Protein AF-A0AB35YNI3-F1 (afdb_monomer_lite)

pLDDT: mean 77.7, std 16.38, range [33.59, 98.31]

Radius of gyration: 20.26 Å; chains: 1; bounding box: 53×52×52 Å

Structure (mmCIF, N/CA/C/O backbone):
data_AF-A0AB35YNI3-F1
#
_entry.id   AF-A0AB35YNI3-F1
#
loop_
_atom_site.group_PDB
_atom_site.id
_atom_site.type_symbol
_atom_site.label_atom_id
_atom_site.label_alt_id
_atom_site.label_comp_id
_atom_site.label_asym_id
_atom_site.label_entity_id
_atom_site.label_seq_id
_atom_site.pdbx_PDB_ins_code
_atom_site.Cartn_x
_atom_site.Cartn_y
_atom_site.Cartn_z
_atom_site.occupancy
_atom_site.B_iso_or_equiv
_atom_site.auth_seq_id
_atom_site.auth_comp_id
_atom_site.auth_asym_id
_atom_site.auth_atom_id
_atom_site.pdbx_PDB_model_num
ATOM 1 N N . MET A 1 1 ? 3.957 -27.221 2.620 1.00 66.62 1 MET A N 1
ATOM 2 C CA . MET A 1 1 ? 3.596 -25.824 2.898 1.00 66.62 1 MET A CA 1
ATOM 3 C C . MET A 1 1 ? 2.422 -25.764 3.833 1.00 66.62 1 MET A C 1
ATOM 5 O O . MET A 1 1 ? 1.287 -25.981 3.422 1.00 66.62 1 MET A O 1
ATOM 9 N N . THR A 1 2 ? 2.735 -25.531 5.101 1.00 77.19 2 THR A N 1
ATOM 10 C CA . 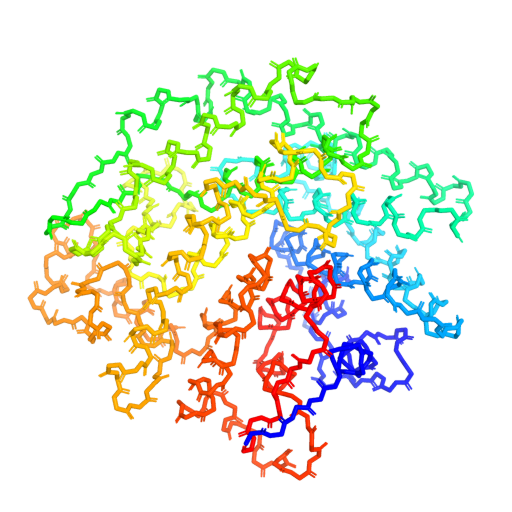THR A 1 2 ? 1.744 -25.308 6.146 1.00 77.19 2 THR A CA 1
ATOM 11 C C . THR A 1 2 ? 1.324 -23.842 6.105 1.00 77.19 2 THR A C 1
ATOM 13 O O . THR A 1 2 ? 2.094 -22.950 5.739 1.00 77.19 2 THR A O 1
ATOM 16 N N . THR A 1 3 ? 0.066 -23.586 6.435 1.00 85.75 3 THR A N 1
ATOM 17 C CA . THR A 1 3 ? -0.507 -22.242 6.451 1.00 85.75 3 THR A CA 1
ATOM 18 C C . THR A 1 3 ? -0.805 -21.800 7.874 1.00 85.75 3 THR A C 1
ATOM 20 O O . THR A 1 3 ? -1.243 -22.605 8.693 1.00 85.75 3 THR A O 1
ATOM 23 N N . ILE A 1 4 ? -0.623 -20.512 8.150 1.00 88.94 4 ILE A N 1
ATOM 24 C CA . ILE A 1 4 ? -0.943 -19.867 9.425 1.00 88.94 4 ILE A CA 1
ATOM 25 C C . ILE A 1 4 ? -2.032 -18.826 9.170 1.00 88.94 4 ILE A C 1
ATOM 27 O O . ILE A 1 4 ? -2.061 -18.209 8.107 1.00 88.94 4 ILE A O 1
ATOM 31 N N . SER A 1 5 ? -2.920 -18.610 10.140 1.00 93.12 5 SER A N 1
ATOM 32 C CA . SER A 1 5 ? -3.901 -17.521 10.089 1.00 93.12 5 SER A CA 1
ATOM 33 C C . SER A 1 5 ? -3.217 -16.163 9.892 1.00 93.12 5 SER A C 1
ATOM 35 O O . SER A 1 5 ? -2.354 -15.769 10.682 1.00 93.12 5 SER A O 1
ATOM 37 N N . THR A 1 6 ? -3.645 -15.414 8.871 1.00 95.31 6 THR A N 1
ATOM 38 C CA . THR A 1 6 ? -3.155 -14.055 8.589 1.00 95.31 6 THR A CA 1
ATOM 39 C C . THR A 1 6 ? -3.363 -13.132 9.784 1.00 95.31 6 THR A C 1
ATOM 41 O O . THR A 1 6 ? -2.481 -12.341 10.103 1.00 95.31 6 THR A O 1
ATOM 44 N N . LEU A 1 7 ? -4.508 -13.230 10.470 1.00 96.44 7 LEU A N 1
ATOM 45 C CA . LEU A 1 7 ? -4.811 -12.386 11.629 1.00 96.44 7 LEU A CA 1
ATOM 46 C C . LEU A 1 7 ? -3.890 -12.702 12.814 1.00 96.44 7 LEU A C 1
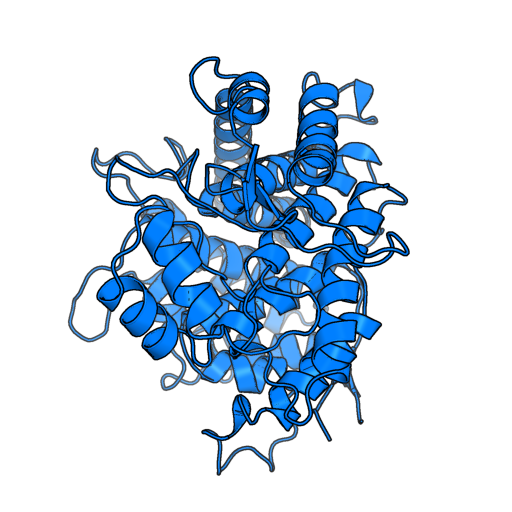ATOM 48 O O . LEU A 1 7 ? -3.440 -11.785 13.503 1.00 96.44 7 LEU A O 1
ATOM 52 N N . THR A 1 8 ? -3.571 -13.980 13.025 1.00 93.88 8 THR A N 1
ATOM 53 C CA . THR A 1 8 ? -2.628 -14.409 14.065 1.00 93.88 8 THR A CA 1
ATOM 54 C C . THR A 1 8 ? -1.234 -13.853 13.787 1.00 93.88 8 THR A C 1
ATOM 56 O O . THR A 1 8 ? -0.626 -13.251 14.670 1.00 93.88 8 THR A O 1
ATOM 59 N N . GLU A 1 9 ? -0.755 -13.965 12.548 1.00 92.81 9 GLU A N 1
ATOM 60 C CA . GLU A 1 9 ? 0.559 -13.441 12.162 1.00 92.81 9 GLU A CA 1
ATOM 61 C C . GLU A 1 9 ? 0.608 -11.911 12.161 1.00 92.81 9 GLU A C 1
ATOM 63 O O . GLU A 1 9 ? 1.590 -11.332 12.618 1.00 92.81 9 GLU A O 1
ATOM 68 N N . ALA A 1 10 ? -0.467 -11.237 11.748 1.00 95.94 10 ALA A N 1
ATOM 69 C CA . ALA A 1 10 ? -0.590 -9.787 11.862 1.00 95.94 10 ALA A CA 1
ATOM 70 C C . ALA A 1 10 ? -0.559 -9.334 13.332 1.00 95.94 10 ALA A C 1
ATOM 72 O O . ALA A 1 10 ? 0.130 -8.376 13.670 1.00 95.94 10 ALA A O 1
ATOM 73 N N . THR A 1 11 ? -1.249 -10.044 14.227 1.00 96.25 11 THR A N 1
ATOM 74 C CA . THR A 1 11 ? -1.222 -9.767 15.673 1.00 96.25 11 THR A CA 1
ATOM 75 C C . THR A 1 11 ? 0.177 -9.944 16.250 1.00 96.25 11 THR A C 1
ATOM 77 O O . THR A 1 11 ? 0.658 -9.093 16.997 1.00 96.25 11 THR A O 1
ATOM 80 N N . ARG A 1 12 ? 0.866 -11.024 15.874 1.00 92.00 12 ARG A N 1
ATOM 81 C CA . ARG A 1 12 ? 2.256 -11.257 16.268 1.00 92.00 12 ARG A CA 1
ATOM 82 C C . ARG A 1 12 ? 3.169 -10.143 15.763 1.00 92.00 12 ARG A C 1
ATOM 84 O O . ARG A 1 12 ? 3.938 -9.585 16.539 1.00 92.00 12 ARG A O 1
ATOM 91 N N . PHE A 1 13 ? 3.051 -9.791 14.486 1.00 92.56 13 PHE A N 1
ATOM 92 C CA . PHE A 1 13 ? 3.815 -8.709 13.880 1.00 92.56 13 PHE A CA 1
ATOM 93 C C . PHE A 1 13 ? 3.569 -7.377 14.601 1.00 92.56 13 PHE A C 1
ATOM 95 O O . PHE A 1 13 ? 4.522 -6.666 14.912 1.00 92.56 13 PHE A O 1
ATOM 102 N N . PHE A 1 14 ? 2.314 -7.071 14.953 1.00 95.56 14 PHE A N 1
ATOM 103 C CA . PHE A 1 14 ? 1.986 -5.911 15.780 1.00 95.56 14 PHE A CA 1
ATOM 104 C C . PHE A 1 14 ? 2.708 -5.959 17.131 1.00 95.56 14 PHE A C 1
ATOM 106 O O . PHE A 1 14 ? 3.395 -5.009 17.503 1.00 95.56 14 PHE A O 1
ATOM 113 N N . ASN A 1 15 ? 2.596 -7.091 17.826 1.00 92.88 15 ASN A N 1
ATOM 114 C CA . ASN A 1 15 ? 3.194 -7.276 19.137 1.00 92.88 15 ASN A CA 1
ATOM 115 C C . ASN A 1 15 ? 4.718 -7.139 19.125 1.00 92.88 15 ASN A C 1
ATOM 117 O O . ASN A 1 15 ? 5.253 -6.685 20.119 1.00 92.88 15 ASN A O 1
ATOM 121 N N . GLU A 1 16 ? 5.410 -7.496 18.042 1.00 88.75 16 GLU A N 1
ATOM 122 C CA . GLU A 1 16 ? 6.874 -7.403 17.959 1.00 88.75 16 GLU A CA 1
ATOM 123 C C . GLU A 1 16 ? 7.380 -5.997 17.602 1.00 88.75 16 GLU A C 1
ATOM 125 O O . GLU A 1 16 ? 8.465 -5.612 18.039 1.00 88.75 16 GLU A O 1
ATOM 130 N N . GLN A 1 17 ? 6.621 -5.249 16.795 1.00 88.62 17 GLN A N 1
ATOM 131 C CA . GLN A 1 17 ? 7.100 -4.035 16.118 1.00 88.62 17 GLN A CA 1
ATOM 132 C C . GLN A 1 17 ? 6.645 -2.729 16.769 1.00 88.62 17 GLN A C 1
ATOM 134 O O . GLN A 1 17 ? 7.271 -1.689 16.558 1.00 88.62 17 GLN A O 1
ATOM 139 N N . PHE A 1 18 ? 5.550 -2.761 17.526 1.00 92.69 18 PHE A N 1
ATOM 140 C CA . PHE A 1 18 ? 4.941 -1.570 18.105 1.00 92.69 18 PHE A CA 1
ATOM 141 C C . PHE A 1 18 ? 5.091 -1.566 19.630 1.00 92.69 18 PHE A C 1
ATOM 143 O O . PHE A 1 18 ? 4.809 -2.595 20.243 1.00 92.69 18 PHE A O 1
ATOM 150 N N . PRO A 1 19 ? 5.483 -0.440 20.259 1.00 92.19 19 PRO A N 1
ATOM 151 C CA . PRO A 1 19 ? 5.596 -0.337 21.718 1.00 92.19 19 PRO A CA 1
ATOM 152 C C . PRO A 1 19 ? 4.293 -0.622 22.468 1.00 92.19 19 PRO A C 1
ATOM 154 O O . PRO A 1 19 ? 4.321 -1.086 23.601 1.00 92.19 19 PRO A O 1
ATOM 157 N N . GLU A 1 20 ? 3.146 -0.365 21.835 1.00 94.19 20 GLU A N 1
ATOM 158 C CA . GLU A 1 20 ? 1.824 -0.695 22.378 1.00 94.19 20 GLU A CA 1
ATOM 159 C C . GLU A 1 20 ? 1.512 -2.203 22.305 1.00 94.19 20 GLU A C 1
ATOM 161 O O . GLU A 1 20 ? 0.505 -2.672 22.836 1.00 94.19 20 GLU A O 1
ATOM 166 N N . GLY A 1 21 ? 2.359 -2.970 21.622 1.00 92.69 21 GLY A N 1
ATOM 167 C CA . GLY A 1 21 ? 2.300 -4.415 21.522 1.00 92.69 21 GLY A CA 1
ATOM 168 C C . GLY A 1 21 ? 2.701 -5.110 22.822 1.00 92.69 21 GLY A C 1
ATOM 169 O O . GLY A 1 21 ? 3.613 -4.694 23.529 1.00 92.69 21 GLY A O 1
ATOM 170 N N . SER A 1 22 ? 2.053 -6.236 23.115 1.00 93.19 22 SER A N 1
ATOM 171 C CA . SER A 1 22 ? 2.278 -6.990 24.362 1.00 93.19 22 SER A CA 1
ATOM 172 C C . SER A 1 22 ? 3.642 -7.684 24.451 1.00 93.19 22 SER A C 1
ATOM 174 O O . SER A 1 22 ? 4.068 -8.075 25.534 1.00 93.19 22 SER A O 1
ATOM 176 N N . GLN A 1 23 ? 4.326 -7.862 23.321 1.00 90.44 23 GLN A N 1
ATOM 177 C CA . GLN A 1 23 ? 5.611 -8.560 23.235 1.00 90.44 23 GLN A CA 1
ATOM 178 C C . GLN A 1 23 ? 6.639 -7.718 22.484 1.00 90.44 23 GLN A C 1
ATOM 180 O O . GLN A 1 23 ? 7.441 -8.258 21.718 1.00 90.44 23 GLN A O 1
ATOM 185 N N . TYR A 1 24 ? 6.574 -6.396 22.667 1.00 88.94 24 TYR A N 1
ATOM 186 C CA . TYR A 1 24 ? 7.406 -5.463 21.925 1.00 88.94 24 TYR A CA 1
ATOM 187 C C . TYR A 1 24 ? 8.882 -5.817 22.070 1.00 88.94 24 TYR A C 1
ATOM 189 O O . TYR A 1 24 ? 9.385 -6.026 23.176 1.00 88.94 24 TYR A O 1
ATOM 197 N N . LYS A 1 25 ? 9.583 -5.890 20.935 1.00 85.25 25 LYS A N 1
ATOM 198 C CA . LYS A 1 25 ? 11.009 -6.207 20.893 1.00 85.25 25 LYS A CA 1
ATOM 199 C C . LYS A 1 25 ? 11.779 -4.965 20.454 1.00 85.25 25 LYS A C 1
ATOM 201 O O . LYS A 1 25 ? 11.825 -4.683 19.256 1.00 85.25 25 LYS A O 1
ATOM 206 N N . PRO A 1 26 ? 12.477 -4.272 21.375 1.00 81.06 26 PRO A N 1
ATOM 207 C CA . PRO A 1 26 ? 13.276 -3.093 21.041 1.00 81.06 26 PRO A CA 1
ATOM 208 C C . PRO A 1 26 ? 14.329 -3.343 19.952 1.00 81.06 26 PRO A C 1
ATOM 210 O O . PRO A 1 26 ? 14.683 -2.431 19.212 1.00 81.06 26 PRO A O 1
ATOM 213 N N . LEU A 1 27 ? 14.793 -4.588 19.796 1.00 75.44 27 LEU A N 1
ATOM 214 C CA . LEU A 1 27 ? 15.713 -4.982 18.725 1.00 75.44 27 LEU A CA 1
ATOM 215 C C . LEU A 1 27 ? 15.135 -4.748 17.315 1.00 75.44 27 LEU A C 1
ATOM 217 O O . LEU A 1 27 ? 15.886 -4.497 16.375 1.00 75.44 27 LEU A O 1
ATOM 221 N N . TYR A 1 28 ? 13.810 -4.793 17.163 1.00 72.62 28 TYR A N 1
ATOM 222 C CA . TYR A 1 28 ? 13.108 -4.596 15.892 1.00 72.62 28 TYR A CA 1
ATOM 223 C C . TYR A 1 28 ? 12.445 -3.209 15.781 1.00 72.62 28 TYR A C 1
ATOM 225 O O . TYR A 1 28 ? 11.693 -2.954 14.847 1.00 72.62 28 TYR A O 1
ATOM 233 N N . SER A 1 29 ? 12.772 -2.275 16.682 1.00 67.00 29 SER A N 1
ATOM 234 C CA . SER A 1 29 ? 12.128 -0.959 16.890 1.00 67.00 29 SER A CA 1
ATOM 235 C C . SER A 1 29 ? 12.205 0.068 15.748 1.00 67.00 29 SER A C 1
ATOM 237 O O . SER A 1 29 ? 11.877 1.241 15.933 1.00 67.00 29 SER A O 1
ATOM 239 N N . ARG A 1 30 ? 12.580 -0.323 14.525 1.00 74.38 30 ARG A N 1
ATOM 240 C CA . ARG A 1 30 ? 12.665 0.597 13.375 1.00 74.38 30 ARG A CA 1
ATOM 241 C C . ARG A 1 30 ? 11.324 1.261 13.040 1.00 74.38 30 ARG A C 1
ATOM 243 O O . ARG A 1 30 ? 11.301 2.366 12.508 1.00 74.38 30 ARG A O 1
ATOM 250 N N . VAL A 1 31 ? 10.216 0.612 13.387 1.00 82.25 31 VAL A N 1
ATOM 251 C CA . VAL A 1 31 ? 8.854 1.144 13.254 1.00 82.25 31 VAL A CA 1
ATOM 252 C C . VAL A 1 31 ? 8.591 2.292 14.232 1.00 82.25 31 VAL A C 1
ATOM 254 O O . VAL A 1 31 ? 8.026 3.314 13.833 1.00 82.25 31 VAL A O 1
ATOM 257 N N . GLN A 1 32 ? 9.045 2.159 15.482 1.00 82.81 32 GLN A N 1
ATOM 258 C CA . GLN A 1 32 ? 8.972 3.227 16.478 1.00 82.81 32 GLN A CA 1
ATOM 259 C C . GLN A 1 32 ? 9.818 4.434 16.045 1.00 82.81 32 GLN A C 1
ATOM 261 O O . GLN A 1 32 ? 9.335 5.559 16.069 1.00 82.81 32 GLN A O 1
ATOM 266 N N . VAL A 1 33 ? 11.037 4.204 15.547 1.00 84.25 33 VAL A N 1
ATOM 267 C CA . VAL A 1 33 ? 11.928 5.278 15.066 1.00 84.25 33 VAL A CA 1
ATOM 268 C C . VAL A 1 33 ? 11.268 6.137 13.975 1.00 84.25 33 VAL A C 1
ATOM 270 O O . VAL A 1 33 ? 11.404 7.359 13.986 1.00 84.25 33 VAL A O 1
ATOM 273 N N . ILE A 1 34 ? 10.494 5.539 13.059 1.00 86.81 34 ILE A N 1
ATOM 274 C CA . ILE A 1 34 ? 9.717 6.292 12.057 1.00 86.81 34 ILE A CA 1
ATOM 275 C C . ILE A 1 34 ? 8.677 7.220 12.711 1.00 86.81 34 ILE A C 1
ATOM 277 O O . ILE A 1 34 ? 8.504 8.360 12.255 1.00 86.81 34 ILE A O 1
ATOM 281 N N . ARG A 1 35 ? 7.992 6.750 13.765 1.00 83.50 35 ARG A N 1
ATOM 282 C CA . ARG A 1 35 ? 7.003 7.540 14.520 1.00 83.50 35 ARG A CA 1
ATOM 283 C C . ARG A 1 35 ? 7.653 8.705 15.230 1.00 83.50 35 ARG A C 1
ATOM 285 O O . ARG A 1 35 ? 7.252 9.841 14.989 1.00 83.50 35 ARG A O 1
ATOM 292 N N . ASP A 1 36 ? 8.696 8.427 15.996 1.00 82.88 36 ASP A N 1
ATOM 293 C CA . ASP A 1 36 ? 9.371 9.423 16.827 1.00 82.88 36 ASP A CA 1
ATOM 294 C C . ASP A 1 36 ? 10.173 10.409 15.959 1.00 82.88 36 ASP A C 1
ATOM 296 O O . ASP A 1 36 ? 10.324 11.584 16.288 1.00 82.88 36 ASP A O 1
ATOM 300 N N . GLY A 1 37 ? 10.618 9.960 14.782 1.00 81.56 37 GLY A N 1
ATOM 301 C CA . GLY A 1 37 ? 11.276 10.787 13.774 1.00 81.56 37 GLY A CA 1
ATOM 302 C C . GLY A 1 37 ? 12.746 11.053 14.001 1.00 81.56 37 GLY A C 1
ATOM 303 O O . GLY A 1 37 ? 13.325 11.872 13.283 1.00 81.56 37 GLY A O 1
ATOM 304 N N . ILE A 1 38 ? 13.320 10.384 14.991 1.00 79.50 38 ILE A N 1
ATOM 305 C CA . ILE A 1 38 ? 14.684 10.577 15.449 1.00 79.50 38 ILE A CA 1
ATOM 306 C C . ILE A 1 38 ? 15.317 9.194 15.562 1.00 79.50 38 ILE A C 1
ATOM 308 O O . ILE A 1 38 ? 14.807 8.318 16.259 1.00 79.50 38 ILE A O 1
ATOM 312 N N . GLU A 1 39 ? 16.413 8.984 14.839 1.00 78.19 39 GLU A N 1
ATOM 313 C CA . GLU A 1 39 ? 17.232 7.784 14.984 1.00 78.19 39 GLU A CA 1
ATOM 314 C C . GLU A 1 39 ? 17.958 7.765 16.338 1.00 78.19 39 GLU A C 1
ATOM 316 O O . GLU A 1 39 ? 18.144 8.799 16.974 1.00 78.19 39 GLU A O 1
ATOM 321 N N . ALA A 1 40 ? 18.455 6.599 16.763 1.00 69.69 40 ALA A N 1
ATOM 322 C CA . ALA A 1 40 ? 19.186 6.460 18.030 1.00 69.69 40 ALA A CA 1
ATOM 323 C C . ALA A 1 40 ? 20.427 7.376 18.143 1.00 69.69 40 ALA A C 1
ATOM 325 O O . ALA A 1 40 ? 20.862 7.689 19.246 1.00 69.69 40 ALA A O 1
ATOM 326 N N . ASN A 1 41 ? 20.985 7.821 17.013 1.00 72.69 41 ASN A N 1
ATOM 327 C CA . ASN A 1 41 ? 22.110 8.760 16.940 1.00 72.69 41 ASN A CA 1
ATOM 328 C C . ASN A 1 41 ? 21.679 10.247 16.927 1.00 72.69 41 ASN A C 1
ATOM 330 O O . ASN A 1 41 ? 22.520 11.118 16.725 1.00 72.69 41 ASN A O 1
ATOM 334 N N . GLY A 1 42 ? 20.385 10.548 17.091 1.00 71.44 42 GLY A N 1
ATOM 335 C CA . GLY A 1 42 ? 19.834 11.906 17.064 1.00 71.44 42 GLY A CA 1
ATOM 336 C C . GLY A 1 42 ? 19.492 12.448 15.669 1.00 71.44 42 GLY A C 1
ATOM 337 O O . GLY A 1 42 ? 18.984 13.566 15.560 1.00 71.44 42 GLY A O 1
ATOM 338 N N . THR A 1 43 ? 19.727 11.684 14.598 1.00 77.56 43 THR A N 1
ATOM 339 C CA . THR A 1 43 ? 19.455 12.128 13.223 1.00 77.56 43 THR A CA 1
ATOM 340 C C . THR A 1 43 ? 17.954 12.200 12.962 1.00 77.56 43 THR A C 1
ATOM 342 O O . THR A 1 43 ? 17.223 11.232 13.181 1.00 77.56 43 THR A O 1
ATOM 345 N N . LYS A 1 44 ? 17.482 13.348 12.456 1.00 78.69 44 LYS A N 1
ATOM 346 C CA . LYS A 1 44 ? 16.093 13.504 12.009 1.00 78.69 44 LYS A CA 1
ATOM 347 C C . LYS A 1 44 ? 15.887 12.797 10.677 1.00 78.69 44 LYS A C 1
ATOM 349 O O . LYS A 1 44 ? 16.626 13.023 9.722 1.00 78.69 44 LYS A O 1
ATOM 354 N N . LEU A 1 45 ? 14.843 11.986 10.609 1.00 80.94 45 LEU A N 1
ATOM 355 C CA . LEU A 1 45 ? 14.472 11.274 9.392 1.00 80.94 45 LEU A CA 1
ATOM 356 C C . LEU A 1 45 ? 13.774 12.195 8.378 1.00 80.94 45 LEU A C 1
ATOM 358 O O . LEU A 1 45 ? 13.031 13.106 8.752 1.00 80.94 45 LEU A O 1
ATOM 362 N N . GLU A 1 46 ? 13.979 11.910 7.091 1.00 82.69 46 GLU A N 1
ATOM 363 C CA . GLU A 1 46 ? 13.414 12.668 5.968 1.00 82.69 46 GLU A CA 1
ATOM 364 C C . GLU A 1 46 ? 11.863 12.688 6.030 1.00 82.69 46 GLU A C 1
ATOM 366 O O . GLU A 1 46 ? 11.245 11.616 6.100 1.00 82.69 46 GLU A O 1
ATOM 371 N N . PRO A 1 47 ? 11.212 13.872 6.046 1.00 82.44 47 PRO A N 1
ATOM 372 C CA . PRO A 1 47 ? 9.771 13.991 6.272 1.00 82.44 47 PRO A CA 1
ATOM 373 C C . PRO A 1 47 ? 8.878 13.214 5.298 1.00 82.44 47 PRO A C 1
ATOM 375 O O . PRO A 1 47 ? 7.902 12.612 5.745 1.00 82.44 47 PRO A O 1
ATOM 378 N N . TYR A 1 48 ? 9.180 13.186 3.997 1.00 79.25 48 TYR A N 1
ATOM 379 C CA . TYR A 1 48 ? 8.342 12.517 2.994 1.00 79.25 48 TYR A CA 1
ATOM 380 C C . TYR A 1 48 ? 8.426 10.988 3.092 1.00 79.25 48 TYR A C 1
ATOM 382 O O . TYR A 1 48 ? 7.406 10.298 2.978 1.00 79.25 48 TYR A O 1
ATOM 390 N N . LEU A 1 49 ? 9.613 10.446 3.369 1.00 81.00 49 LEU A N 1
ATOM 391 C CA . LEU A 1 49 ? 9.816 9.037 3.677 1.00 81.00 49 LEU A CA 1
ATOM 392 C C . LEU A 1 49 ? 9.032 8.671 4.934 1.00 81.00 49 LEU A C 1
ATOM 394 O O . LEU A 1 49 ? 8.234 7.735 4.894 1.00 81.00 49 LEU A O 1
ATOM 398 N N . ARG A 1 50 ? 9.184 9.432 6.027 1.00 88.12 50 ARG A N 1
ATOM 399 C CA . ARG A 1 50 ? 8.400 9.207 7.252 1.00 88.12 50 ARG A CA 1
ATOM 400 C C . ARG A 1 50 ? 6.904 9.235 6.974 1.00 88.12 50 ARG A C 1
ATOM 402 O O . ARG A 1 50 ? 6.202 8.329 7.411 1.00 88.12 50 ARG A O 1
ATOM 409 N N . PHE A 1 51 ? 6.425 10.214 6.208 1.00 89.94 51 PHE A N 1
ATOM 410 C CA . PHE A 1 51 ? 5.015 10.341 5.842 1.00 89.94 51 PHE A CA 1
ATOM 411 C C . PHE A 1 51 ? 4.507 9.073 5.144 1.00 89.94 51 PHE A C 1
ATOM 413 O O . PHE A 1 51 ? 3.511 8.481 5.557 1.00 89.94 51 PHE A O 1
ATOM 420 N N . GLN A 1 52 ? 5.258 8.568 4.161 1.00 88.00 52 GLN A N 1
ATOM 421 C CA . GLN A 1 52 ? 4.942 7.307 3.490 1.00 88.00 52 GLN A CA 1
ATOM 422 C C . GLN A 1 52 ? 4.903 6.117 4.462 1.00 88.00 52 GLN A C 1
ATOM 424 O O . GLN A 1 52 ? 4.034 5.246 4.366 1.00 88.00 52 GLN A O 1
ATOM 429 N N . ARG A 1 53 ? 5.882 6.021 5.361 1.00 90.06 53 ARG A N 1
ATOM 430 C CA . ARG A 1 53 ? 6.015 4.894 6.290 1.00 90.06 53 ARG A CA 1
ATOM 431 C C . ARG A 1 53 ? 4.904 4.891 7.329 1.00 90.06 53 ARG A C 1
ATOM 433 O O . ARG A 1 53 ? 4.255 3.862 7.500 1.00 90.06 53 ARG A O 1
ATOM 440 N N . LEU A 1 54 ? 4.587 6.048 7.900 1.00 94.00 54 LEU A N 1
ATOM 441 C CA . LEU A 1 54 ? 3.443 6.232 8.790 1.00 94.00 54 LEU A CA 1
ATOM 442 C C . LEU A 1 54 ? 2.112 5.920 8.100 1.00 94.00 54 LEU A C 1
ATOM 444 O O . LEU A 1 54 ? 1.238 5.321 8.716 1.00 94.00 54 LEU A O 1
ATOM 448 N N . GLY A 1 55 ? 1.973 6.223 6.807 1.00 94.50 55 GLY A N 1
ATOM 449 C CA . GLY A 1 55 ? 0.811 5.797 6.027 1.00 94.50 55 GLY A CA 1
ATOM 450 C C . GLY A 1 55 ? 0.656 4.272 5.950 1.00 94.50 55 GLY A C 1
ATOM 451 O O . GLY A 1 55 ? -0.449 3.763 6.123 1.00 94.50 55 GLY A O 1
ATOM 452 N N . ASN A 1 56 ? 1.752 3.525 5.762 1.00 94.69 56 ASN A N 1
ATOM 453 C CA . ASN A 1 56 ? 1.715 2.055 5.803 1.00 94.69 56 ASN A CA 1
ATOM 454 C C . ASN A 1 56 ? 1.404 1.525 7.210 1.00 94.69 56 ASN A C 1
ATOM 456 O O . ASN A 1 56 ? 0.623 0.582 7.338 1.00 94.69 56 ASN A O 1
ATOM 460 N N . GLN A 1 57 ? 1.961 2.146 8.260 1.00 96.31 57 GLN A N 1
ATOM 461 C CA . GLN A 1 57 ? 1.604 1.812 9.643 1.00 96.31 57 GLN A CA 1
ATOM 462 C C . GLN A 1 57 ? 0.104 2.005 9.870 1.00 96.31 57 GLN A C 1
ATOM 464 O O .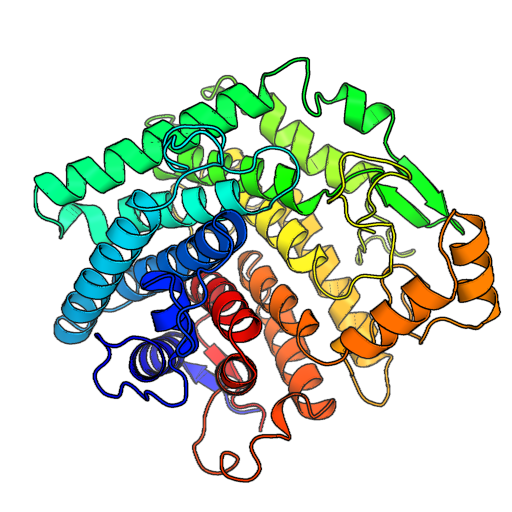 GLN A 1 57 ? -0.559 1.104 10.372 1.00 96.31 57 GLN A O 1
ATOM 469 N N . LEU A 1 58 ? -0.450 3.145 9.448 1.00 97.62 58 LEU A N 1
ATOM 470 C CA . LEU A 1 58 ? -1.863 3.459 9.628 1.00 97.62 58 LEU A CA 1
ATOM 471 C C . LEU A 1 58 ? -2.771 2.468 8.889 1.00 97.62 58 LEU A C 1
ATOM 473 O O . LEU A 1 58 ? -3.744 2.000 9.472 1.00 97.62 58 LEU A O 1
ATOM 477 N N . GLN A 1 59 ? -2.436 2.096 7.649 1.00 97.38 59 GLN A N 1
ATOM 478 C CA . GLN A 1 59 ? -3.171 1.064 6.903 1.00 97.38 59 GLN A CA 1
ATOM 479 C C . GLN A 1 59 ? -3.178 -0.281 7.635 1.00 97.38 59 GLN A C 1
ATOM 481 O O . GLN A 1 59 ? -4.232 -0.906 7.776 1.00 97.38 59 GLN A O 1
ATOM 486 N N . PHE A 1 60 ? -2.011 -0.725 8.111 1.00 97.94 60 PHE A N 1
ATOM 487 C CA . PHE A 1 60 ? -1.876 -1.979 8.844 1.00 97.94 60 PHE A CA 1
ATOM 488 C C . PHE A 1 60 ? -2.669 -1.960 10.150 1.00 97.94 60 PHE A C 1
ATOM 490 O O . PHE A 1 60 ? -3.481 -2.851 10.382 1.00 97.94 60 PHE A O 1
ATOM 497 N N . LEU A 1 61 ? -2.485 -0.925 10.969 1.00 98.31 61 LEU A N 1
ATOM 498 C CA . LEU A 1 61 ? -3.132 -0.808 12.273 1.00 98.31 61 LEU A CA 1
ATOM 499 C C . LEU A 1 61 ? -4.650 -0.677 12.139 1.00 98.31 61 LEU A C 1
ATOM 501 O O . LEU A 1 61 ? -5.382 -1.369 12.840 1.00 98.31 61 LEU A O 1
ATOM 505 N N . ALA A 1 62 ? -5.140 0.151 11.211 1.00 97.81 62 ALA A N 1
ATOM 506 C CA . ALA A 1 62 ? -6.574 0.274 10.959 1.00 97.81 62 ALA A CA 1
ATOM 507 C C . ALA A 1 62 ? -7.181 -1.058 10.494 1.00 97.81 62 ALA A C 1
ATOM 509 O O . ALA A 1 62 ? -8.263 -1.431 10.941 1.00 97.81 62 ALA A O 1
ATOM 510 N N . SER A 1 63 ? -6.464 -1.807 9.650 1.00 97.75 63 SER A N 1
ATOM 511 C CA . SER A 1 63 ? -6.914 -3.124 9.191 1.00 97.75 63 SER A CA 1
ATOM 512 C C . SER A 1 63 ? -6.889 -4.173 10.298 1.00 97.75 63 SER A C 1
ATOM 514 O O . SER A 1 63 ? -7.827 -4.955 10.415 1.00 97.75 63 SER A O 1
ATOM 516 N N . LEU A 1 64 ? -5.856 -4.177 11.142 1.00 98.19 64 LEU A N 1
ATOM 517 C CA . LEU A 1 64 ? -5.772 -5.078 12.288 1.00 98.19 64 LEU A CA 1
ATOM 518 C C . LEU A 1 64 ? -6.877 -4.786 13.311 1.00 98.19 64 LEU A C 1
ATOM 520 O O . LEU A 1 64 ? -7.503 -5.716 13.811 1.00 98.19 64 LEU A O 1
ATOM 524 N N . TYR A 1 65 ? -7.155 -3.508 13.586 1.00 98.00 65 TYR A N 1
ATOM 525 C CA . TYR A 1 65 ? -8.252 -3.102 14.465 1.00 98.00 65 TYR A CA 1
ATOM 526 C C . TYR A 1 65 ? -9.607 -3.592 13.942 1.00 98.00 65 TYR A C 1
ATOM 528 O O . TYR A 1 65 ? -10.402 -4.146 14.702 1.00 98.00 65 TYR A O 1
ATOM 536 N N . ASP A 1 66 ? -9.860 -3.376 12.648 1.00 95.62 66 ASP A N 1
ATOM 537 C CA . ASP A 1 66 ? -11.108 -3.739 11.975 1.00 95.62 66 ASP A CA 1
ATOM 538 C C . ASP A 1 66 ? -11.344 -5.256 11.981 1.00 95.62 66 ASP A C 1
ATOM 540 O O . ASP A 1 66 ? -12.455 -5.712 12.239 1.00 95.62 66 ASP A O 1
ATOM 544 N N . LYS A 1 67 ? -10.290 -6.051 11.743 1.00 95.25 67 LYS A N 1
ATOM 545 C CA . LYS A 1 67 ? -10.395 -7.518 11.665 1.00 95.25 67 LYS A CA 1
ATOM 546 C C . LYS A 1 67 ? -10.242 -8.243 13.000 1.00 95.25 67 LYS A C 1
ATOM 548 O O . LYS A 1 67 ? -10.517 -9.438 13.062 1.00 95.25 67 LYS A O 1
ATOM 553 N N . SER A 1 68 ? -9.813 -7.561 14.058 1.00 95.50 68 SER A N 1
ATOM 554 C CA . SER A 1 68 ? -9.701 -8.160 15.387 1.00 95.50 68 SER A CA 1
ATOM 555 C C . SER A 1 68 ? -11.040 -8.161 16.128 1.00 95.50 68 SER A C 1
ATOM 557 O O . SER A 1 68 ? -11.762 -7.160 16.152 1.00 95.50 68 SER A O 1
ATOM 559 N N . SER A 1 69 ? -11.332 -9.271 16.808 1.00 95.00 69 SER A N 1
ATOM 560 C CA . SER A 1 69 ? -12.394 -9.382 17.815 1.00 95.00 69 SER A CA 1
ATOM 561 C C . SER A 1 69 ? -11.878 -9.260 19.255 1.00 95.00 69 SER A C 1
ATOM 563 O O . SER A 1 69 ? -12.679 -9.175 20.180 1.00 95.00 69 SER A O 1
ATOM 565 N N . ASP A 1 70 ? -10.559 -9.261 19.466 1.00 96.50 70 ASP A N 1
ATOM 566 C CA . ASP A 1 70 ? -9.938 -9.172 20.791 1.00 96.50 70 ASP A CA 1
ATOM 567 C C . ASP A 1 70 ? -9.928 -7.716 21.278 1.00 96.50 70 ASP A C 1
ATOM 569 O O . ASP A 1 70 ? -9.246 -6.856 20.714 1.00 96.50 70 ASP A O 1
ATOM 573 N N . THR A 1 71 ? -10.683 -7.436 22.341 1.00 95.56 71 THR A N 1
ATOM 574 C CA . THR A 1 71 ? -10.823 -6.097 22.932 1.00 95.56 71 THR A CA 1
ATOM 575 C C . THR A 1 71 ? -9.500 -5.521 23.442 1.00 95.56 71 THR A C 1
ATOM 577 O O . THR A 1 71 ? -9.244 -4.328 23.258 1.00 95.56 71 THR A O 1
ATOM 580 N N . THR A 1 72 ? -8.647 -6.341 24.058 1.00 96.06 72 THR A N 1
ATOM 581 C CA . THR A 1 72 ? -7.339 -5.908 24.571 1.00 96.06 72 THR A CA 1
ATOM 582 C C . THR A 1 72 ? -6.437 -5.511 23.410 1.00 96.06 72 THR A C 1
ATOM 584 O O . THR A 1 72 ? -5.884 -4.409 23.400 1.00 96.06 72 THR A O 1
ATOM 587 N N . LEU A 1 73 ? -6.370 -6.353 22.375 1.00 97.12 73 LEU A N 1
ATOM 588 C CA . LEU A 1 73 ? -5.636 -6.042 21.153 1.00 97.12 73 LEU A CA 1
ATOM 589 C C . LEU A 1 73 ? -6.178 -4.771 20.489 1.00 97.12 73 LEU A C 1
ATOM 591 O O . LEU A 1 73 ? -5.400 -3.894 20.126 1.00 97.12 73 LEU A O 1
ATOM 595 N N . LYS A 1 74 ? -7.503 -4.621 20.368 1.00 97.38 74 LYS A N 1
ATOM 596 C CA . LYS A 1 74 ? -8.124 -3.426 19.775 1.00 97.38 74 LYS A CA 1
ATOM 597 C C . LYS A 1 74 ? -7.765 -2.150 20.528 1.00 97.38 74 LYS A C 1
ATOM 599 O O . LYS A 1 74 ? -7.512 -1.132 19.887 1.00 97.38 74 LYS A O 1
ATOM 604 N N . ASN A 1 75 ? -7.710 -2.183 21.858 1.00 96.69 75 ASN A N 1
ATOM 605 C CA . ASN A 1 75 ? -7.297 -1.026 22.650 1.00 96.69 75 ASN A CA 1
ATOM 606 C C . ASN A 1 75 ? -5.830 -0.656 22.403 1.00 96.69 75 ASN A C 1
ATOM 608 O O . ASN A 1 75 ? -5.537 0.514 22.160 1.00 96.69 75 ASN A O 1
ATOM 612 N N . ASN A 1 76 ? -4.934 -1.642 22.364 1.00 97.44 76 ASN A N 1
ATOM 613 C CA . ASN A 1 76 ? -3.517 -1.419 22.072 1.00 97.44 76 ASN A CA 1
ATOM 614 C C . ASN A 1 76 ? -3.302 -0.879 20.650 1.00 97.44 76 ASN A C 1
ATOM 616 O O . ASN A 1 76 ? -2.584 0.101 20.444 1.00 97.44 76 ASN A O 1
ATOM 620 N N . VAL A 1 77 ? -3.982 -1.467 19.662 1.00 97.94 77 VAL A N 1
ATOM 621 C CA . VAL A 1 77 ? -3.931 -1.015 18.267 1.00 97.94 77 VAL A CA 1
ATOM 622 C C . VAL A 1 77 ? -4.516 0.392 18.128 1.00 97.94 77 VAL A C 1
ATOM 624 O O . VAL A 1 77 ? -3.959 1.209 17.401 1.00 97.94 77 VAL A O 1
ATOM 627 N N . LYS A 1 78 ? -5.589 0.728 18.854 1.00 97.31 78 LYS A N 1
ATOM 628 C CA . LYS A 1 78 ? -6.146 2.089 18.886 1.00 97.31 78 LYS A CA 1
ATOM 629 C C . LYS A 1 78 ? -5.122 3.102 19.404 1.00 97.31 78 LYS A C 1
ATOM 631 O O . LYS A 1 78 ? -4.934 4.133 18.762 1.00 97.31 78 LYS A O 1
ATOM 636 N N . SER A 1 79 ? -4.426 2.805 20.502 1.00 96.31 79 SER A N 1
ATOM 637 C CA . SER A 1 79 ? -3.343 3.662 21.011 1.00 96.31 79 SER A CA 1
ATOM 638 C C . SER A 1 79 ? -2.247 3.866 19.960 1.00 96.31 79 SER A C 1
ATOM 640 O O . SER A 1 79 ? -1.847 4.997 19.689 1.00 96.31 79 SER A O 1
ATOM 642 N N . ALA A 1 80 ? -1.852 2.791 19.275 1.00 96.69 80 ALA A N 1
ATOM 643 C CA . ALA A 1 80 ? -0.876 2.832 18.193 1.00 96.69 80 ALA A CA 1
ATOM 644 C C . ALA A 1 80 ? -1.351 3.663 16.979 1.00 96.69 80 ALA A C 1
ATOM 646 O O . ALA A 1 80 ? -0.549 4.364 16.356 1.00 96.69 80 ALA A O 1
ATOM 647 N N . ILE A 1 81 ? -2.645 3.626 16.638 1.00 97.44 81 ILE A N 1
ATOM 648 C CA . ILE A 1 81 ? -3.244 4.480 15.598 1.00 97.44 81 ILE A CA 1
ATOM 649 C C . ILE A 1 81 ? -3.128 5.952 15.994 1.00 97.44 81 ILE A C 1
ATOM 651 O O . ILE A 1 81 ? -2.662 6.756 15.189 1.00 97.44 81 ILE A O 1
ATOM 655 N N . LEU A 1 82 ? -3.497 6.307 17.228 1.00 96.25 82 LEU A N 1
ATOM 656 C CA . LEU A 1 82 ? -3.422 7.689 17.712 1.00 96.25 82 LEU A CA 1
ATOM 657 C C . LEU A 1 82 ? -1.978 8.206 17.740 1.00 96.25 82 LEU A C 1
ATOM 659 O O . LEU A 1 82 ? -1.727 9.322 17.288 1.00 96.25 82 LEU A O 1
ATOM 663 N N . ALA A 1 83 ? -1.020 7.384 18.176 1.00 95.12 83 ALA A N 1
ATOM 664 C CA . ALA A 1 83 ? 0.402 7.719 18.114 1.00 95.12 83 ALA A CA 1
ATOM 665 C C . ALA A 1 83 ? 0.880 7.937 16.666 1.00 95.12 83 ALA A C 1
ATOM 667 O O . ALA A 1 83 ? 1.597 8.895 16.377 1.00 95.12 83 ALA A O 1
ATOM 668 N N . THR A 1 84 ? 0.432 7.092 15.731 1.00 96.12 84 THR A N 1
ATOM 669 C CA . THR A 1 84 ? 0.749 7.226 14.298 1.00 96.12 84 THR A CA 1
ATOM 670 C C . THR A 1 84 ? 0.168 8.517 13.710 1.00 96.12 84 THR A C 1
ATOM 672 O O . THR A 1 84 ? 0.852 9.200 12.948 1.00 96.12 84 THR A O 1
ATOM 675 N N . LEU A 1 85 ? -1.063 8.885 14.083 1.00 94.94 85 LEU A N 1
ATOM 676 C CA . LEU A 1 85 ? -1.704 10.138 13.665 1.00 94.94 85 LEU A CA 1
ATOM 677 C C . LEU A 1 85 ? -0.955 11.362 14.196 1.00 94.94 85 LEU A C 1
ATOM 679 O O . LEU A 1 85 ? -0.648 12.257 13.416 1.00 94.94 85 LEU A O 1
ATOM 683 N N . THR A 1 86 ? -0.576 11.367 15.475 1.00 94.81 86 THR A N 1
ATOM 684 C CA . THR A 1 86 ? 0.264 12.429 16.052 1.00 94.81 86 THR A CA 1
ATOM 685 C C . THR A 1 86 ? 1.600 12.545 15.309 1.00 94.81 86 THR A C 1
ATOM 687 O O . THR A 1 86 ? 2.049 13.647 14.989 1.00 94.81 86 THR A O 1
ATOM 690 N N . GLY A 1 87 ? 2.212 11.408 14.957 1.00 92.75 87 GLY A N 1
ATOM 691 C CA . GLY A 1 87 ? 3.408 11.372 14.117 1.00 92.75 87 GLY A CA 1
ATOM 692 C C . GLY A 1 87 ? 3.190 12.054 12.761 1.00 92.75 87 GLY A C 1
ATOM 693 O O . GLY A 1 87 ? 3.996 12.898 12.376 1.00 92.75 87 GLY A O 1
ATOM 694 N N . LEU A 1 88 ? 2.087 11.751 12.066 1.00 92.94 88 LEU A N 1
ATOM 695 C CA . LEU A 1 88 ? 1.731 12.365 10.777 1.00 92.94 88 LEU A CA 1
ATOM 696 C C . LEU A 1 88 ? 1.482 13.876 10.893 1.00 92.94 88 LEU A C 1
ATOM 698 O O . LEU A 1 88 ? 1.962 14.639 10.059 1.00 92.94 88 LEU A O 1
ATOM 702 N N . GLU A 1 89 ? 0.764 14.309 11.929 1.00 91.88 89 GLU A N 1
ATOM 703 C CA . GLU A 1 89 ? 0.440 15.719 12.192 1.00 91.88 89 GLU A CA 1
ATOM 704 C C . GLU A 1 89 ? 1.690 16.568 12.457 1.00 91.88 89 GLU A C 1
ATOM 706 O O . GLU A 1 89 ? 1.722 17.750 12.108 1.00 91.88 89 GLU A O 1
ATOM 711 N N . SER A 1 90 ? 2.741 15.961 13.018 1.00 90.44 90 SER A N 1
ATOM 712 C CA . SER A 1 90 ? 4.012 16.638 13.289 1.00 90.44 90 SER A CA 1
ATOM 713 C C . SER A 1 90 ? 4.838 16.954 12.033 1.00 90.44 90 SER A C 1
ATOM 715 O O . SER A 1 90 ? 5.770 17.762 12.092 1.00 90.44 90 SER A O 1
ATOM 717 N N . LEU A 1 91 ? 4.529 16.319 10.896 1.00 90.06 91 LEU A N 1
ATOM 718 C CA . LEU A 1 91 ? 5.346 16.409 9.691 1.00 90.06 91 LEU A CA 1
ATOM 719 C C . LEU A 1 91 ? 5.051 17.674 8.891 1.00 90.06 91 LEU A C 1
ATOM 721 O O . LEU A 1 91 ? 3.902 17.991 8.575 1.00 90.06 91 LEU A O 1
ATOM 725 N N . LYS A 1 92 ? 6.129 18.368 8.518 1.00 87.25 92 LYS A N 1
ATOM 726 C CA . LYS A 1 92 ? 6.098 19.630 7.780 1.00 87.25 92 LYS A CA 1
ATOM 727 C C . LYS A 1 92 ? 6.970 19.560 6.528 1.00 87.25 92 LYS A C 1
ATOM 729 O O . LYS A 1 92 ? 7.970 18.842 6.519 1.00 87.25 92 LYS A O 1
ATOM 734 N N . ASN A 1 93 ? 6.592 20.305 5.492 1.00 82.50 93 ASN A N 1
ATOM 735 C CA . ASN A 1 93 ? 7.438 20.548 4.325 1.00 82.50 93 ASN A CA 1
ATOM 736 C C . ASN A 1 93 ? 8.577 21.532 4.667 1.00 82.50 93 ASN A C 1
ATOM 738 O O . ASN A 1 93 ? 8.707 21.996 5.803 1.00 82.50 93 ASN A O 1
ATOM 742 N N . THR A 1 94 ? 9.406 21.855 3.674 1.00 80.44 94 THR A N 1
ATOM 743 C CA . THR A 1 94 ? 10.530 22.799 3.814 1.00 80.44 94 THR A CA 1
ATOM 744 C C . THR A 1 94 ? 10.097 24.202 4.232 1.00 80.44 94 THR A C 1
ATOM 746 O O . THR A 1 94 ? 10.875 24.902 4.872 1.00 80.44 94 THR A O 1
ATOM 749 N N . ASP A 1 95 ? 8.849 24.574 3.949 1.00 82.31 95 ASP A N 1
ATOM 750 C CA . ASP A 1 95 ? 8.271 25.882 4.271 1.00 82.31 95 ASP A CA 1
ATOM 751 C C . ASP A 1 95 ? 7.558 25.879 5.639 1.00 82.31 95 ASP A C 1
ATOM 753 O O . ASP A 1 95 ? 6.881 26.836 6.012 1.00 82.31 95 ASP A O 1
ATOM 757 N N . GLY A 1 96 ? 7.680 24.791 6.411 1.00 84.38 96 GLY A N 1
ATOM 758 C CA . GLY A 1 96 ? 7.084 24.658 7.741 1.00 84.38 96 GLY A CA 1
ATOM 759 C C . GLY A 1 96 ? 5.576 24.380 7.745 1.00 84.38 96 GLY A C 1
ATOM 760 O O . GLY A 1 96 ? 4.958 24.387 8.815 1.00 84.38 96 GLY A O 1
ATOM 761 N N . GLN A 1 97 ? 4.982 24.109 6.585 1.00 85.81 97 GLN A N 1
ATOM 762 C CA . GLN A 1 97 ? 3.559 23.813 6.431 1.00 85.81 97 GLN A CA 1
ATOM 763 C C . GLN A 1 97 ? 3.298 22.313 6.620 1.00 85.81 97 GLN A C 1
ATOM 765 O O . GLN A 1 97 ? 4.131 21.487 6.251 1.00 85.81 97 GLN A O 1
ATOM 770 N N . SER A 1 98 ? 2.160 21.939 7.209 1.00 88.38 98 SER A N 1
ATOM 771 C CA . SER A 1 98 ? 1.867 20.530 7.515 1.00 88.38 98 SER A CA 1
ATOM 772 C C . SER A 1 98 ? 1.658 19.702 6.246 1.00 88.38 98 SER A C 1
ATOM 774 O O . SER A 1 98 ? 0.884 20.074 5.369 1.00 88.38 98 SER A O 1
ATOM 776 N N . LEU A 1 99 ? 2.281 18.522 6.177 1.00 87.56 99 LEU A N 1
ATOM 777 C CA . LEU A 1 99 ? 2.106 17.606 5.042 1.00 87.56 99 LEU A CA 1
ATOM 778 C C . LEU A 1 99 ? 0.674 17.059 4.925 1.00 87.56 99 LEU A C 1
ATOM 780 O O . LEU A 1 99 ? 0.271 16.633 3.846 1.00 87.56 99 LEU A O 1
ATOM 784 N N . LEU A 1 100 ? -0.105 17.073 6.014 1.00 88.81 100 LEU A N 1
ATOM 785 C CA . LEU A 1 100 ? -1.513 16.669 5.990 1.00 88.81 100 LEU A CA 1
ATOM 786 C C . LEU A 1 100 ? -2.422 17.726 5.361 1.00 88.81 100 LEU A C 1
ATOM 788 O O . LEU A 1 100 ? -3.509 17.368 4.914 1.00 88.81 100 LEU A O 1
ATOM 792 N N . SER A 1 101 ? -2.001 18.993 5.310 1.00 80.50 101 SER A N 1
ATOM 793 C CA . SER A 1 101 ? -2.809 20.109 4.797 1.00 80.50 101 SER A CA 1
ATOM 794 C C . SER A 1 101 ? -2.214 20.832 3.588 1.00 80.50 101 SER A C 1
ATOM 796 O O . SER A 1 101 ? -2.951 21.526 2.889 1.00 80.50 101 SER A O 1
ATOM 798 N N . THR A 1 102 ? -0.926 20.646 3.291 1.00 70.88 102 THR A N 1
ATOM 799 C CA . THR A 1 102 ? -0.250 21.274 2.150 1.00 70.88 102 THR A CA 1
ATOM 800 C C . THR A 1 102 ? 0.735 20.327 1.466 1.00 70.88 102 THR A C 1
ATOM 802 O O . THR A 1 102 ? 1.664 19.830 2.101 1.00 70.88 102 THR A O 1
ATOM 805 N N . ASN A 1 103 ? 0.559 20.155 0.151 1.00 64.50 103 ASN A N 1
ATOM 806 C CA . ASN A 1 103 ? 1.479 19.514 -0.794 1.00 64.50 103 ASN A CA 1
ATOM 807 C C . ASN A 1 103 ? 2.194 18.264 -0.242 1.00 64.50 103 ASN A C 1
ATOM 809 O O . ASN A 1 103 ? 3.411 18.256 -0.053 1.00 64.50 103 ASN A O 1
ATOM 813 N N . ALA A 1 104 ? 1.418 17.200 -0.018 1.00 58.88 104 ALA A N 1
ATOM 814 C CA . ALA A 1 104 ? 1.813 15.888 0.508 1.00 58.88 104 ALA A CA 1
ATOM 815 C C . ALA A 1 104 ? 2.817 15.077 -0.365 1.00 58.88 104 ALA A C 1
ATOM 817 O O . ALA A 1 104 ? 2.692 13.856 -0.500 1.00 58.88 104 ALA A O 1
ATOM 818 N N . GLY A 1 105 ? 3.798 15.733 -0.995 1.00 57.00 105 GLY A N 1
ATOM 819 C CA . GLY A 1 105 ? 4.739 15.121 -1.939 1.00 57.00 105 GLY A CA 1
ATOM 820 C C . GLY A 1 105 ? 4.101 14.781 -3.291 1.00 57.00 105 GLY A C 1
ATOM 821 O O . GLY A 1 105 ? 4.459 13.778 -3.918 1.00 57.00 105 GLY A O 1
ATOM 822 N N . LEU A 1 106 ? 3.125 15.586 -3.721 1.00 58.00 106 LEU A N 1
ATOM 823 C CA . LEU A 1 106 ? 2.326 15.352 -4.922 1.00 58.00 106 LEU A CA 1
ATOM 824 C C . LEU A 1 106 ? 3.224 15.400 -6.176 1.00 58.00 106 LEU A C 1
ATOM 826 O O . LEU A 1 106 ? 4.029 16.311 -6.342 1.00 58.00 106 LEU A O 1
ATOM 830 N N . GLY A 1 107 ? 3.111 14.398 -7.057 1.00 52.38 107 GLY A N 1
ATOM 831 C CA . GLY A 1 107 ? 3.813 14.357 -8.353 1.00 52.38 107 GLY A CA 1
ATOM 832 C C . GLY A 1 107 ? 5.065 13.483 -8.467 1.00 52.38 107 GLY A C 1
ATOM 833 O O . GLY A 1 107 ? 5.418 13.123 -9.586 1.00 52.38 107 GLY A O 1
ATOM 834 N N . ALA A 1 108 ? 5.690 13.048 -7.365 1.00 52.06 108 ALA A N 1
ATOM 835 C CA . ALA A 1 108 ? 6.852 12.141 -7.434 1.00 52.06 108 ALA A CA 1
ATOM 836 C C . ALA A 1 108 ? 6.924 11.100 -6.304 1.00 52.06 108 ALA A C 1
ATOM 838 O O . ALA A 1 108 ? 7.389 9.978 -6.526 1.00 52.06 108 ALA A O 1
ATOM 839 N N . ALA A 1 109 ? 6.439 11.423 -5.100 1.00 64.06 109 ALA A N 1
ATOM 840 C CA . ALA A 1 109 ? 6.462 10.503 -3.968 1.00 64.06 109 ALA A CA 1
ATOM 841 C C . ALA A 1 109 ? 5.132 9.734 -3.856 1.00 64.06 109 ALA A C 1
ATOM 843 O O . ALA A 1 109 ? 4.070 10.328 -3.979 1.00 64.06 109 ALA A O 1
ATOM 844 N N . PRO A 1 110 ? 5.126 8.425 -3.556 1.00 70.06 110 PRO A N 1
ATOM 845 C CA . PRO A 1 110 ? 3.894 7.653 -3.322 1.00 70.06 110 PRO A CA 1
ATOM 846 C C . PRO A 1 110 ? 3.171 7.979 -2.001 1.00 70.06 110 PRO A C 1
ATOM 848 O O . PRO A 1 110 ? 2.188 7.324 -1.658 1.00 70.06 110 PRO A O 1
ATOM 851 N N . ALA A 1 111 ? 3.677 8.941 -1.228 1.00 82.62 111 ALA A N 1
ATOM 852 C CA . ALA A 1 111 ? 3.340 9.122 0.176 1.00 82.62 111 ALA A CA 1
ATOM 853 C C . ALA A 1 111 ? 1.887 9.581 0.405 1.00 82.62 111 ALA A C 1
ATOM 855 O O . ALA A 1 111 ? 1.189 8.963 1.208 1.00 82.62 111 ALA A O 1
ATOM 856 N N . GLY A 1 112 ? 1.400 10.586 -0.334 1.00 86.38 112 GLY A N 1
ATOM 857 C CA . GLY A 1 112 ? 0.038 11.108 -0.172 1.00 86.38 112 GLY A CA 1
ATOM 858 C C . GLY A 1 112 ? -1.053 10.063 -0.424 1.00 86.38 112 GLY A C 1
ATOM 859 O O . GLY A 1 112 ? -1.965 9.909 0.382 1.00 86.38 112 GLY A O 1
ATOM 860 N N . GLY A 1 113 ? -0.938 9.266 -1.488 1.00 89.69 113 GLY A N 1
ATOM 861 C CA . GLY A 1 113 ? -1.897 8.189 -1.761 1.00 89.69 113 GLY A CA 1
ATOM 862 C C . GLY A 1 113 ? -1.943 7.119 -0.664 1.00 89.69 113 GLY A C 1
ATOM 863 O O . GLY A 1 113 ? -3.017 6.700 -0.236 1.00 89.69 113 GLY A O 1
ATOM 864 N N . ILE A 1 114 ? -0.769 6.721 -0.164 1.00 93.25 114 ILE A N 1
ATOM 865 C CA . ILE A 1 114 ? -0.618 5.728 0.911 1.00 93.25 114 ILE A CA 1
ATOM 866 C C . ILE A 1 114 ? -1.215 6.242 2.229 1.00 93.25 114 ILE A C 1
ATOM 868 O O . ILE A 1 114 ? -1.903 5.490 2.921 1.00 93.25 114 ILE A O 1
ATOM 872 N N . VAL A 1 115 ? -0.978 7.506 2.589 1.00 95.31 115 VAL A N 1
ATOM 873 C CA . VAL A 1 115 ? -1.542 8.081 3.820 1.00 95.31 115 VAL A CA 1
ATOM 874 C C . VAL A 1 115 ? -3.056 8.269 3.692 1.00 95.31 115 VAL A C 1
ATOM 876 O O . VAL A 1 115 ? -3.771 7.896 4.621 1.00 95.31 115 VAL A O 1
ATOM 879 N N . LEU A 1 116 ? -3.573 8.735 2.544 1.00 95.12 116 LEU A N 1
ATOM 880 C CA . LEU A 1 116 ? -5.023 8.844 2.335 1.00 95.12 116 LEU A CA 1
ATOM 881 C C . LEU A 1 116 ? -5.711 7.482 2.479 1.00 95.12 116 LEU A C 1
ATOM 883 O O . LEU A 1 116 ? -6.722 7.383 3.168 1.00 95.12 116 LEU A O 1
ATOM 887 N N . ALA A 1 117 ? -5.150 6.425 1.887 1.00 95.88 117 ALA A N 1
ATOM 888 C CA . ALA A 1 117 ? -5.686 5.073 2.029 1.00 95.88 117 ALA A CA 1
ATOM 889 C C . ALA A 1 117 ? -5.748 4.629 3.504 1.00 95.88 117 ALA A C 1
ATOM 891 O O . ALA A 1 117 ? -6.773 4.112 3.946 1.00 95.88 117 ALA A O 1
ATOM 892 N N . GLY A 1 118 ? -4.696 4.893 4.288 1.00 97.06 118 GLY A N 1
ATOM 893 C CA . GLY A 1 118 ? -4.683 4.615 5.727 1.00 97.06 118 GLY A CA 1
ATOM 894 C C . GLY A 1 118 ? -5.733 5.411 6.503 1.00 97.06 118 GLY A C 1
ATOM 895 O O . GLY A 1 118 ? -6.441 4.845 7.333 1.00 97.06 118 GLY A O 1
ATOM 896 N N . LEU A 1 119 ? -5.891 6.703 6.202 1.00 97.44 119 LEU A N 1
ATOM 897 C CA . LEU A 1 119 ? -6.904 7.567 6.816 1.00 97.44 119 LEU A CA 1
ATOM 898 C C . LEU A 1 119 ? -8.330 7.102 6.495 1.00 97.44 119 LEU A C 1
ATOM 900 O O . LEU A 1 119 ? -9.173 7.051 7.388 1.00 97.44 119 LEU A O 1
ATOM 904 N N . VAL A 1 120 ? -8.592 6.695 5.250 1.00 96.50 120 VAL A N 1
ATOM 905 C CA . VAL A 1 120 ? -9.876 6.112 4.834 1.00 96.50 120 VAL A CA 1
ATOM 906 C C . VAL A 1 120 ? -10.170 4.825 5.607 1.00 96.50 120 VAL A C 1
ATOM 908 O O . VAL A 1 120 ? -11.273 4.666 6.130 1.00 96.50 120 VAL A O 1
ATOM 911 N N . MET A 1 121 ? -9.186 3.931 5.739 1.00 96.06 121 MET A N 1
ATOM 912 C CA . MET A 1 121 ? -9.334 2.700 6.525 1.00 96.06 121 MET A CA 1
ATOM 913 C C . MET A 1 121 ? -9.590 3.000 8.002 1.00 96.06 121 MET A C 1
ATOM 915 O O . MET A 1 121 ? -10.480 2.401 8.599 1.00 96.06 121 MET A O 1
ATOM 919 N N . ALA A 1 122 ? -8.873 3.963 8.587 1.00 96.69 122 ALA A N 1
ATOM 920 C CA . ALA A 1 122 ? -9.105 4.384 9.964 1.00 96.69 122 ALA A CA 1
ATOM 921 C C . ALA A 1 122 ? -10.522 4.958 10.143 1.00 96.69 122 ALA A C 1
ATOM 923 O O . ALA A 1 122 ? -11.225 4.622 11.099 1.00 96.69 122 ALA A O 1
ATOM 924 N N . ARG A 1 123 ? -10.981 5.764 9.181 1.00 95.19 123 ARG A N 1
ATOM 925 C CA . ARG A 1 123 ? -12.320 6.357 9.182 1.00 95.19 123 ARG A CA 1
ATOM 926 C C . ARG A 1 123 ? -13.441 5.320 9.024 1.00 95.19 123 ARG A C 1
ATOM 928 O O . ARG A 1 123 ? -14.529 5.542 9.542 1.00 95.19 123 ARG A O 1
ATOM 935 N N . LYS A 1 124 ? -13.189 4.188 8.360 1.00 91.94 124 LYS A N 1
ATOM 936 C CA . LYS A 1 124 ? -14.148 3.071 8.268 1.00 91.94 124 LYS A CA 1
ATOM 937 C C . LYS A 1 124 ? -14.109 2.134 9.475 1.00 91.94 124 LYS A C 1
ATOM 939 O O . LYS A 1 124 ? -15.166 1.734 9.944 1.00 91.94 124 LYS A O 1
ATOM 944 N N . GLY A 1 125 ? -12.917 1.774 9.948 1.00 89.44 125 GLY A N 1
ATOM 945 C CA . GLY A 1 125 ? -12.742 0.689 10.918 1.00 89.44 125 GLY A CA 1
ATOM 946 C C . GLY A 1 125 ? -12.741 1.132 12.382 1.00 89.44 125 GLY A C 1
ATOM 947 O O . GLY A 1 125 ? -13.403 0.519 13.213 1.00 89.44 125 GLY A O 1
ATOM 948 N N . VAL A 1 126 ? -11.998 2.193 12.725 1.00 93.62 126 VAL A N 1
ATOM 949 C CA . VAL A 1 126 ? -11.774 2.584 14.135 1.00 93.62 126 VAL A CA 1
ATOM 950 C C . VAL A 1 126 ? -12.589 3.805 14.565 1.00 93.62 126 VAL A C 1
ATOM 952 O O . VAL A 1 126 ? -12.817 3.985 15.757 1.00 93.62 126 VAL A O 1
ATOM 955 N N . TYR A 1 127 ? -13.062 4.622 13.621 1.00 93.62 127 TYR A N 1
ATOM 956 C CA . TYR A 1 127 ? -13.648 5.949 13.851 1.00 93.62 127 TYR A CA 1
ATOM 957 C C . TYR A 1 127 ? -14.633 6.037 15.022 1.00 93.62 127 TYR A C 1
ATOM 959 O O . TYR A 1 127 ? -14.416 6.812 15.947 1.00 93.62 127 TYR A O 1
ATOM 967 N N . TYR A 1 128 ? -15.668 5.195 15.041 1.00 93.81 128 TYR A N 1
ATOM 968 C CA . TYR A 1 128 ? -16.707 5.242 16.077 1.00 93.81 128 TYR A CA 1
ATOM 969 C C . TYR A 1 128 ? -16.251 4.747 17.458 1.00 93.81 128 TYR A C 1
ATOM 971 O O . TYR A 1 128 ? -16.976 4.902 18.434 1.00 93.81 128 TYR A O 1
ATOM 979 N N . SER A 1 129 ? -15.048 4.178 17.562 1.00 93.94 129 SER A N 1
ATOM 980 C CA . SER A 1 129 ? -14.424 3.812 18.841 1.00 93.94 129 SER A CA 1
ATOM 981 C C . SER A 1 129 ? -13.511 4.902 19.417 1.00 93.94 129 SER A C 1
ATOM 983 O O . SER A 1 129 ? -12.993 4.757 20.530 1.00 93.94 129 SER A O 1
ATOM 985 N N . LEU A 1 130 ? -13.270 5.966 18.645 1.00 93.81 130 LEU A N 1
ATOM 986 C CA . LEU A 1 130 ? -12.468 7.116 19.045 1.00 93.81 130 LEU A CA 1
ATOM 987 C C . LEU A 1 130 ? -13.334 8.141 19.786 1.00 93.81 130 LEU A C 1
ATOM 989 O O . LEU A 1 130 ? -14.535 8.240 19.536 1.00 93.81 130 LEU A O 1
ATOM 993 N N . GLY A 1 131 ? -12.719 8.944 20.657 1.00 94.25 131 GLY A N 1
ATOM 994 C CA . GLY A 1 131 ? -13.384 10.112 21.239 1.00 94.25 131 GLY A CA 1
ATOM 995 C C . GLY A 1 131 ? -13.637 11.201 20.190 1.00 94.25 131 GLY A C 1
ATOM 996 O O . GLY A 1 131 ? -12.977 11.238 19.153 1.00 94.25 131 GLY A O 1
ATOM 997 N N . THR A 1 132 ? -14.561 12.126 20.464 1.00 95.69 132 THR A N 1
ATOM 998 C CA . THR A 1 132 ? -14.990 13.177 19.516 1.00 95.69 132 THR A CA 1
ATOM 999 C C . THR A 1 132 ? -13.831 14.006 18.947 1.00 95.69 132 THR A C 1
ATOM 1001 O O . THR A 1 132 ? -13.822 14.338 17.759 1.00 95.69 132 THR A O 1
ATOM 1004 N N . ALA A 1 133 ? -12.824 14.318 19.770 1.00 95.50 133 ALA A N 1
ATOM 1005 C CA . ALA A 1 133 ? -11.638 15.051 19.328 1.00 95.50 133 ALA A CA 1
ATOM 1006 C C . ALA A 1 133 ? -10.825 14.251 18.295 1.00 95.50 133 ALA A C 1
ATOM 1008 O O . ALA A 1 133 ? -10.494 14.764 17.228 1.00 95.50 133 ALA A O 1
ATOM 1009 N N . ASP A 1 134 ? -10.576 12.969 18.561 1.00 96.19 134 ASP A N 1
ATOM 1010 C CA . ASP A 1 134 ? -9.823 12.090 17.664 1.00 96.19 134 ASP A CA 1
ATOM 1011 C C . ASP A 1 134 ? -10.604 11.742 16.390 1.00 96.19 134 ASP A C 1
ATOM 1013 O O . ASP A 1 134 ? -10.030 11.698 15.300 1.00 96.19 134 ASP A O 1
ATOM 1017 N N . GLN A 1 135 ? -11.929 11.590 16.488 1.00 96.44 135 GLN A N 1
ATOM 1018 C CA . GLN A 1 135 ? -12.807 11.513 15.317 1.00 96.44 135 GLN A CA 1
ATOM 1019 C C . GLN A 1 135 ? -12.644 12.750 14.427 1.00 96.44 135 GLN A C 1
ATOM 1021 O O . GLN A 1 135 ? -12.488 12.637 13.210 1.00 96.44 135 GLN A O 1
ATOM 1026 N N . SER A 1 136 ? -12.629 13.942 15.024 1.00 95.25 136 SER A N 1
ATOM 1027 C CA . SER A 1 136 ? -12.462 15.198 14.287 1.00 95.25 136 SER A CA 1
ATOM 1028 C C . SER A 1 136 ? -11.087 15.291 13.619 1.00 95.25 136 SER A C 1
ATOM 1030 O O . SER A 1 136 ? -11.007 15.709 12.460 1.00 95.25 136 SER A O 1
ATOM 1032 N N . ARG A 1 137 ? -10.020 14.831 14.292 1.00 93.50 137 ARG A N 1
ATOM 1033 C CA . ARG A 1 137 ? -8.654 14.745 13.737 1.00 93.50 137 ARG A CA 1
ATOM 1034 C C . ARG A 1 137 ? -8.606 13.858 12.494 1.00 93.50 137 ARG A C 1
ATOM 1036 O O . ARG A 1 137 ? -8.212 14.320 11.423 1.00 93.50 137 ARG A O 1
ATOM 1043 N N . VAL A 1 138 ? -9.091 12.616 12.600 1.00 95.19 138 VAL A N 1
ATOM 1044 C CA . VAL A 1 138 ? -9.127 11.663 11.475 1.00 95.19 138 VAL A CA 1
ATOM 1045 C C . VAL A 1 138 ? -9.969 12.211 10.325 1.00 95.19 138 VAL A C 1
ATOM 1047 O O . VAL A 1 138 ? -9.534 12.183 9.171 1.00 95.19 138 VAL A O 1
ATOM 1050 N N . ALA A 1 139 ? -11.163 12.735 10.614 1.00 94.81 139 ALA A N 1
ATOM 1051 C CA . ALA A 1 139 ? -12.059 13.253 9.586 1.00 94.81 139 ALA A CA 1
ATOM 1052 C C . ALA A 1 139 ? -11.447 14.435 8.822 1.00 94.81 139 ALA A C 1
ATOM 1054 O O . ALA A 1 139 ? -11.493 14.445 7.588 1.00 94.81 139 ALA A O 1
ATOM 1055 N N . SER A 1 140 ? -10.846 15.385 9.544 1.00 93.62 140 SER A N 1
ATOM 1056 C CA . SER A 1 140 ? -10.241 16.588 8.967 1.00 93.62 140 SER A CA 1
ATOM 1057 C C . SER A 1 140 ? -9.023 16.249 8.114 1.00 93.62 140 SER A C 1
ATOM 1059 O O . SER A 1 140 ? -8.943 16.700 6.973 1.00 93.62 140 SER A O 1
ATOM 1061 N N . ALA A 1 141 ? -8.126 15.388 8.608 1.00 94.12 141 ALA A N 1
ATOM 1062 C CA . ALA A 1 141 ? -6.974 14.919 7.840 1.00 94.12 141 ALA A CA 1
ATOM 1063 C C . ALA A 1 141 ? -7.410 14.183 6.562 1.00 94.12 141 ALA A C 1
ATOM 1065 O O . ALA A 1 141 ? -6.892 14.456 5.482 1.00 94.12 141 ALA A O 1
ATOM 1066 N N . THR A 1 142 ? -8.417 13.304 6.663 1.00 95.06 142 THR A N 1
ATOM 1067 C CA . THR A 1 142 ? -8.947 12.558 5.507 1.00 95.06 142 THR A CA 1
ATOM 1068 C C . THR A 1 142 ? -9.486 13.503 4.429 1.00 95.06 142 THR A C 1
ATOM 1070 O O . THR A 1 142 ? -9.131 13.364 3.261 1.00 95.06 142 THR A O 1
ATOM 1073 N N . ILE A 1 143 ? -10.335 14.468 4.810 1.00 92.44 143 ILE A N 1
ATOM 1074 C CA . ILE A 1 143 ? -10.949 15.421 3.869 1.00 92.44 143 ILE A CA 1
ATOM 1075 C C . ILE A 1 143 ? -9.884 16.335 3.266 1.00 92.44 143 ILE A C 1
ATOM 1077 O O . ILE A 1 143 ? -9.860 16.530 2.054 1.00 92.44 143 ILE A O 1
ATOM 1081 N N . SER A 1 144 ? -8.986 16.870 4.097 1.00 91.38 144 SER A N 1
ATOM 1082 C CA . SER A 1 144 ? -7.922 17.762 3.639 1.00 91.38 144 SER A CA 1
ATOM 1083 C C . SER A 1 144 ? -7.029 17.079 2.605 1.00 91.38 144 SER A C 1
ATOM 1085 O O . SER A 1 144 ? -6.767 17.645 1.544 1.00 91.38 144 SER A O 1
ATOM 1087 N N . MET A 1 145 ? -6.622 15.836 2.863 1.00 90.31 145 MET A N 1
ATOM 1088 C CA . MET A 1 145 ? -5.815 15.065 1.926 1.00 90.31 145 MET A CA 1
ATOM 1089 C C . MET A 1 145 ? -6.558 14.694 0.643 1.00 90.31 145 MET A C 1
ATOM 1091 O O . MET A 1 145 ? -5.989 14.814 -0.442 1.00 90.31 145 MET A O 1
ATOM 1095 N N . ALA A 1 146 ? -7.819 14.266 0.745 1.00 89.56 146 ALA A N 1
ATOM 1096 C CA . ALA A 1 146 ? -8.636 13.972 -0.429 1.00 89.56 146 ALA A CA 1
ATOM 1097 C C . ALA A 1 146 ? -8.776 15.209 -1.329 1.00 89.56 146 ALA A C 1
ATOM 1099 O O . ALA A 1 146 ? -8.578 15.108 -2.539 1.00 89.56 146 ALA A O 1
ATOM 1100 N N . ASN A 1 147 ? -9.024 16.383 -0.739 1.00 86.81 147 ASN A N 1
ATOM 1101 C CA . ASN A 1 147 ? -9.130 17.645 -1.469 1.00 86.81 147 ASN A CA 1
ATOM 1102 C C . ASN A 1 147 ? -7.807 18.046 -2.129 1.00 86.81 147 ASN A C 1
ATOM 1104 O O . ASN A 1 147 ? -7.805 18.446 -3.287 1.00 86.81 147 ASN A O 1
ATOM 1108 N N . GLN A 1 148 ? -6.675 17.911 -1.432 1.00 84.88 148 GLN A N 1
ATOM 1109 C CA . GLN A 1 148 ? -5.359 18.191 -2.017 1.00 84.88 148 GLN A CA 1
ATOM 1110 C C . GLN A 1 148 ? -5.069 17.302 -3.228 1.00 84.88 148 GLN A C 1
ATOM 1112 O O . GLN A 1 148 ? -4.631 17.798 -4.264 1.00 84.88 148 GLN A O 1
ATOM 1117 N N . ILE A 1 149 ? -5.329 15.997 -3.111 1.00 83.62 149 ILE A N 1
ATOM 1118 C CA . ILE A 1 149 ? -5.098 15.042 -4.197 1.00 83.62 149 ILE A CA 1
ATOM 1119 C C . ILE A 1 149 ? -6.048 15.312 -5.367 1.00 83.62 149 ILE A C 1
ATOM 1121 O O . ILE A 1 149 ? -5.602 15.298 -6.512 1.00 83.62 149 ILE A O 1
ATOM 1125 N N . ALA A 1 150 ? -7.323 15.596 -5.095 1.00 81.69 150 ALA A N 1
ATOM 1126 C CA . ALA A 1 150 ? -8.296 15.949 -6.126 1.00 81.69 150 ALA A CA 1
ATOM 1127 C C . ALA A 1 150 ? -7.873 17.216 -6.888 1.00 81.69 150 ALA A C 1
ATOM 1129 O O . ALA A 1 150 ? -7.781 17.186 -8.113 1.00 81.69 150 ALA A O 1
ATOM 1130 N N . THR A 1 151 ? -7.513 18.287 -6.172 1.00 79.12 151 THR A N 1
ATOM 1131 C CA . THR A 1 151 ? -7.014 19.536 -6.770 1.00 79.12 151 THR A CA 1
ATOM 1132 C C . THR A 1 151 ? -5.744 19.312 -7.587 1.00 79.12 151 THR A C 1
ATOM 1134 O O . THR A 1 151 ? -5.580 19.897 -8.654 1.00 79.12 151 THR A O 1
ATOM 1137 N N . TRP A 1 152 ? -4.836 18.457 -7.114 1.00 77.19 152 TRP A N 1
ATOM 1138 C CA . TRP A 1 152 ? -3.606 18.146 -7.838 1.00 77.19 152 TRP A CA 1
ATOM 1139 C C . TRP A 1 152 ? -3.863 17.377 -9.138 1.00 77.19 152 TRP A C 1
ATOM 1141 O O . TRP A 1 152 ? -3.294 17.744 -10.165 1.00 77.19 152 TRP A O 1
ATOM 1151 N N . ILE A 1 153 ? -4.761 16.385 -9.120 1.00 73.12 153 ILE A N 1
ATOM 1152 C CA . ILE A 1 153 ? -5.202 15.657 -10.326 1.00 73.12 153 ILE A CA 1
ATOM 1153 C C . ILE A 1 153 ? -5.871 16.604 -11.339 1.00 73.12 153 ILE A C 1
ATOM 1155 O O . ILE A 1 153 ? -5.772 16.379 -12.543 1.00 73.12 153 ILE A O 1
ATOM 1159 N N . ASP A 1 154 ? -6.517 17.671 -10.864 1.00 66.00 154 ASP A N 1
ATOM 1160 C CA . ASP A 1 154 ? -7.203 18.668 -11.694 1.00 66.00 154 ASP A CA 1
ATOM 1161 C C . ASP A 1 154 ? -6.297 19.773 -12.256 1.00 66.00 154 ASP A C 1
ATOM 1163 O O . ASP A 1 154 ? -6.730 20.552 -13.110 1.00 66.00 154 ASP A O 1
ATOM 1167 N N . SER A 1 155 ? -5.058 19.888 -11.777 1.00 63.78 155 SER A N 1
ATOM 1168 C CA . SER A 1 155 ? -4.178 20.993 -12.160 1.00 63.78 155 SER A CA 1
ATOM 1169 C C . SER A 1 155 ? -3.637 20.839 -13.587 1.00 63.78 155 SER A C 1
ATOM 1171 O O . SER A 1 155 ? -3.226 19.765 -14.018 1.00 63.78 155 SER A O 1
ATOM 1173 N N . SER A 1 156 ? -3.586 21.942 -14.337 1.00 53.62 156 SER A N 1
ATOM 1174 C CA . SER A 1 156 ? -3.037 21.975 -15.701 1.00 53.62 156 SER A CA 1
ATOM 1175 C C . SER A 1 156 ? -1.507 21.841 -15.755 1.00 53.62 156 SER A C 1
ATOM 1177 O O . SER A 1 156 ? -0.959 21.602 -16.829 1.00 53.62 156 SER A O 1
ATOM 1179 N N . SER A 1 157 ? -0.821 21.985 -14.616 1.00 50.03 157 SER A N 1
ATOM 1180 C CA . SER A 1 157 ? 0.640 22.071 -14.485 1.00 50.03 157 SER A CA 1
ATOM 1181 C C . SER A 1 157 ? 1.322 20.806 -13.942 1.00 50.03 157 SER A C 1
ATOM 1183 O O . SER A 1 157 ? 2.545 20.783 -13.838 1.00 50.03 157 SER A O 1
ATOM 1185 N N . ASN A 1 158 ? 0.580 19.745 -13.615 1.00 51.84 158 ASN A N 1
ATOM 1186 C CA . ASN A 1 158 ? 1.111 18.475 -13.099 1.00 51.84 158 ASN A CA 1
ATOM 1187 C C . ASN A 1 158 ? 0.270 17.313 -13.612 1.00 51.84 158 ASN A C 1
ATOM 1189 O O . ASN A 1 158 ? -0.934 17.486 -13.733 1.00 51.84 158 ASN A O 1
ATOM 1193 N N . PRO A 1 159 ? 0.884 16.154 -13.916 1.00 49.59 159 PRO A N 1
ATOM 1194 C CA . PRO A 1 159 ? 0.672 15.425 -15.159 1.00 49.59 159 PRO A CA 1
ATOM 1195 C C . PRO A 1 159 ? -0.813 15.263 -15.478 1.00 49.59 159 PRO A C 1
ATOM 1197 O O . PRO A 1 159 ? -1.429 14.225 -15.240 1.00 49.59 159 PRO A O 1
ATOM 1200 N N . ASN A 1 160 ? -1.358 16.311 -16.094 1.00 42.62 160 ASN A N 1
ATOM 1201 C CA . ASN A 1 160 ? -2.511 16.230 -16.949 1.00 42.62 160 ASN A CA 1
ATOM 1202 C C . ASN A 1 160 ? -2.244 15.043 -17.882 1.00 42.62 160 ASN A C 1
ATOM 1204 O O . ASN A 1 160 ? -1.102 14.789 -18.270 1.00 42.62 160 ASN A O 1
ATOM 1208 N N . TYR A 1 161 ? -3.289 14.312 -18.224 1.00 45.78 161 TYR A N 1
ATOM 1209 C CA . TYR A 1 161 ? -3.351 13.393 -19.356 1.00 45.78 161 TYR A CA 1
ATOM 1210 C C . TYR A 1 161 ? -2.375 13.722 -20.518 1.00 45.78 161 TYR A C 1
ATOM 1212 O O . TYR A 1 161 ? -1.757 12.822 -21.078 1.00 45.78 161 TYR A O 1
ATOM 1220 N N . THR A 1 162 ? -2.152 15.008 -20.816 1.00 39.62 162 THR A N 1
ATOM 1221 C CA . THR A 1 162 ? -1.176 15.518 -21.797 1.00 39.62 162 THR A CA 1
ATOM 1222 C C . THR A 1 162 ? 0.309 15.239 -21.488 1.00 39.62 162 THR A C 1
ATOM 1224 O O . THR A 1 162 ? 1.078 14.973 -22.404 1.00 39.62 162 THR A O 1
ATOM 1227 N N . ALA A 1 163 ? 0.752 15.272 -20.226 1.00 46.44 163 ALA A N 1
ATOM 1228 C CA . ALA A 1 163 ? 2.115 14.876 -19.847 1.00 46.44 163 ALA A CA 1
ATOM 1229 C C . ALA A 1 163 ? 2.320 13.368 -20.027 1.00 46.44 163 ALA A C 1
ATOM 1231 O O . ALA A 1 163 ? 3.409 12.926 -20.362 1.00 46.44 163 ALA A O 1
ATOM 1232 N N . LEU A 1 164 ? 1.254 12.592 -19.848 1.00 49.31 164 LEU A N 1
ATOM 1233 C CA . LEU A 1 164 ? 1.187 11.159 -20.098 1.00 49.31 164 LEU A CA 1
ATOM 1234 C C . LEU A 1 164 ? 1.257 10.842 -21.615 1.00 49.31 164 LEU A C 1
ATOM 1236 O O . LEU A 1 164 ? 1.978 9.920 -21.999 1.00 49.31 164 LEU A O 1
ATOM 1240 N N . ASP A 1 165 ? 0.632 11.668 -22.470 1.00 44.09 165 ASP A N 1
ATOM 1241 C CA . ASP A 1 165 ? 0.736 11.596 -23.945 1.00 44.09 165 ASP A CA 1
ATOM 1242 C C . ASP A 1 165 ? 2.141 11.931 -24.489 1.00 44.09 165 ASP A C 1
ATOM 1244 O O . ASP A 1 165 ? 2.480 11.510 -25.594 1.00 44.09 165 ASP A O 1
ATOM 1248 N N . LEU A 1 166 ? 2.989 12.616 -23.711 1.00 44.88 166 LEU A N 1
ATOM 1249 C CA . LEU A 1 166 ? 4.382 12.948 -24.060 1.00 44.88 166 LEU A CA 1
ATOM 1250 C C . LEU A 1 166 ? 5.425 12.049 -23.356 1.00 44.88 166 LEU A C 1
ATOM 1252 O O . LEU A 1 166 ? 6.630 12.238 -23.534 1.00 44.88 166 LEU A O 1
ATOM 1256 N N . ALA A 1 167 ? 4.993 11.084 -22.532 1.00 52.62 167 ALA A N 1
ATOM 1257 C CA . ALA A 1 167 ? 5.848 10.448 -21.525 1.00 52.62 167 ALA A CA 1
ATOM 1258 C C . ALA A 1 167 ? 6.176 8.964 -21.736 1.00 52.62 167 ALA A C 1
ATOM 1260 O O . ALA A 1 167 ? 6.714 8.362 -20.813 1.00 52.62 167 ALA A O 1
ATOM 1261 N N . VAL A 1 168 ? 5.880 8.343 -22.878 1.00 59.41 168 VAL A N 1
ATOM 1262 C CA . VAL A 1 168 ? 6.262 6.934 -23.088 1.00 59.41 168 VAL A CA 1
ATOM 1263 C C . VAL A 1 168 ? 7.341 6.820 -24.143 1.00 59.41 168 VAL A C 1
ATOM 1265 O O . VAL A 1 168 ? 7.103 7.055 -25.324 1.00 59.41 168 VAL A O 1
ATOM 1268 N N . ASN A 1 169 ? 8.524 6.414 -23.700 1.00 61.38 169 ASN A N 1
ATOM 1269 C CA . ASN A 1 169 ? 9.609 6.006 -24.574 1.00 61.38 169 ASN A CA 1
ATOM 1270 C C . ASN A 1 169 ? 9.622 4.480 -24.720 1.00 61.38 169 ASN A C 1
ATOM 1272 O O . ASN A 1 169 ? 9.005 3.743 -23.945 1.00 61.38 169 ASN A O 1
ATOM 1276 N N . SER A 1 170 ? 10.320 4.008 -25.751 1.00 63.59 170 SER A N 1
ATOM 1277 C CA . SER A 1 170 ? 10.532 2.582 -25.991 1.00 63.59 170 SER A CA 1
ATOM 1278 C C . SER A 1 170 ? 12.019 2.259 -25.950 1.00 63.59 170 SER A C 1
ATOM 1280 O O . SER A 1 170 ? 12.820 2.927 -26.599 1.00 63.59 170 SER A O 1
ATOM 1282 N N . TRP A 1 171 ? 12.383 1.203 -25.231 1.00 58.44 171 TRP A N 1
ATOM 1283 C CA . TRP A 1 171 ? 13.725 0.628 -25.244 1.00 58.44 171 TRP A CA 1
ATOM 1284 C C . TRP A 1 171 ? 13.616 -0.872 -25.497 1.00 58.44 171 TRP A C 1
ATOM 1286 O O . TRP A 1 171 ? 12.908 -1.564 -24.777 1.00 58.44 171 TRP A O 1
ATOM 1296 N N . ARG A 1 172 ? 14.264 -1.374 -26.560 1.00 60.72 172 ARG A N 1
ATOM 1297 C CA . ARG A 1 172 ? 14.198 -2.793 -26.978 1.00 60.72 172 ARG A CA 1
ATOM 1298 C C . ARG A 1 172 ? 12.764 -3.364 -26.985 1.00 60.72 172 ARG A C 1
ATOM 1300 O O . ARG A 1 172 ? 12.515 -4.452 -26.475 1.00 60.72 172 ARG A O 1
ATOM 1307 N N . SER A 1 173 ? 11.821 -2.604 -27.546 1.00 59.97 173 SER A N 1
ATOM 1308 C CA . SER A 1 173 ? 10.383 -2.938 -27.619 1.00 59.97 173 SER A CA 1
ATOM 1309 C C . SER A 1 173 ? 9.629 -2.956 -26.280 1.00 59.97 173 SER A C 1
ATOM 1311 O O . SER A 1 173 ? 8.455 -3.320 -26.246 1.00 59.97 173 SER A O 1
ATOM 1313 N N . GLN A 1 174 ? 10.262 -2.532 -25.186 1.00 64.00 174 GLN A N 1
ATOM 1314 C CA . GLN A 1 174 ? 9.630 -2.363 -23.881 1.00 64.00 174 GLN A CA 1
ATOM 1315 C C . GLN A 1 174 ? 9.257 -0.902 -23.670 1.00 64.00 174 GLN A C 1
ATOM 1317 O O . GLN A 1 174 ? 10.057 0.006 -23.915 1.00 64.00 174 GLN A O 1
ATOM 1322 N N . LYS A 1 175 ? 8.028 -0.684 -23.208 1.00 70.81 175 LYS A N 1
ATOM 1323 C CA . LYS A 1 175 ? 7.506 0.651 -22.919 1.00 70.81 175 LYS A CA 1
ATOM 1324 C C . LYS A 1 175 ? 7.916 1.069 -21.513 1.00 70.81 175 LYS A C 1
ATOM 1326 O O . LYS A 1 175 ? 7.853 0.259 -20.586 1.00 70.81 175 LYS A O 1
ATOM 1331 N N . TYR A 1 176 ? 8.292 2.333 -21.348 1.00 66.06 176 TYR A N 1
ATOM 1332 C CA . TYR A 1 176 ? 8.570 2.906 -20.035 1.00 66.06 176 TYR A CA 1
ATOM 1333 C C . TYR A 1 176 ? 8.052 4.330 -19.900 1.00 66.06 176 TYR A C 1
ATOM 1335 O O . TYR A 1 176 ? 8.048 5.095 -20.862 1.00 66.06 176 TYR A O 1
ATOM 1343 N N . GLY A 1 177 ? 7.610 4.673 -18.688 1.00 63.47 177 GLY A N 1
ATOM 1344 C CA . GLY A 1 177 ? 7.192 6.033 -18.359 1.00 63.47 177 GLY A CA 1
ATOM 1345 C C . GLY A 1 177 ? 8.392 6.964 -18.162 1.00 63.47 177 GLY A C 1
ATOM 1346 O O . GLY A 1 177 ? 9.385 6.585 -17.545 1.00 63.47 177 GLY A O 1
ATOM 1347 N N . ASN A 1 178 ? 8.275 8.209 -18.616 1.00 56.12 178 ASN A N 1
ATOM 1348 C CA . ASN A 1 178 ? 9.273 9.272 -18.464 1.00 56.12 178 ASN A CA 1
ATOM 1349 C C . ASN A 1 178 ? 9.243 9.909 -17.057 1.00 56.12 178 ASN A C 1
ATOM 1351 O O . ASN A 1 178 ? 9.982 10.853 -16.788 1.00 56.12 178 ASN A O 1
ATOM 1355 N N . PHE A 1 179 ? 8.404 9.404 -16.146 1.00 58.66 179 PHE A N 1
ATOM 1356 C CA . PHE A 1 179 ? 8.280 9.840 -14.753 1.00 58.66 179 PHE A CA 1
ATOM 1357 C C . PHE A 1 179 ? 7.835 8.690 -13.832 1.00 58.66 179 PHE A C 1
ATOM 1359 O O . PHE A 1 179 ? 7.344 7.653 -14.285 1.00 58.66 179 PHE A O 1
ATOM 1366 N N . ALA A 1 180 ? 7.960 8.900 -12.517 1.00 66.31 180 ALA A N 1
ATOM 1367 C CA . ALA A 1 180 ? 7.638 7.909 -11.493 1.00 66.31 180 ALA A CA 1
ATOM 1368 C C . ALA A 1 180 ? 6.120 7.628 -11.396 1.00 66.31 180 ALA A C 1
ATOM 1370 O O . ALA A 1 180 ? 5.402 8.276 -10.637 1.00 66.31 180 ALA A O 1
ATOM 1371 N N . LEU A 1 181 ? 5.630 6.633 -12.147 1.00 73.44 181 LEU A N 1
ATOM 1372 C CA . LEU A 1 181 ? 4.203 6.267 -12.253 1.00 73.44 181 LEU A CA 1
ATOM 1373 C C . LEU A 1 181 ? 3.559 5.828 -10.926 1.00 73.44 181 LEU A C 1
ATOM 1375 O O . LEU A 1 181 ? 2.361 6.024 -10.719 1.00 73.44 181 LEU A O 1
ATOM 1379 N N . ASN A 1 182 ? 4.344 5.247 -10.015 1.00 77.25 182 ASN A N 1
ATOM 1380 C CA . ASN A 1 182 ? 3.872 4.734 -8.728 1.00 77.25 182 ASN A CA 1
ATOM 1381 C C . ASN A 1 182 ? 3.300 5.830 -7.816 1.00 77.25 182 ASN A C 1
ATOM 1383 O O . ASN A 1 182 ? 2.397 5.549 -7.036 1.00 77.25 182 ASN A O 1
ATOM 1387 N N . GLY A 1 183 ? 3.804 7.065 -7.889 1.00 78.50 183 GLY A N 1
ATOM 1388 C CA . GLY A 1 183 ? 3.269 8.171 -7.096 1.00 78.50 183 GLY A CA 1
ATOM 1389 C C . GLY A 1 183 ? 1.841 8.525 -7.517 1.00 78.50 183 GLY A C 1
ATOM 1390 O O . GLY A 1 183 ? 0.904 8.327 -6.742 1.00 78.50 183 GLY A O 1
ATOM 1391 N N . PRO A 1 184 ? 1.646 9.015 -8.748 1.00 79.62 184 PRO A N 1
ATOM 1392 C CA . PRO A 1 184 ? 0.340 9.382 -9.286 1.00 79.62 184 PRO A CA 1
ATOM 1393 C C . PRO A 1 184 ? -0.730 8.285 -9.183 1.00 79.62 184 PRO A C 1
ATOM 1395 O O . PRO A 1 184 ? -1.841 8.567 -8.737 1.00 79.62 184 PRO A O 1
ATOM 1398 N N . ILE A 1 185 ? -0.404 7.025 -9.505 1.00 82.88 185 ILE A N 1
ATOM 1399 C CA . ILE A 1 185 ? -1.384 5.924 -9.432 1.00 82.88 185 ILE A CA 1
ATOM 1400 C C . ILE A 1 185 ? -1.832 5.619 -8.003 1.00 82.88 185 ILE A C 1
ATOM 1402 O O . ILE A 1 185 ? -2.998 5.298 -7.784 1.00 82.88 185 ILE A O 1
ATOM 1406 N N . LEU A 1 186 ? -0.947 5.771 -7.014 1.00 88.25 186 LEU A N 1
ATOM 1407 C CA . LEU A 1 186 ? -1.314 5.604 -5.611 1.00 88.25 186 LEU A CA 1
ATOM 1408 C C . LEU A 1 186 ? -2.165 6.764 -5.098 1.00 88.25 186 LEU A C 1
ATOM 1410 O O . LEU A 1 186 ? -3.080 6.527 -4.315 1.00 88.25 186 LEU A O 1
ATOM 1414 N N . HIS A 1 187 ? -1.914 7.997 -5.547 1.00 86.38 187 HIS A N 1
ATOM 1415 C CA . HIS A 1 187 ? -2.781 9.137 -5.235 1.00 86.38 187 HIS A CA 1
ATOM 1416 C C . HIS A 1 187 ? -4.189 8.940 -5.803 1.00 86.38 187 HIS A C 1
ATOM 1418 O O . HIS A 1 187 ? -5.164 9.036 -5.058 1.00 86.38 187 HIS A O 1
ATOM 1424 N N . ALA A 1 188 ? -4.291 8.583 -7.087 1.00 85.69 188 ALA A N 1
ATOM 1425 C CA . ALA A 1 188 ? -5.564 8.261 -7.725 1.00 85.69 188 ALA A CA 1
ATOM 1426 C C . ALA A 1 188 ? -6.279 7.101 -7.010 1.00 85.69 188 ALA A C 1
ATOM 1428 O O . ALA A 1 188 ? -7.468 7.198 -6.715 1.00 85.69 188 ALA A O 1
ATOM 1429 N N . GLY A 1 189 ? -5.550 6.033 -6.666 1.00 89.75 189 GLY A N 1
ATOM 1430 C CA . GLY A 1 189 ? -6.084 4.900 -5.912 1.00 89.75 189 GLY A CA 1
ATOM 1431 C C . GLY A 1 189 ? -6.596 5.286 -4.520 1.00 89.75 189 GLY A C 1
ATOM 1432 O O . GLY A 1 189 ? -7.707 4.917 -4.154 1.00 89.75 189 GLY A O 1
ATOM 1433 N N . GLY A 1 190 ? -5.839 6.076 -3.754 1.00 91.56 190 GLY A N 1
ATOM 1434 C CA . GLY A 1 190 ? -6.270 6.565 -2.440 1.00 91.56 190 GLY A CA 1
ATOM 1435 C C . GLY A 1 190 ? -7.526 7.441 -2.520 1.00 91.56 190 GLY A C 1
ATOM 1436 O O . GLY A 1 190 ? -8.438 7.289 -1.706 1.00 91.56 190 GLY A O 1
ATOM 1437 N N . LEU A 1 191 ? -7.617 8.308 -3.535 1.00 88.88 191 LEU A N 1
ATOM 1438 C CA . LEU A 1 191 ? -8.810 9.124 -3.781 1.00 88.88 191 LEU A CA 1
ATOM 1439 C C . LEU A 1 191 ? -10.019 8.267 -4.182 1.00 88.88 191 LEU A C 1
ATOM 1441 O O . LEU A 1 191 ? -11.137 8.531 -3.746 1.00 88.88 191 LEU A O 1
ATOM 1445 N N . ALA A 1 192 ? -9.797 7.203 -4.950 1.00 88.62 192 ALA A N 1
ATOM 1446 C CA . ALA A 1 192 ? -10.832 6.242 -5.306 1.00 88.62 192 ALA A CA 1
ATOM 1447 C C . ALA A 1 192 ? -11.373 5.488 -4.081 1.00 88.62 192 ALA A C 1
ATOM 1449 O O . ALA A 1 192 ? -12.587 5.338 -3.957 1.00 88.62 192 ALA A O 1
ATOM 1450 N N . LEU A 1 193 ? -10.501 5.084 -3.147 1.00 91.75 193 LEU A N 1
ATOM 1451 C CA . LEU A 1 193 ? -10.924 4.507 -1.866 1.00 91.75 193 LEU A CA 1
ATOM 1452 C C . LEU A 1 193 ? -11.760 5.493 -1.051 1.00 91.75 193 LEU A C 1
ATOM 1454 O O . LEU A 1 193 ? -12.796 5.116 -0.513 1.00 91.75 193 LEU A O 1
ATOM 1458 N N . TYR A 1 194 ? -11.332 6.755 -0.963 1.00 91.56 194 TYR A N 1
ATOM 1459 C CA . TYR A 1 194 ? -12.107 7.801 -0.293 1.00 91.56 194 TYR A CA 1
ATOM 1460 C C . TYR A 1 194 ? -13.503 7.944 -0.913 1.00 91.56 194 TYR A C 1
ATOM 1462 O O . TYR A 1 194 ? -14.500 7.985 -0.189 1.00 91.56 194 TYR A O 1
ATOM 1470 N N . SER A 1 195 ? -13.575 7.958 -2.244 1.00 86.94 195 SER A N 1
ATOM 1471 C CA . SER A 1 195 ? -14.830 8.057 -2.984 1.00 86.94 195 SER A CA 1
ATOM 1472 C C . SER A 1 195 ? -15.761 6.869 -2.717 1.00 86.94 195 SER A C 1
ATOM 1474 O O . SER A 1 195 ? -16.919 7.085 -2.375 1.00 86.94 195 SER A O 1
ATOM 1476 N N . ASP A 1 196 ? -15.255 5.634 -2.791 1.00 87.25 196 ASP A N 1
ATOM 1477 C CA . ASP A 1 196 ? -16.040 4.409 -2.550 1.00 87.25 196 ASP A CA 1
ATOM 1478 C C . ASP A 1 196 ? -16.518 4.289 -1.092 1.00 87.25 196 ASP A C 1
ATOM 1480 O O . ASP A 1 196 ? -17.638 3.876 -0.807 1.00 87.25 196 ASP A O 1
ATOM 1484 N N . LEU A 1 197 ? -15.654 4.636 -0.134 1.00 89.38 197 LEU A N 1
ATOM 1485 C CA . LEU A 1 197 ? -15.842 4.226 1.258 1.00 89.38 197 LEU A CA 1
ATOM 1486 C C . LEU A 1 197 ? -16.363 5.330 2.176 1.00 89.38 197 LEU A C 1
ATOM 1488 O O . LEU A 1 197 ? -17.005 5.004 3.178 1.00 89.38 197 LEU A O 1
ATOM 1492 N N . ILE A 1 198 ? -16.052 6.596 1.889 1.00 90.00 198 ILE A N 1
ATOM 1493 C CA . ILE A 1 198 ? -16.303 7.725 2.799 1.00 90.00 198 ILE A CA 1
ATOM 1494 C C . ILE A 1 198 ? -17.330 8.700 2.244 1.00 90.00 198 ILE A C 1
ATOM 1496 O O . ILE A 1 198 ? -18.134 9.229 3.011 1.00 90.00 198 ILE A O 1
ATOM 1500 N N . THR A 1 199 ? -17.282 8.996 0.947 1.00 80.69 199 THR A N 1
ATOM 1501 C CA . THR A 1 199 ? -18.222 9.962 0.373 1.00 80.69 199 THR A CA 1
ATOM 1502 C C . THR A 1 199 ? -19.644 9.406 0.328 1.00 80.69 199 THR A C 1
ATOM 1504 O O . THR A 1 199 ? -19.856 8.199 0.352 1.00 80.69 199 THR A O 1
ATOM 1507 N N . THR A 1 200 ? -20.632 10.294 0.251 1.00 71.31 200 THR A N 1
ATOM 1508 C CA . THR A 1 200 ? -22.057 9.936 0.176 1.00 71.31 200 THR A CA 1
ATOM 1509 C C . THR A 1 200 ? -22.518 9.576 -1.239 1.00 71.31 200 THR A C 1
ATOM 1511 O O . THR A 1 200 ? -23.714 9.396 -1.461 1.00 71.31 200 THR A O 1
ATOM 1514 N N . HIS A 1 201 ? -21.602 9.501 -2.211 1.00 68.88 201 HIS A N 1
ATOM 1515 C CA . HIS A 1 201 ? -21.949 9.136 -3.580 1.00 68.88 201 HIS A CA 1
ATOM 1516 C C . HIS A 1 201 ? -22.401 7.673 -3.625 1.00 68.88 201 HIS A C 1
ATOM 1518 O O . HIS A 1 201 ? -21.716 6.786 -3.123 1.00 68.88 201 HIS A O 1
ATOM 1524 N N . THR A 1 202 ? -23.542 7.419 -4.260 1.00 64.12 202 THR A N 1
ATOM 1525 C CA . THR A 1 202 ? -24.104 6.071 -4.429 1.00 64.12 202 THR A CA 1
ATOM 1526 C C . THR A 1 202 ? -23.698 5.428 -5.754 1.00 64.12 202 THR A C 1
ATOM 1528 O O . THR A 1 202 ? -23.986 4.257 -5.984 1.00 64.12 202 THR A O 1
ATOM 1531 N N . SER A 1 203 ? -23.032 6.177 -6.640 1.00 62.56 203 SER A N 1
ATOM 1532 C CA . SER A 1 203 ? -22.486 5.665 -7.899 1.00 62.56 203 SER A CA 1
ATOM 1533 C C . SER A 1 203 ? -21.273 6.460 -8.373 1.00 62.56 203 SER A C 1
ATOM 1535 O O . SER A 1 203 ? -21.109 7.643 -8.066 1.00 62.56 203 SER A O 1
ATOM 1537 N N . ALA A 1 204 ? -20.457 5.817 -9.205 1.00 57.41 204 ALA A N 1
ATOM 1538 C CA . ALA A 1 204 ? -19.246 6.404 -9.760 1.00 57.41 204 ALA A CA 1
ATOM 1539 C C . ALA A 1 204 ? -19.502 7.635 -10.628 1.00 57.41 204 ALA A C 1
ATOM 1541 O O . ALA A 1 204 ? -18.788 8.626 -10.528 1.00 57.41 204 ALA A O 1
ATOM 1542 N N . SER A 1 205 ? -20.587 7.637 -11.398 1.00 61.66 205 SER A N 1
ATOM 1543 C CA . SER A 1 205 ? -20.991 8.774 -12.229 1.00 61.66 205 SER A CA 1
ATOM 1544 C C . SER A 1 205 ? -21.307 10.052 -11.447 1.00 61.66 205 SER A C 1
ATOM 1546 O O . SER A 1 205 ? -21.290 11.127 -12.038 1.00 61.66 205 SER A O 1
ATOM 1548 N N . GLN A 1 206 ? -21.600 9.960 -10.145 1.00 65.19 206 GLN A N 1
ATOM 1549 C CA . GLN A 1 206 ? -21.878 11.135 -9.313 1.00 65.19 206 GLN A CA 1
ATOM 1550 C C . GLN A 1 206 ? -20.609 11.830 -8.827 1.00 65.19 206 GLN A C 1
ATOM 1552 O O . GLN A 1 206 ? -20.676 12.999 -8.458 1.00 65.19 206 GLN A O 1
ATOM 1557 N N . TYR A 1 207 ? -19.461 11.147 -8.832 1.00 64.44 207 TYR A N 1
ATOM 1558 C CA . TYR A 1 207 ? -18.204 11.798 -8.512 1.00 64.44 207 TYR A CA 1
ATOM 1559 C C . TYR A 1 207 ? -17.705 12.547 -9.756 1.00 64.44 207 TYR A C 1
ATOM 1561 O O . TYR A 1 207 ? -17.358 11.897 -10.748 1.00 64.44 207 TYR A O 1
ATOM 1569 N N . PRO A 1 208 ? -17.596 13.893 -9.734 1.00 61.06 208 PRO A N 1
ATOM 1570 C CA . PRO A 1 208 ? -17.268 14.681 -10.928 1.00 61.06 208 PRO A CA 1
ATOM 1571 C C . PRO A 1 208 ? -15.936 14.303 -11.594 1.00 61.06 208 PRO A C 1
ATOM 1573 O O . PRO A 1 208 ? -15.686 14.671 -12.740 1.00 61.06 208 PRO A O 1
ATOM 1576 N N . LYS A 1 209 ? -15.072 13.562 -10.884 1.00 64.88 209 LYS A N 1
ATOM 1577 C CA . LYS A 1 209 ? -13.737 13.145 -11.331 1.00 64.88 209 LYS A CA 1
ATOM 1578 C C . LYS A 1 209 ? -13.603 11.643 -11.573 1.00 64.88 209 LYS A C 1
ATOM 1580 O O . LYS A 1 209 ? -12.509 11.180 -11.882 1.00 64.88 209 LYS A O 1
ATOM 1585 N N . TYR A 1 210 ? -14.695 10.879 -11.510 1.00 62.44 210 TYR A N 1
ATOM 1586 C CA . TYR A 1 210 ? -14.694 9.445 -11.817 1.00 62.44 210 TYR A CA 1
ATOM 1587 C C . TYR A 1 210 ? -14.129 9.146 -13.205 1.00 62.44 210 TYR A C 1
ATOM 1589 O O . TYR A 1 210 ? -13.225 8.323 -13.346 1.00 62.44 210 TYR A O 1
ATOM 1597 N N . ASN A 1 211 ? -14.600 9.878 -14.219 1.00 62.84 211 ASN A N 1
ATOM 1598 C CA . ASN A 1 211 ? -14.102 9.715 -15.578 1.00 62.84 211 ASN A CA 1
ATOM 1599 C C . ASN A 1 211 ? -12.603 9.992 -15.662 1.00 62.84 211 ASN A C 1
ATOM 1601 O O . ASN A 1 211 ? -11.936 9.283 -16.397 1.00 62.84 211 ASN A O 1
ATOM 1605 N N . ALA A 1 212 ? -12.065 10.960 -14.912 1.00 66.50 212 ALA A N 1
ATOM 1606 C CA . ALA A 1 212 ? -10.632 11.254 -14.885 1.00 66.50 212 ALA A CA 1
ATOM 1607 C C . ALA A 1 212 ? -9.830 10.152 -14.170 1.00 66.50 212 ALA A C 1
ATOM 1609 O O . ALA A 1 212 ? -8.812 9.711 -14.693 1.00 66.50 212 ALA A O 1
ATOM 1610 N N . LEU A 1 213 ? -10.318 9.650 -13.031 1.00 68.75 213 LEU A N 1
ATOM 1611 C CA . LEU A 1 213 ? -9.701 8.561 -12.265 1.00 68.75 213 LEU A CA 1
ATOM 1612 C C . LEU A 1 213 ? -9.659 7.237 -13.046 1.00 68.75 213 LEU A C 1
ATOM 1614 O O . LEU A 1 213 ? -8.607 6.602 -13.134 1.00 68.75 213 LEU A O 1
ATOM 1618 N N . TYR A 1 214 ? -10.780 6.833 -13.652 1.00 67.50 214 TYR A N 1
ATOM 1619 C CA . TYR A 1 214 ? -10.873 5.614 -14.465 1.00 67.50 214 TYR A CA 1
ATOM 1620 C C . TYR A 1 214 ? -9.954 5.674 -15.688 1.00 67.50 214 TYR A C 1
ATOM 1622 O O . TYR A 1 214 ? -9.177 4.751 -15.958 1.00 67.50 214 TYR A O 1
ATOM 1630 N N . LYS A 1 215 ? -10.027 6.797 -16.406 1.00 68.94 215 LYS A N 1
ATOM 1631 C CA . LYS A 1 215 ? -9.171 7.107 -17.546 1.00 68.94 215 LYS A CA 1
ATOM 1632 C C . LYS A 1 215 ? -7.698 7.060 -17.141 1.00 68.94 215 LYS A C 1
ATOM 1634 O O . LYS A 1 215 ? -6.928 6.359 -17.779 1.00 68.94 215 LYS A O 1
ATOM 1639 N N . PHE A 1 216 ? -7.327 7.666 -16.013 1.00 73.06 216 PHE A N 1
ATOM 1640 C CA . PHE A 1 216 ? -5.952 7.656 -15.517 1.00 73.06 216 PHE A CA 1
ATOM 1641 C C . PHE A 1 216 ? -5.395 6.235 -15.319 1.00 73.06 216 PHE A C 1
ATOM 1643 O O . PHE A 1 216 ? -4.340 5.907 -15.858 1.00 73.06 216 PHE A O 1
ATOM 1650 N N . GLY A 1 217 ? -6.100 5.362 -14.590 1.00 73.69 217 GLY A N 1
ATOM 1651 C CA . GLY A 1 217 ? -5.600 4.008 -14.316 1.00 73.69 217 GLY A CA 1
ATOM 1652 C C . GLY A 1 217 ? -5.512 3.111 -15.545 1.00 73.69 217 GLY A C 1
ATOM 1653 O O . GLY A 1 217 ? -4.512 2.417 -15.727 1.00 73.69 217 GLY A O 1
ATOM 1654 N N . THR A 1 218 ? -6.538 3.141 -16.400 1.00 79.38 218 THR A N 1
ATOM 1655 C CA . THR A 1 218 ? -6.533 2.373 -17.657 1.00 79.38 218 THR A CA 1
ATOM 1656 C C . THR A 1 218 ? -5.447 2.876 -18.602 1.00 79.38 218 THR A C 1
ATOM 1658 O O . THR A 1 218 ? -4.705 2.073 -19.158 1.00 79.38 218 THR A O 1
ATOM 1661 N N . TYR A 1 219 ? -5.269 4.194 -18.695 1.00 76.94 219 TYR A N 1
ATOM 1662 C CA . TYR A 1 219 ? -4.257 4.823 -19.534 1.00 76.94 219 TYR A CA 1
ATOM 1663 C C . TYR A 1 219 ? -2.827 4.506 -19.086 1.00 76.94 219 TYR A C 1
ATOM 1665 O O . TYR A 1 219 ? -2.002 4.154 -19.928 1.00 76.94 219 TYR A O 1
ATOM 1673 N N . VAL A 1 220 ? -2.523 4.574 -17.781 1.00 77.75 220 VAL A N 1
ATOM 1674 C CA . VAL A 1 220 ? -1.201 4.186 -17.249 1.00 77.75 220 VAL A CA 1
ATOM 1675 C C . VAL A 1 220 ? -0.857 2.758 -17.663 1.00 77.75 220 VAL A C 1
ATOM 1677 O O . VAL A 1 220 ? 0.259 2.501 -18.113 1.00 77.75 220 VAL A O 1
ATOM 1680 N N . PHE A 1 221 ? -1.810 1.832 -17.556 1.00 83.12 221 PHE A N 1
ATOM 1681 C CA . PHE A 1 221 ? -1.579 0.451 -17.958 1.00 83.12 221 PHE A CA 1
ATOM 1682 C C . PHE A 1 221 ? -1.448 0.311 -19.483 1.00 83.12 221 PHE A C 1
ATOM 1684 O O . PHE A 1 221 ? -0.456 -0.231 -19.957 1.00 83.12 221 PHE A O 1
ATOM 1691 N N . ASP A 1 222 ? -2.384 0.854 -20.265 1.00 82.88 222 ASP A N 1
ATOM 1692 C CA . ASP A 1 222 ? -2.390 0.751 -21.734 1.00 82.88 222 ASP A CA 1
ATOM 1693 C C . ASP A 1 222 ? -1.123 1.315 -22.390 1.00 82.88 222 ASP A C 1
ATOM 1695 O O . ASP A 1 222 ? -0.618 0.789 -23.392 1.00 82.88 222 ASP A O 1
ATOM 1699 N N . LYS A 1 223 ? -0.596 2.402 -21.827 1.00 77.69 223 LYS A N 1
ATOM 1700 C CA . LYS A 1 223 ? 0.545 3.117 -22.394 1.00 77.69 223 LYS A CA 1
ATOM 1701 C C . LYS A 1 223 ? 1.875 2.618 -21.859 1.00 77.69 223 LYS A C 1
ATOM 1703 O O . LYS A 1 223 ? 2.807 2.513 -22.648 1.00 77.69 223 LYS A O 1
ATOM 1708 N N . CYS A 1 224 ? 1.974 2.281 -20.575 1.00 77.00 224 CYS A N 1
ATOM 1709 C CA . CYS A 1 224 ? 3.262 1.976 -19.949 1.00 77.00 224 CYS A CA 1
ATOM 1710 C C . CYS A 1 224 ? 3.492 0.481 -19.701 1.00 77.00 224 CYS A C 1
ATOM 1712 O O . CYS A 1 224 ? 4.631 0.090 -19.446 1.00 77.00 224 CYS A O 1
ATOM 1714 N N . ALA A 1 225 ? 2.458 -0.366 -19.760 1.00 80.88 225 ALA A N 1
ATOM 1715 C CA . ALA A 1 225 ? 2.652 -1.801 -19.608 1.00 80.88 225 ALA A CA 1
ATOM 1716 C C . ALA A 1 225 ? 3.269 -2.407 -20.869 1.00 80.88 225 ALA A C 1
ATOM 1718 O O . ALA A 1 225 ? 2.834 -2.170 -21.999 1.00 80.88 225 ALA A O 1
ATOM 1719 N N . THR A 1 226 ? 4.265 -3.254 -20.646 1.00 79.88 226 THR A N 1
ATOM 1720 C CA . THR A 1 226 ? 4.691 -4.250 -21.619 1.00 79.88 226 THR A CA 1
ATOM 1721 C C . THR A 1 226 ? 3.971 -5.551 -21.281 1.00 79.88 226 THR A C 1
ATOM 1723 O O . THR A 1 226 ? 3.979 -5.979 -20.124 1.00 79.88 226 THR A O 1
ATOM 1726 N N . LEU A 1 227 ? 3.326 -6.159 -22.275 1.00 84.06 227 LEU A N 1
ATOM 1727 C CA . LEU A 1 227 ? 2.603 -7.422 -22.137 1.00 84.06 227 LEU A CA 1
ATOM 1728 C C . LEU A 1 227 ? 3.411 -8.568 -22.740 1.00 84.06 227 LEU A C 1
ATOM 1730 O O . LEU A 1 227 ? 4.163 -8.369 -23.694 1.00 84.06 227 LEU A O 1
ATOM 1734 N N . ASP A 1 228 ? 3.230 -9.769 -22.200 1.00 82.50 228 ASP A N 1
ATOM 1735 C CA . ASP A 1 228 ? 3.692 -10.981 -22.868 1.00 82.50 228 ASP A CA 1
ATOM 1736 C C . ASP A 1 228 ? 2.802 -11.322 -24.079 1.00 82.50 228 ASP A C 1
ATOM 1738 O O . ASP A 1 228 ? 1.718 -10.764 -24.252 1.00 82.50 228 ASP A O 1
ATOM 1742 N N . ALA A 1 229 ? 3.232 -12.279 -24.907 1.00 82.38 229 ALA A N 1
ATOM 1743 C CA . ALA A 1 229 ? 2.507 -12.674 -26.120 1.00 82.38 229 ALA A CA 1
ATOM 1744 C C . ALA A 1 229 ? 1.064 -13.148 -25.854 1.00 82.38 229 ALA A C 1
ATOM 1746 O O . ALA A 1 229 ? 0.210 -13.037 -26.728 1.00 82.38 229 ALA A O 1
ATOM 1747 N N . THR A 1 230 ? 0.783 -13.667 -24.652 1.00 86.62 230 THR A N 1
ATOM 1748 C CA . THR A 1 230 ? -0.563 -14.117 -24.262 1.00 86.62 230 THR A CA 1
ATOM 1749 C C . THR A 1 230 ? -1.429 -13.003 -23.666 1.00 86.62 230 THR A C 1
ATOM 1751 O O . THR A 1 230 ? -2.630 -13.191 -23.483 1.00 86.62 230 THR A O 1
ATOM 1754 N N . GLY A 1 231 ? -0.840 -11.854 -23.321 1.00 87.69 231 GLY A N 1
ATOM 1755 C CA . GLY A 1 231 ? -1.516 -10.755 -22.630 1.00 87.69 231 GLY A CA 1
ATOM 1756 C C . GLY A 1 231 ? -1.908 -11.053 -21.175 1.00 87.69 231 GLY A C 1
ATOM 1757 O O . GLY A 1 231 ? -2.671 -10.289 -20.576 1.00 87.69 231 GLY A O 1
ATOM 1758 N N . THR A 1 232 ? -1.413 -12.150 -20.593 1.00 90.12 232 THR A N 1
ATOM 1759 C CA . THR A 1 232 ? -1.740 -12.590 -19.223 1.00 90.12 232 THR A CA 1
ATOM 1760 C C . THR A 1 232 ? -0.733 -12.116 -18.177 1.00 90.12 232 THR A C 1
ATOM 1762 O O . THR A 1 232 ? -1.013 -12.189 -16.974 1.00 90.12 232 THR A O 1
ATOM 1765 N N . LYS A 1 233 ? 0.419 -11.604 -18.621 1.00 87.12 233 LYS A N 1
ATOM 1766 C CA . LYS A 1 233 ? 1.496 -11.059 -17.795 1.00 87.12 233 LYS A CA 1
ATOM 1767 C C . LYS A 1 233 ? 1.786 -9.625 -18.211 1.00 87.12 233 LYS A C 1
ATOM 1769 O O . LYS A 1 233 ? 1.775 -9.298 -19.396 1.00 87.12 233 LYS A O 1
ATOM 1774 N N . ALA A 1 234 ? 2.082 -8.782 -17.230 1.00 85.19 234 ALA A N 1
ATOM 1775 C CA . ALA A 1 234 ? 2.439 -7.393 -17.464 1.00 85.19 234 ALA A CA 1
ATOM 1776 C C . ALA A 1 234 ? 3.626 -6.976 -16.603 1.00 85.19 234 ALA A C 1
ATOM 1778 O O . ALA A 1 234 ? 3.677 -7.294 -15.419 1.00 85.19 234 ALA A O 1
ATOM 1779 N N . SER A 1 235 ? 4.538 -6.211 -17.191 1.00 78.44 235 SER A N 1
ATOM 1780 C CA . SER A 1 235 ? 5.563 -5.473 -16.458 1.00 78.44 235 SER A CA 1
ATOM 1781 C C . SER A 1 235 ? 5.469 -4.005 -16.845 1.00 78.44 235 SER A C 1
ATOM 1783 O O . SER A 1 235 ? 5.234 -3.676 -18.010 1.00 78.44 235 SER A O 1
ATOM 1785 N N . ILE A 1 236 ? 5.615 -3.120 -15.866 1.00 76.75 236 ILE A N 1
ATOM 1786 C CA . ILE A 1 236 ? 5.608 -1.675 -16.083 1.00 76.75 236 ILE A CA 1
ATOM 1787 C C . ILE A 1 236 ? 6.994 -1.176 -15.710 1.00 76.75 236 ILE A C 1
ATOM 1789 O O . ILE A 1 236 ? 7.396 -1.243 -14.558 1.00 76.75 236 ILE A O 1
ATOM 1793 N N . ALA A 1 237 ? 7.756 -0.679 -16.673 1.00 64.44 237 ALA A N 1
ATOM 1794 C CA . ALA A 1 237 ? 9.012 -0.030 -16.339 1.00 64.44 237 ALA A CA 1
ATOM 1795 C C . ALA A 1 237 ? 8.730 1.327 -15.693 1.00 64.44 237 ALA A C 1
ATOM 1797 O O . ALA A 1 237 ? 8.070 2.182 -16.296 1.00 64.44 237 ALA A O 1
ATOM 1798 N N . ILE A 1 238 ? 9.263 1.555 -14.497 1.00 63.25 238 ILE A N 1
ATOM 1799 C CA . ILE A 1 238 ? 9.209 2.875 -13.875 1.00 63.25 238 ILE A CA 1
ATOM 1800 C C . ILE A 1 238 ? 10.512 3.598 -14.197 1.00 63.25 238 ILE A C 1
ATOM 1802 O O . ILE A 1 238 ? 11.557 3.294 -13.628 1.00 63.25 238 ILE A O 1
ATOM 1806 N N . GLY A 1 239 ? 10.434 4.538 -15.136 1.00 50.16 239 GLY A N 1
ATOM 1807 C CA . GLY A 1 239 ? 11.501 5.484 -15.419 1.00 50.16 239 GLY A CA 1
ATOM 1808 C C . GLY A 1 239 ? 11.283 6.831 -14.742 1.00 50.16 239 GLY A C 1
ATOM 1809 O O . GLY A 1 239 ? 10.251 7.102 -14.133 1.00 50.16 239 GLY A O 1
ATOM 1810 N N . GLY A 1 240 ? 12.276 7.695 -14.862 1.00 46.47 240 GLY A N 1
ATOM 1811 C CA . GLY A 1 240 ? 12.255 9.071 -14.388 1.00 46.47 240 GLY A CA 1
ATOM 1812 C C . GLY A 1 240 ? 13.221 9.863 -15.242 1.00 46.47 240 GLY A C 1
ATOM 1813 O O . GLY A 1 240 ? 14.256 9.344 -15.660 1.00 46.47 240 GLY A O 1
ATOM 1814 N N . ALA A 1 241 ? 12.790 11.070 -15.589 1.00 42.06 241 ALA A N 1
ATOM 1815 C CA . ALA A 1 241 ? 13.339 11.840 -16.689 1.00 42.06 241 ALA A CA 1
ATOM 1816 C C . ALA A 1 241 ? 14.837 12.153 -16.564 1.00 42.06 241 ALA A C 1
ATOM 1818 O O . ALA A 1 241 ? 15.398 12.293 -15.476 1.00 42.06 241 ALA A O 1
ATOM 1819 N N . ASN A 1 242 ? 15.431 12.348 -17.741 1.00 39.91 242 ASN A N 1
ATOM 1820 C CA . ASN A 1 242 ? 16.851 12.529 -17.995 1.00 39.91 242 ASN A CA 1
ATOM 1821 C C . ASN A 1 242 ? 17.491 13.813 -17.425 1.00 39.91 242 ASN A C 1
ATOM 1823 O O . ASN A 1 242 ? 18.705 13.913 -17.565 1.00 39.91 242 ASN A O 1
ATOM 1827 N N . THR A 1 243 ? 16.779 14.772 -16.793 1.00 36.50 243 THR A N 1
ATOM 1828 C CA . THR A 1 243 ? 17.323 15.883 -15.941 1.00 36.50 243 THR A CA 1
ATOM 1829 C C . THR A 1 243 ? 16.200 16.827 -15.402 1.00 36.50 243 THR A C 1
ATOM 1831 O O . THR A 1 243 ? 15.066 16.686 -15.846 1.00 36.50 243 THR A O 1
ATOM 1834 N N . PRO A 1 244 ? 16.436 17.738 -14.417 1.00 40.59 244 PRO A N 1
ATOM 1835 C CA . PRO A 1 244 ? 16.054 17.660 -12.993 1.00 40.59 244 PRO A CA 1
ATOM 1836 C C . PRO A 1 244 ? 14.794 18.518 -12.613 1.00 40.59 244 PRO A C 1
ATOM 1838 O O . PRO A 1 244 ? 14.348 19.332 -13.414 1.00 40.59 244 PRO A O 1
ATOM 1841 N N . PRO A 1 245 ? 14.195 18.362 -11.403 1.00 37.12 245 PRO A N 1
ATOM 1842 C CA . PRO A 1 245 ? 14.866 18.747 -10.163 1.00 37.12 245 PRO A CA 1
ATOM 1843 C C . PRO A 1 245 ? 15.200 17.526 -9.293 1.00 37.12 245 PRO A C 1
ATOM 1845 O O . PRO A 1 245 ? 14.330 16.904 -8.699 1.00 37.12 245 PRO A O 1
ATOM 1848 N N . LYS A 1 246 ? 16.497 17.200 -9.254 1.00 33.81 246 LYS A N 1
ATOM 1849 C CA . LYS A 1 246 ? 17.298 16.454 -8.261 1.00 33.81 246 LYS A CA 1
ATOM 1850 C C . LYS A 1 246 ? 16.807 15.151 -7.593 1.00 33.81 246 LYS A C 1
ATOM 1852 O O . LYS A 1 246 ? 17.652 14.521 -6.973 1.00 33.81 246 LYS A O 1
ATOM 1857 N N . TYR A 1 247 ? 15.565 14.680 -7.740 1.00 33.59 247 TYR A N 1
ATOM 1858 C CA . TYR A 1 247 ? 15.079 13.455 -7.066 1.00 33.59 247 TYR A CA 1
ATOM 1859 C C . TYR A 1 247 ? 14.085 12.601 -7.889 1.00 33.59 247 TYR A C 1
ATOM 1861 O O . TYR A 1 247 ? 13.224 11.920 -7.332 1.00 33.59 247 TYR A O 1
ATOM 1869 N N . GLY A 1 248 ? 14.202 12.594 -9.221 1.00 36.81 248 GLY A N 1
ATOM 1870 C CA . GLY A 1 248 ? 13.463 11.676 -10.102 1.00 36.81 248 GLY A CA 1
ATOM 1871 C C . GLY A 1 248 ? 14.239 10.377 -10.351 1.00 36.81 248 GLY A C 1
ATOM 1872 O O . GLY A 1 248 ? 15.420 10.416 -10.680 1.00 36.81 248 GLY A O 1
ATOM 1873 N N . ARG A 1 249 ? 13.602 9.214 -10.179 1.00 41.81 249 ARG A N 1
ATOM 1874 C CA . ARG A 1 249 ? 14.245 7.893 -10.320 1.00 41.81 249 ARG A CA 1
ATOM 1875 C C . ARG A 1 249 ? 14.490 7.544 -11.782 1.00 41.81 249 ARG A C 1
ATOM 1877 O O . ARG A 1 249 ? 13.524 7.257 -12.465 1.00 41.81 249 ARG A O 1
ATOM 1884 N N . LYS A 1 250 ? 15.737 7.524 -12.246 1.00 42.84 250 LYS A N 1
ATOM 1885 C CA . LYS A 1 250 ? 16.104 7.108 -13.612 1.00 42.84 250 LYS A CA 1
ATOM 1886 C C . LYS A 1 250 ? 15.504 5.717 -13.959 1.00 42.84 250 LYS A C 1
ATOM 1888 O O . LYS A 1 250 ? 15.384 4.887 -13.063 1.00 42.84 250 LYS A O 1
ATOM 1893 N N . PHE A 1 251 ? 15.116 5.471 -15.225 1.00 44.25 251 PHE A N 1
ATOM 1894 C CA . PHE A 1 251 ? 14.807 4.141 -15.830 1.00 44.25 251 PHE A CA 1
ATOM 1895 C C . PHE A 1 251 ? 15.902 3.106 -15.521 1.00 44.25 251 PHE A C 1
ATOM 1897 O O . PHE A 1 251 ? 16.821 2.879 -16.300 1.00 44.25 251 PHE A O 1
ATOM 1904 N N . PHE A 1 252 ? 15.854 2.520 -14.340 1.00 44.69 252 PHE A N 1
ATOM 1905 C CA . PHE A 1 252 ? 16.659 1.366 -14.007 1.00 44.69 252 PHE A CA 1
ATOM 1906 C C . PHE A 1 252 ? 15.715 0.220 -13.694 1.00 44.69 252 PHE A C 1
ATOM 1908 O O . PHE A 1 252 ? 14.625 0.485 -13.170 1.00 44.69 252 PHE A O 1
ATOM 1915 N N . PRO A 1 253 ? 16.098 -1.029 -13.996 1.00 47.28 253 PRO A N 1
ATOM 1916 C CA . PRO A 1 253 ? 15.220 -2.147 -13.774 1.00 47.28 253 PRO A CA 1
ATOM 1917 C C . PRO A 1 253 ? 14.962 -2.379 -12.290 1.00 47.28 253 PRO A C 1
ATOM 1919 O O . PRO A 1 253 ? 15.709 -3.067 -11.604 1.00 47.28 253 PRO A O 1
ATOM 1922 N N . SER A 1 254 ? 13.941 -1.717 -11.762 1.00 47.22 254 SER A N 1
ATOM 1923 C CA . SER A 1 254 ? 13.761 -1.591 -10.329 1.00 47.22 254 SER A CA 1
ATOM 1924 C C . SER A 1 254 ? 12.830 -2.684 -9.840 1.00 47.22 254 SER A C 1
ATOM 1926 O O . SER A 1 254 ? 11.625 -2.622 -10.075 1.00 47.22 254 SER A O 1
ATOM 1928 N N . SER A 1 255 ? 13.377 -3.686 -9.150 1.00 53.56 255 SER A N 1
ATOM 1929 C CA . SER A 1 255 ? 12.562 -4.767 -8.603 1.00 53.56 255 SER A CA 1
ATOM 1930 C C . SER A 1 255 ? 11.499 -4.246 -7.628 1.00 53.56 255 SER A C 1
ATOM 1932 O O . SER A 1 255 ? 11.766 -3.556 -6.640 1.00 53.56 255 SER A O 1
ATOM 1934 N N . GLY A 1 256 ? 10.249 -4.594 -7.921 1.00 66.94 256 GLY A N 1
ATOM 1935 C CA . GLY A 1 256 ? 9.152 -4.571 -6.966 1.00 66.94 256 GLY A CA 1
ATOM 1936 C C . GLY A 1 256 ? 8.268 -3.331 -6.985 1.00 66.94 256 GLY A C 1
ATOM 1937 O O . GLY A 1 256 ? 7.135 -3.417 -6.517 1.00 66.94 256 GLY A O 1
ATOM 1938 N N . TYR A 1 257 ? 8.679 -2.197 -7.560 1.00 72.69 257 TYR A N 1
ATOM 1939 C CA . TYR A 1 257 ? 7.806 -1.011 -7.571 1.00 72.69 257 TYR A CA 1
ATOM 1940 C C . TYR A 1 257 ? 6.516 -1.195 -8.378 1.00 72.69 257 TYR A C 1
ATOM 1942 O O . TYR A 1 257 ? 5.538 -0.484 -8.127 1.00 72.69 257 TYR A O 1
ATOM 1950 N N . ASN A 1 258 ? 6.461 -2.199 -9.253 1.00 79.12 258 ASN A N 1
ATOM 1951 C CA . ASN A 1 258 ? 5.223 -2.617 -9.910 1.00 79.12 258 ASN A CA 1
ATOM 1952 C C . ASN A 1 258 ? 4.185 -3.112 -8.907 1.00 79.12 258 ASN A C 1
ATOM 1954 O O . ASN A 1 258 ? 2.993 -2.983 -9.164 1.00 79.12 258 ASN A O 1
ATOM 1958 N N . GLY A 1 259 ? 4.615 -3.578 -7.732 1.00 85.00 259 GLY A N 1
ATOM 1959 C CA . GLY A 1 259 ? 3.728 -3.874 -6.617 1.00 85.00 259 GLY A CA 1
ATOM 1960 C C . GLY A 1 259 ? 2.904 -2.662 -6.189 1.00 85.00 259 GLY A C 1
ATOM 1961 O O . GLY A 1 259 ? 1.690 -2.767 -6.053 1.00 85.00 259 GLY A O 1
ATOM 1962 N N . TYR A 1 260 ? 3.515 -1.477 -6.103 1.00 87.38 260 TYR A N 1
ATOM 1963 C CA . TYR A 1 260 ? 2.789 -0.237 -5.811 1.00 87.38 260 TYR A CA 1
ATOM 1964 C C . TYR A 1 260 ? 1.876 0.210 -6.947 1.00 87.38 260 TYR A C 1
ATOM 1966 O O . TYR A 1 260 ? 0.794 0.729 -6.679 1.00 87.38 260 TYR A O 1
ATOM 1974 N N . VAL A 1 261 ? 2.276 -0.003 -8.202 1.00 87.19 261 VAL A N 1
ATOM 1975 C CA . VAL A 1 261 ? 1.380 0.259 -9.334 1.00 87.19 261 VAL A CA 1
ATOM 1976 C C . VAL A 1 261 ? 0.173 -0.677 -9.272 1.00 87.19 261 VAL A C 1
ATOM 1978 O O . VAL A 1 261 ? -0.961 -0.213 -9.338 1.00 87.19 261 VAL A O 1
ATOM 1981 N N . GLY A 1 262 ? 0.392 -1.972 -9.040 1.00 91.31 262 GLY A N 1
ATOM 1982 C CA . GLY A 1 262 ? -0.669 -2.960 -8.862 1.00 91.31 262 GLY A CA 1
ATOM 1983 C C . GLY A 1 262 ? -1.568 -2.671 -7.657 1.00 91.31 262 GLY A C 1
ATOM 1984 O O . GLY A 1 262 ? -2.788 -2.798 -7.772 1.00 91.31 262 GLY A O 1
ATOM 1985 N N . MET A 1 263 ? -1.005 -2.219 -6.534 1.00 93.50 263 MET A N 1
ATOM 1986 C CA . MET A 1 263 ? -1.762 -1.750 -5.371 1.00 93.50 263 MET A CA 1
ATOM 1987 C C . MET A 1 263 ? -2.641 -0.548 -5.736 1.00 93.50 263 MET A C 1
ATOM 1989 O O . MET A 1 263 ? -3.841 -0.568 -5.475 1.00 93.50 263 MET A O 1
ATOM 1993 N N . GLY A 1 264 ? -2.076 0.462 -6.406 1.00 91.69 264 GLY A N 1
ATOM 1994 C CA . GLY A 1 264 ? -2.813 1.637 -6.874 1.00 91.69 264 GLY A CA 1
ATOM 1995 C C . GLY A 1 264 ? -3.948 1.284 -7.837 1.00 91.69 264 GLY A C 1
ATOM 1996 O O . GLY A 1 264 ? -5.056 1.782 -7.668 1.00 91.69 264 GLY A O 1
ATOM 1997 N N . LEU A 1 265 ? -3.719 0.368 -8.786 1.00 92.81 265 LEU A N 1
ATOM 1998 C CA . LEU A 1 265 ? -4.755 -0.152 -9.690 1.00 92.81 265 LEU A CA 1
ATOM 1999 C C . LEU A 1 265 ? -5.875 -0.873 -8.926 1.00 92.81 265 LEU A C 1
ATOM 2001 O O . LEU A 1 265 ? -7.056 -0.676 -9.217 1.00 92.81 265 LEU A O 1
ATOM 2005 N N . ALA A 1 266 ? -5.516 -1.682 -7.926 1.00 93.88 266 ALA A N 1
ATOM 2006 C CA . ALA A 1 266 ? -6.486 -2.407 -7.118 1.00 93.88 266 ALA A CA 1
ATOM 2007 C C . ALA A 1 266 ? -7.325 -1.481 -6.227 1.00 93.88 266 ALA A C 1
ATOM 2009 O O . ALA A 1 266 ? -8.522 -1.706 -6.066 1.00 93.88 266 ALA A O 1
ATOM 2010 N N . TRP A 1 267 ? -6.725 -0.425 -5.678 1.00 93.12 267 TRP A N 1
ATOM 2011 C CA . TRP A 1 267 ? -7.440 0.634 -4.966 1.00 93.12 267 TRP A CA 1
ATOM 2012 C C . TRP A 1 267 ? -8.334 1.446 -5.893 1.00 93.12 267 TRP A C 1
ATOM 2014 O O . TRP A 1 267 ? -9.494 1.686 -5.577 1.00 93.12 267 TRP A O 1
ATOM 2024 N N . LEU A 1 268 ? -7.831 1.814 -7.069 1.00 89.56 268 LEU A N 1
ATOM 2025 C CA . LEU A 1 268 ? -8.588 2.578 -8.050 1.00 89.56 268 LEU A CA 1
ATOM 2026 C C . LEU A 1 268 ? -9.872 1.850 -8.471 1.00 89.56 268 LEU A C 1
ATOM 2028 O O . LEU A 1 268 ? -10.910 2.483 -8.642 1.00 89.56 268 LEU A O 1
ATOM 2032 N N . ALA A 1 269 ? -9.832 0.517 -8.555 1.00 89.06 269 ALA A N 1
ATOM 2033 C CA . ALA A 1 269 ? -10.993 -0.306 -8.877 1.00 89.06 269 ALA A CA 1
ATOM 2034 C C . ALA A 1 269 ? -12.195 -0.112 -7.926 1.00 89.06 269 ALA A C 1
ATOM 2036 O O . ALA A 1 269 ? -13.336 -0.252 -8.370 1.00 89.06 269 ALA A O 1
ATOM 2037 N N . HIS A 1 270 ? -11.964 0.242 -6.656 1.00 83.94 270 HIS A N 1
ATOM 2038 C CA . HIS A 1 270 ? -13.026 0.517 -5.676 1.00 83.94 270 HIS A CA 1
ATOM 2039 C C . HIS A 1 270 ? -13.830 1.761 -6.025 1.00 83.94 270 HIS A C 1
ATOM 2041 O O . HIS A 1 270 ? -15.054 1.705 -6.079 1.00 83.94 270 HIS A O 1
ATOM 2047 N N . GLY A 1 271 ? -13.153 2.852 -6.382 1.00 74.94 271 GLY A N 1
ATOM 2048 C CA . GLY A 1 271 ? -13.818 4.079 -6.831 1.00 74.94 271 GLY A CA 1
ATOM 2049 C C . GLY A 1 271 ? -14.415 3.977 -8.234 1.00 74.94 271 GLY A C 1
ATOM 2050 O O . GLY A 1 271 ? -14.847 4.991 -8.774 1.00 74.94 271 GLY A O 1
ATOM 2051 N N . ILE A 1 272 ? -14.415 2.784 -8.845 1.00 76.94 272 ILE A N 1
ATOM 2052 C CA . ILE A 1 272 ? -15.039 2.530 -10.146 1.00 76.94 272 ILE A CA 1
ATOM 2053 C C . ILE A 1 272 ? -16.268 1.646 -10.037 1.00 76.94 272 ILE A C 1
ATOM 2055 O O . ILE A 1 272 ? -17.268 1.931 -10.690 1.00 76.94 272 ILE A O 1
ATOM 2059 N N . VAL A 1 273 ? -16.193 0.585 -9.236 1.00 77.69 273 VAL A N 1
ATOM 2060 C CA . VAL A 1 273 ? -17.286 -0.388 -9.094 1.00 77.69 273 VAL A CA 1
ATOM 2061 C C . VAL A 1 273 ? -18.111 -0.142 -7.822 1.00 77.69 273 VAL A C 1
ATOM 2063 O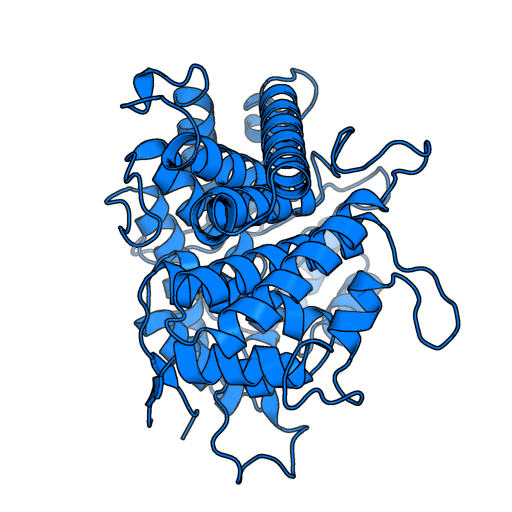 O . VAL A 1 273 ? -19.111 -0.815 -7.639 1.00 77.69 273 VAL A O 1
ATOM 2066 N N . TYR A 1 274 ? -17.740 0.839 -6.985 1.00 77.56 274 TYR A N 1
ATOM 2067 C CA . TYR A 1 274 ? -18.437 1.250 -5.756 1.00 77.56 274 TYR A CA 1
ATOM 2068 C C . TYR A 1 274 ? -18.940 0.071 -4.927 1.00 77.56 274 TYR A C 1
ATOM 2070 O O . TYR A 1 274 ? -20.111 -0.300 -4.934 1.00 77.56 274 TYR A O 1
ATOM 2078 N N . THR A 1 275 ? -18.009 -0.553 -4.224 1.00 81.31 275 THR A N 1
ATOM 2079 C CA . THR A 1 275 ? -18.295 -1.745 -3.428 1.00 81.31 275 THR A CA 1
ATOM 2080 C C . THR A 1 275 ? -18.760 -1.425 -2.011 1.00 81.31 275 THR A C 1
ATOM 2082 O O . THR A 1 275 ? -19.279 -2.303 -1.326 1.00 81.31 275 THR A O 1
ATOM 2085 N N . GLY A 1 276 ? -18.497 -0.209 -1.519 1.00 83.62 276 GLY A N 1
ATOM 2086 C CA . GLY A 1 276 ? -18.719 0.197 -0.130 1.00 83.62 276 GLY A CA 1
ATOM 2087 C C . GLY A 1 276 ? -17.871 -0.559 0.905 1.00 83.62 276 GLY A C 1
ATOM 2088 O O . GLY A 1 276 ? -17.922 -0.223 2.095 1.00 83.62 276 GLY A O 1
ATOM 2089 N N . SER A 1 277 ? -17.077 -1.547 0.473 1.00 86.81 277 SER A N 1
ATOM 2090 C CA . SER A 1 277 ? -16.310 -2.454 1.322 1.00 86.81 277 SER A CA 1
ATOM 2091 C C . SER A 1 277 ? -15.023 -2.932 0.652 1.00 86.81 277 SER A C 1
ATOM 2093 O O . SER A 1 277 ? -15.038 -3.527 -0.424 1.00 86.81 277 SER A O 1
ATOM 2095 N N . LEU A 1 278 ? -13.901 -2.803 1.364 1.00 87.00 278 LEU A N 1
ATOM 2096 C CA . LEU A 1 278 ? -12.602 -3.321 0.923 1.00 87.00 278 LEU A CA 1
ATOM 2097 C C . LEU A 1 278 ? -12.547 -4.856 0.815 1.00 87.00 278 LEU A C 1
ATOM 2099 O O . LEU A 1 278 ? -11.690 -5.374 0.095 1.00 87.00 278 LEU A O 1
ATOM 2103 N N . SER A 1 279 ? -13.461 -5.578 1.477 1.00 86.19 279 SER A N 1
ATOM 2104 C CA . SER A 1 279 ? -13.549 -7.044 1.384 1.00 86.19 279 SER A CA 1
ATOM 2105 C C . SER A 1 279 ? -14.073 -7.536 0.044 1.00 86.19 279 SER A C 1
ATOM 2107 O O . SER A 1 279 ? -13.798 -8.667 -0.348 1.00 86.19 279 SER A O 1
ATOM 2109 N N . THR A 1 280 ? -14.806 -6.691 -0.678 1.00 88.38 280 THR A N 1
ATOM 2110 C CA . THR A 1 280 ? -15.325 -7.042 -1.994 1.00 88.38 280 THR A CA 1
ATOM 2111 C C . THR A 1 280 ? -14.280 -6.689 -3.036 1.00 88.38 280 THR A C 1
ATOM 2113 O O . THR A 1 280 ? -13.874 -5.535 -3.149 1.00 88.38 280 THR A O 1
ATOM 2116 N N . ILE A 1 281 ? -13.828 -7.681 -3.804 1.00 88.12 281 ILE A N 1
ATOM 2117 C CA . ILE A 1 281 ? -12.919 -7.450 -4.928 1.00 88.12 281 ILE A CA 1
ATOM 2118 C C . ILE A 1 281 ? -13.754 -6.934 -6.109 1.00 88.12 281 ILE A C 1
ATOM 2120 O O . ILE A 1 281 ? -14.605 -7.675 -6.606 1.00 88.12 281 ILE A O 1
ATOM 2124 N N . PRO A 1 282 ? -13.521 -5.703 -6.595 1.00 84.75 282 PRO A N 1
ATOM 2125 C CA . PRO A 1 282 ? -14.243 -5.170 -7.743 1.00 84.75 282 PRO A CA 1
ATOM 2126 C C . PRO A 1 282 ? -14.080 -6.052 -8.988 1.00 84.75 282 PRO A C 1
ATOM 2128 O O . PRO A 1 282 ? -12.957 -6.348 -9.403 1.00 84.75 282 PRO A O 1
ATOM 2131 N N . GLY A 1 283 ? -15.184 -6.410 -9.645 1.00 85.38 283 GLY A N 1
ATOM 2132 C CA . GLY A 1 283 ? -15.168 -7.032 -10.973 1.00 85.38 283 GLY A CA 1
ATOM 2133 C C . GLY A 1 283 ? -14.764 -6.022 -12.048 1.00 85.38 283 GLY A C 1
ATOM 2134 O O . GLY A 1 283 ? -15.603 -5.551 -12.805 1.00 85.38 283 GLY A O 1
ATOM 2135 N N . SER A 1 284 ? -13.490 -5.628 -12.079 1.00 87.62 284 SER A N 1
ATOM 2136 C CA . SER A 1 284 ? -13.001 -4.521 -12.904 1.00 87.62 284 SER A CA 1
ATOM 2137 C C . SER A 1 284 ? -11.751 -4.897 -13.692 1.00 87.62 284 SER A C 1
ATOM 2139 O O . SER A 1 284 ? -10.887 -5.651 -13.234 1.00 87.62 284 SER A O 1
ATOM 2141 N N . ARG A 1 285 ? -11.622 -4.286 -14.876 1.00 90.75 285 ARG A N 1
ATOM 2142 C CA . ARG A 1 285 ? -10.415 -4.353 -15.702 1.00 90.75 285 ARG A CA 1
ATOM 2143 C C . ARG A 1 285 ? -9.149 -4.029 -14.895 1.00 90.75 285 ARG A C 1
ATOM 2145 O O . ARG A 1 285 ? -8.150 -4.716 -15.063 1.00 90.75 285 ARG A O 1
ATOM 2152 N N . LEU A 1 286 ? -9.191 -3.044 -13.996 1.00 91.56 286 LEU A N 1
ATOM 2153 C CA . LEU A 1 286 ? -8.016 -2.631 -13.220 1.00 91.56 286 LEU A CA 1
ATOM 2154 C C . LEU A 1 286 ? -7.547 -3.700 -12.225 1.00 91.56 286 LEU A C 1
ATOM 2156 O O . LEU A 1 286 ? -6.347 -3.832 -11.998 1.00 91.56 286 LEU A O 1
ATOM 2160 N N . ILE A 1 287 ? -8.466 -4.496 -11.663 1.00 93.62 287 ILE A N 1
ATOM 2161 C CA . ILE A 1 287 ? -8.091 -5.654 -10.837 1.00 93.62 287 ILE A CA 1
ATOM 2162 C C . ILE A 1 287 ? -7.402 -6.709 -11.700 1.00 93.62 287 ILE A C 1
ATOM 2164 O O . ILE A 1 287 ? -6.371 -7.245 -11.298 1.00 93.62 287 ILE A O 1
ATOM 2168 N N . ASN A 1 288 ? -7.925 -6.979 -12.897 1.00 93.94 288 ASN A N 1
ATOM 2169 C CA . ASN A 1 288 ? -7.296 -7.917 -13.826 1.00 93.94 288 ASN A CA 1
ATOM 2170 C C . ASN A 1 288 ? -5.904 -7.433 -14.257 1.00 93.94 288 ASN A C 1
ATOM 2172 O O . ASN A 1 288 ? -4.958 -8.214 -14.250 1.00 93.94 288 ASN A O 1
ATOM 2176 N N . ASP A 1 289 ? -5.757 -6.145 -14.556 1.00 93.62 289 ASP A N 1
ATOM 2177 C CA . ASP A 1 289 ? -4.481 -5.526 -14.916 1.00 93.62 289 ASP A CA 1
ATOM 2178 C C . ASP A 1 289 ? -3.475 -5.578 -13.745 1.00 93.62 289 ASP A C 1
ATOM 2180 O O . ASP A 1 289 ? -2.312 -5.933 -13.938 1.00 93.62 289 ASP A O 1
ATOM 2184 N N . SER A 1 290 ? -3.931 -5.376 -12.503 1.00 94.12 290 SER A N 1
ATOM 2185 C CA . SER A 1 290 ? -3.119 -5.599 -11.296 1.00 94.12 290 SER A CA 1
ATOM 2186 C C . SER A 1 290 ? -2.690 -7.068 -11.123 1.00 94.12 290 SER A C 1
ATOM 2188 O O . SER A 1 290 ? -1.549 -7.352 -10.751 1.00 94.12 290 SER A O 1
ATOM 2190 N N . LYS A 1 291 ? -3.564 -8.032 -11.438 1.00 95.00 291 LYS A N 1
ATOM 2191 C CA . LYS A 1 291 ? -3.235 -9.470 -11.405 1.00 95.00 291 LYS A CA 1
ATOM 2192 C C . LYS A 1 291 ? -2.231 -9.874 -12.487 1.00 95.00 291 LYS A C 1
ATOM 2194 O O . LYS A 1 291 ? -1.374 -10.713 -12.220 1.00 95.00 291 LYS A O 1
ATOM 2199 N N . LYS A 1 292 ? -2.259 -9.249 -13.673 1.00 92.94 292 LYS A N 1
ATOM 2200 C CA . LYS A 1 292 ? -1.246 -9.475 -14.727 1.00 92.94 292 LYS A CA 1
ATOM 2201 C C . LYS A 1 292 ? 0.168 -9.134 -14.245 1.00 92.94 292 LYS A C 1
ATOM 2203 O O . LYS A 1 292 ? 1.111 -9.835 -14.609 1.00 92.94 292 LYS A O 1
ATOM 2208 N N . ILE A 1 293 ? 0.313 -8.114 -13.394 1.00 89.75 293 ILE A N 1
ATOM 2209 C CA . ILE A 1 293 ? 1.591 -7.791 -12.738 1.00 89.75 293 ILE A CA 1
ATOM 2210 C C . ILE A 1 293 ? 2.024 -8.936 -11.811 1.00 89.75 293 ILE A C 1
ATOM 2212 O O . ILE A 1 293 ? 3.159 -9.396 -11.883 1.00 89.75 293 ILE A O 1
ATOM 2216 N N . GLY A 1 294 ? 1.117 -9.472 -10.990 1.00 89.56 294 GLY A N 1
ATOM 2217 C CA . GLY A 1 294 ? 1.405 -10.654 -10.165 1.00 89.56 294 GLY A CA 1
ATOM 2218 C C . GLY A 1 294 ? 1.821 -11.876 -10.995 1.00 89.56 294 GLY A C 1
ATOM 2219 O O . GLY A 1 294 ? 2.797 -12.550 -10.670 1.00 89.56 294 GLY A O 1
ATOM 2220 N N . ASN A 1 295 ? 1.132 -12.136 -12.110 1.00 90.00 295 ASN A N 1
ATOM 2221 C CA . ASN A 1 295 ? 1.434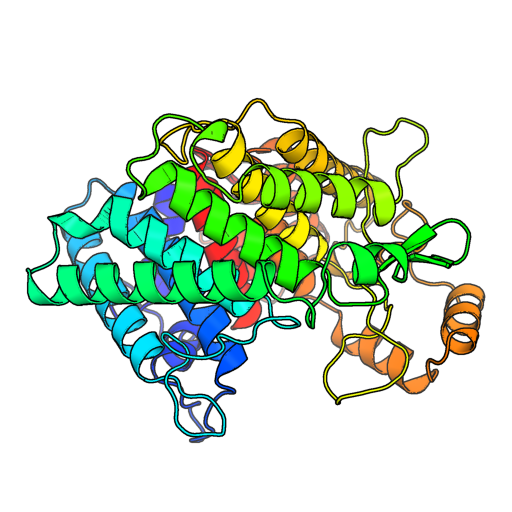 -13.252 -13.014 1.00 90.00 295 ASN A CA 1
ATOM 2222 C C . ASN A 1 295 ? 2.807 -13.142 -13.683 1.00 90.00 295 ASN A C 1
ATOM 2224 O O . ASN A 1 295 ? 3.447 -14.169 -13.927 1.00 90.00 295 ASN A O 1
ATOM 2228 N N . PHE A 1 296 ? 3.265 -11.922 -13.974 1.00 85.44 296 PHE A N 1
ATOM 2229 C CA . PHE A 1 296 ? 4.627 -11.687 -14.442 1.00 85.44 296 PHE A CA 1
ATOM 2230 C C . PHE A 1 296 ? 5.640 -12.232 -13.431 1.00 85.44 296 PHE A C 1
ATOM 2232 O O . PHE A 1 296 ? 6.434 -13.108 -13.771 1.00 85.44 296 PHE A O 1
ATOM 2239 N N . TYR A 1 297 ? 5.541 -11.802 -12.173 1.00 82.31 297 TYR A N 1
ATOM 2240 C CA . TYR A 1 297 ? 6.456 -12.238 -11.122 1.00 82.31 297 TYR A CA 1
ATOM 2241 C C . TYR A 1 297 ? 6.359 -13.740 -10.834 1.00 82.31 297 TYR A C 1
ATOM 2243 O O . TYR A 1 297 ? 7.399 -14.376 -10.702 1.00 82.31 297 TYR A O 1
ATOM 2251 N N . LYS A 1 298 ? 5.155 -14.343 -10.836 1.00 83.88 298 LYS A N 1
ATOM 2252 C CA . LYS A 1 298 ? 5.005 -15.815 -10.744 1.00 83.88 298 LYS A CA 1
ATOM 2253 C C . LYS A 1 298 ? 5.836 -16.523 -11.812 1.00 83.88 298 LYS A C 1
ATOM 2255 O O . LYS A 1 298 ? 6.645 -17.388 -11.494 1.00 83.88 298 LYS A O 1
ATOM 2260 N N . GLY A 1 299 ? 5.653 -16.126 -13.074 1.00 78.12 299 GLY A N 1
ATOM 2261 C CA . GLY A 1 299 ? 6.354 -16.740 -14.199 1.00 78.12 299 GLY A CA 1
ATOM 2262 C C . GLY A 1 299 ? 7.870 -16.586 -14.099 1.00 78.12 299 GLY A C 1
ATOM 2263 O O . GLY A 1 299 ? 8.605 -17.507 -14.439 1.00 78.12 299 GLY A O 1
ATOM 2264 N N . VAL A 1 300 ? 8.329 -15.447 -13.589 1.00 75.44 300 VAL A N 1
ATOM 2265 C CA . VAL A 1 300 ? 9.748 -15.184 -13.364 1.00 75.44 300 VAL A CA 1
ATOM 2266 C C . VAL A 1 300 ? 10.316 -16.047 -12.228 1.00 75.44 300 VAL A C 1
ATOM 2268 O O . VAL A 1 300 ? 11.379 -16.643 -12.396 1.00 75.44 300 VAL A O 1
ATOM 2271 N N . PHE A 1 301 ? 9.607 -16.183 -11.103 1.00 76.88 301 PHE A N 1
ATOM 2272 C CA . PHE A 1 301 ? 10.034 -17.046 -9.994 1.00 76.88 301 PHE A CA 1
ATOM 2273 C C . PHE A 1 301 ? 10.151 -18.514 -10.406 1.00 76.88 301 PHE A C 1
ATOM 2275 O O . PHE A 1 301 ? 11.021 -19.221 -9.905 1.00 76.88 301 PHE A O 1
ATOM 2282 N N . ASP A 1 302 ? 9.287 -18.987 -11.301 1.00 74.06 302 ASP A N 1
ATOM 2283 C CA . ASP A 1 302 ? 9.335 -20.367 -11.785 1.00 74.06 302 ASP A CA 1
ATOM 2284 C C . ASP A 1 302 ? 10.428 -20.600 -12.835 1.00 74.06 302 ASP A C 1
ATOM 2286 O O . ASP A 1 302 ? 10.953 -21.708 -12.925 1.00 74.06 302 ASP A O 1
ATOM 2290 N N . ALA A 1 303 ? 10.818 -19.565 -13.584 1.00 71.00 303 ALA A N 1
ATOM 2291 C CA . ALA A 1 303 ? 11.880 -19.648 -14.586 1.00 71.00 303 ALA A CA 1
ATOM 2292 C C . ALA A 1 303 ? 13.302 -19.583 -13.992 1.00 71.00 303 ALA A C 1
ATOM 2294 O O . ALA A 1 303 ? 14.259 -20.014 -14.638 1.00 71.00 303 ALA A O 1
ATOM 2295 N N . GLN A 1 304 ? 13.465 -19.045 -12.779 1.00 66.06 304 GLN A N 1
ATOM 2296 C CA . GLN A 1 304 ? 14.771 -18.896 -12.135 1.00 66.06 304 GLN A CA 1
ATOM 2297 C C . GLN A 1 304 ? 15.123 -20.086 -11.223 1.00 66.06 304 GLN A C 1
ATOM 2299 O O . GLN A 1 304 ? 14.386 -20.358 -10.274 1.00 66.06 304 GLN A O 1
ATOM 2304 N N . PRO A 1 305 ? 16.298 -20.732 -11.391 1.00 65.44 305 PRO A N 1
ATOM 2305 C CA . PRO A 1 305 ? 16.708 -21.874 -10.562 1.00 65.44 305 PRO A CA 1
ATOM 2306 C C . PRO A 1 305 ? 16.790 -21.572 -9.058 1.00 65.44 305 PRO A C 1
ATOM 2308 O O . PRO A 1 305 ? 16.539 -22.444 -8.233 1.00 65.44 305 PRO A O 1
ATOM 2311 N N . ASN A 1 306 ? 17.138 -20.335 -8.697 1.00 61.16 306 ASN A N 1
ATOM 2312 C CA . ASN A 1 306 ? 17.311 -19.878 -7.315 1.00 61.16 306 ASN A CA 1
ATOM 2313 C C . ASN A 1 306 ? 16.162 -18.976 -6.821 1.00 61.16 306 ASN A C 1
ATOM 2315 O O . ASN A 1 306 ? 16.196 -18.539 -5.673 1.00 61.16 306 ASN A O 1
ATOM 2319 N N . LYS A 1 307 ? 15.158 -18.709 -7.673 1.00 62.38 307 LYS A N 1
ATOM 2320 C CA . LYS A 1 307 ? 13.941 -17.927 -7.378 1.00 62.38 307 LYS A CA 1
ATOM 2321 C C . LYS A 1 307 ? 14.185 -16.580 -6.684 1.00 62.38 307 LYS A C 1
ATOM 2323 O O . LYS A 1 307 ? 13.377 -16.153 -5.862 1.00 62.38 307 LYS A O 1
ATOM 2328 N N . LYS A 1 308 ? 15.304 -15.916 -6.978 1.00 58.34 308 LYS A N 1
ATOM 2329 C CA . LYS A 1 308 ? 15.709 -14.684 -6.294 1.00 58.34 308 LYS A CA 1
ATOM 2330 C C . LYS A 1 308 ? 14.922 -13.477 -6.796 1.00 58.34 308 LYS A C 1
ATOM 2332 O O . LYS A 1 308 ? 15.323 -12.805 -7.745 1.00 58.34 308 LYS A O 1
ATOM 2337 N N . ALA A 1 309 ? 13.833 -13.162 -6.098 1.00 53.16 309 ALA A N 1
ATOM 2338 C CA . ALA A 1 309 ? 12.952 -12.034 -6.397 1.00 53.16 309 ALA A CA 1
ATOM 2339 C C . ALA A 1 309 ? 13.662 -10.661 -6.367 1.00 53.16 309 ALA A C 1
ATOM 2341 O O . ALA A 1 309 ? 13.249 -9.735 -7.069 1.00 53.16 309 ALA A O 1
ATOM 2342 N N . TYR A 1 310 ? 14.762 -10.530 -5.619 1.00 50.22 310 TYR A N 1
ATOM 2343 C CA . TYR A 1 310 ? 15.578 -9.311 -5.587 1.00 50.22 310 TYR A CA 1
ATOM 2344 C C . TYR A 1 310 ? 16.508 -9.132 -6.797 1.00 50.22 310 TYR A C 1
ATOM 2346 O O . TYR A 1 310 ? 16.871 -7.999 -7.111 1.00 50.22 310 TYR A O 1
ATOM 2354 N N . GLU A 1 311 ? 16.875 -10.212 -7.501 1.00 51.41 311 GLU A N 1
ATOM 2355 C CA . GLU A 1 311 ? 17.743 -10.158 -8.693 1.00 51.41 311 GLU A CA 1
ATOM 2356 C C . GLU A 1 311 ? 16.959 -9.787 -9.970 1.00 51.41 311 GLU A C 1
ATOM 2358 O O . GLU A 1 311 ? 17.523 -9.761 -11.066 1.00 51.41 311 GLU A O 1
ATOM 2363 N N . LEU A 1 312 ? 15.658 -9.492 -9.850 1.00 56.88 312 LEU A N 1
ATOM 2364 C CA . LEU A 1 312 ? 14.794 -9.193 -10.989 1.00 56.88 312 LEU A CA 1
ATOM 2365 C C . LEU A 1 312 ? 15.067 -7.813 -11.571 1.00 56.88 312 LEU A C 1
ATOM 2367 O O . LEU A 1 312 ? 14.904 -6.793 -10.907 1.00 56.88 312 LEU A O 1
ATOM 2371 N N . SER A 1 313 ? 15.428 -7.809 -12.852 1.00 51.97 313 SER A N 1
ATOM 2372 C CA . SER A 1 313 ? 15.591 -6.607 -13.658 1.00 51.97 313 SER A CA 1
ATOM 2373 C C . SER A 1 313 ? 14.349 -6.405 -14.535 1.00 51.97 313 SER A C 1
ATOM 2375 O O . SER A 1 313 ? 14.165 -7.081 -15.548 1.00 51.97 313 SER A O 1
ATOM 2377 N N . GLU A 1 314 ? 13.461 -5.495 -14.134 1.00 55.81 314 GLU A N 1
ATOM 2378 C CA . GLU A 1 314 ? 12.247 -5.142 -14.883 1.00 55.81 314 GLU A CA 1
ATOM 2379 C C . GLU A 1 314 ? 12.361 -3.872 -15.738 1.00 55.81 314 GLU A C 1
ATOM 2381 O O . GLU A 1 314 ? 12.680 -2.826 -15.199 1.00 55.81 314 GLU A O 1
ATOM 2386 N N . PRO A 1 315 ? 11.934 -3.858 -17.003 1.00 51.84 315 PRO A N 1
ATOM 2387 C CA . PRO A 1 315 ? 11.792 -4.974 -17.910 1.00 51.84 315 PRO A CA 1
ATOM 2388 C C . PRO A 1 315 ? 13.159 -5.148 -18.566 1.00 51.84 315 PRO A C 1
ATOM 2390 O O . PRO A 1 315 ? 13.701 -4.201 -19.108 1.00 51.84 315 PRO A O 1
ATOM 2393 N N . ALA A 1 316 ? 13.784 -6.312 -18.490 1.00 45.62 316 ALA A N 1
ATOM 2394 C CA . ALA A 1 316 ? 14.930 -6.565 -19.362 1.00 45.62 316 ALA A CA 1
ATOM 2395 C C . ALA A 1 316 ? 14.694 -7.758 -20.275 1.00 45.62 316 ALA A C 1
ATOM 2397 O O . ALA A 1 316 ? 15.183 -7.733 -21.397 1.00 45.62 316 ALA A O 1
ATOM 2398 N N . ASP A 1 317 ? 13.848 -8.724 -19.900 1.00 49.59 317 ASP A N 1
ATOM 2399 C CA . ASP A 1 317 ? 13.553 -9.839 -20.810 1.00 49.59 317 ASP A CA 1
ATOM 2400 C C . ASP A 1 317 ? 12.319 -10.702 -20.485 1.00 49.59 317 ASP A C 1
ATOM 2402 O O . ASP A 1 317 ? 12.135 -11.716 -21.147 1.00 49.59 317 ASP A O 1
ATOM 2406 N N . PHE A 1 318 ? 11.465 -10.379 -19.501 1.00 53.62 318 PHE A N 1
ATOM 2407 C CA . PHE A 1 318 ? 10.412 -11.300 -18.995 1.00 53.62 318 PHE A CA 1
ATOM 2408 C C . PHE A 1 318 ? 10.911 -12.680 -18.526 1.00 53.62 318 PHE A C 1
ATOM 2410 O O . PHE A 1 318 ? 10.125 -13.477 -18.018 1.00 53.62 318 PHE A O 1
ATOM 2417 N N . THR A 1 319 ? 12.208 -12.959 -18.651 1.00 56.88 319 THR A N 1
ATOM 2418 C CA . THR A 1 319 ? 12.853 -14.192 -18.207 1.00 56.88 319 THR A CA 1
ATOM 2419 C C . THR A 1 319 ? 13.486 -14.024 -16.831 1.00 56.88 319 THR A C 1
ATOM 2421 O O . THR A 1 319 ? 13.855 -15.009 -16.199 1.00 56.88 319 THR A O 1
ATOM 2424 N N . GLY A 1 320 ? 13.598 -12.778 -16.356 1.00 54.38 320 GLY A N 1
ATOM 2425 C CA . GLY A 1 320 ? 14.193 -12.443 -15.072 1.00 54.38 320 GLY A CA 1
ATOM 2426 C C . GLY A 1 320 ? 15.700 -12.669 -15.047 1.00 54.38 320 GLY A C 1
ATOM 2427 O O . GLY A 1 320 ? 16.261 -12.819 -13.969 1.00 54.38 320 GLY A O 1
ATOM 2428 N N . LYS A 1 321 ? 16.390 -12.746 -16.189 1.00 59.06 321 LYS A N 1
ATOM 2429 C CA . LYS A 1 321 ? 17.846 -12.920 -16.155 1.00 59.06 321 LYS A CA 1
ATOM 2430 C C . LYS A 1 321 ? 18.515 -11.625 -15.696 1.00 59.06 321 LYS A C 1
ATOM 2432 O O . LYS A 1 321 ? 17.970 -10.528 -15.822 1.00 59.06 321 LYS A O 1
ATOM 2437 N N . LYS A 1 322 ? 19.726 -11.769 -15.148 1.00 61.00 322 LYS A N 1
ATOM 2438 C CA . LYS A 1 322 ? 20.590 -10.626 -14.832 1.00 61.00 322 LYS A CA 1
ATOM 2439 C C . LYS A 1 322 ? 20.867 -9.829 -16.103 1.00 61.00 322 LYS A C 1
ATOM 2441 O O . LYS A 1 322 ? 21.014 -10.412 -17.180 1.00 61.00 322 LYS A O 1
ATOM 2446 N N . LEU A 1 323 ? 20.989 -8.511 -15.961 1.00 61.75 323 LEU A N 1
ATOM 2447 C CA . LEU A 1 323 ? 21.383 -7.641 -17.065 1.00 61.75 323 LEU A CA 1
ATOM 2448 C C . LEU A 1 323 ? 22.716 -8.112 -17.652 1.00 61.75 323 LEU A C 1
ATOM 2450 O O . LEU A 1 323 ? 23.706 -8.259 -16.939 1.00 61.75 323 LEU A O 1
ATOM 2454 N N . THR A 1 324 ? 22.736 -8.351 -18.962 1.00 69.00 324 THR A N 1
ATOM 2455 C CA . THR A 1 324 ? 23.980 -8.632 -19.684 1.00 69.00 324 THR A CA 1
ATOM 2456 C C . THR A 1 324 ? 24.782 -7.348 -19.869 1.00 69.00 324 THR A C 1
ATOM 2458 O O . THR A 1 324 ? 24.208 -6.262 -19.914 1.00 69.00 324 THR A O 1
ATOM 2461 N N . GLU A 1 325 ? 26.095 -7.457 -20.068 1.00 73.81 325 GLU A N 1
ATOM 2462 C CA . GLU A 1 325 ? 26.961 -6.304 -20.358 1.00 73.81 325 GLU A CA 1
ATOM 2463 C C . GLU A 1 325 ? 26.449 -5.486 -21.558 1.00 73.81 325 GLU A C 1
ATOM 2465 O O . GLU A 1 325 ? 26.330 -4.268 -21.486 1.00 73.81 325 GLU A O 1
ATOM 2470 N N . ALA A 1 326 ? 26.007 -6.154 -22.627 1.00 70.44 326 ALA A N 1
ATOM 2471 C CA . ALA A 1 326 ? 25.389 -5.494 -23.779 1.00 70.44 326 ALA A CA 1
ATOM 2472 C C . ALA A 1 326 ? 24.090 -4.743 -23.428 1.00 70.44 326 ALA A C 1
ATOM 2474 O O . ALA A 1 326 ? 23.699 -3.800 -24.112 1.00 70.44 326 ALA A O 1
ATOM 2475 N N . THR A 1 327 ? 23.380 -5.178 -22.390 1.00 65.88 327 THR A N 1
ATOM 2476 C CA . THR A 1 327 ? 22.179 -4.507 -21.881 1.00 65.88 327 THR A CA 1
ATOM 2477 C C . THR A 1 327 ? 22.554 -3.321 -21.002 1.00 65.88 327 THR A C 1
ATOM 2479 O O . THR A 1 327 ? 21.973 -2.256 -21.165 1.00 65.88 327 THR A O 1
ATOM 2482 N N . ILE A 1 328 ? 23.579 -3.465 -20.159 1.00 67.69 328 ILE A N 1
ATOM 2483 C CA . ILE A 1 328 ? 24.145 -2.375 -19.356 1.00 67.69 328 ILE A CA 1
ATOM 2484 C C . ILE A 1 328 ? 24.642 -1.248 -20.265 1.00 67.69 328 ILE A C 1
ATOM 2486 O O . ILE A 1 328 ? 24.245 -0.105 -20.076 1.00 67.69 328 ILE A O 1
ATOM 2490 N N . GLN A 1 329 ? 25.417 -1.557 -21.306 1.00 67.81 329 GLN A N 1
ATOM 2491 C CA . GLN A 1 329 ? 25.900 -0.556 -22.267 1.00 67.81 329 GLN A CA 1
ATOM 2492 C C . GLN A 1 329 ? 24.759 0.109 -23.053 1.00 67.81 329 GLN A C 1
ATOM 2494 O O . GLN A 1 329 ? 24.797 1.308 -23.321 1.00 67.81 329 GLN A O 1
ATOM 2499 N N . ALA A 1 330 ? 23.696 -0.636 -23.371 1.00 64.12 330 ALA A N 1
ATOM 2500 C CA . ALA A 1 330 ? 22.505 -0.060 -23.991 1.00 64.12 330 ALA A CA 1
ATOM 2501 C C . ALA A 1 330 ? 21.729 0.869 -23.042 1.00 64.12 330 ALA A C 1
ATOM 2503 O O . ALA A 1 330 ? 21.095 1.806 -23.516 1.00 64.12 330 ALA A O 1
ATOM 2504 N N . VAL A 1 331 ? 21.770 0.625 -21.727 1.00 62.12 331 VAL A N 1
ATOM 2505 C CA . VAL A 1 331 ? 21.225 1.540 -20.712 1.00 62.12 331 VAL A CA 1
ATOM 2506 C C . VAL A 1 331 ? 22.144 2.752 -20.548 1.00 62.12 331 VAL A C 1
ATOM 2508 O O . VAL A 1 331 ? 21.643 3.865 -20.553 1.00 62.12 331 VAL A O 1
ATOM 2511 N N . VAL A 1 332 ? 23.474 2.588 -20.519 1.00 65.81 332 VAL A N 1
ATOM 2512 C CA . VAL A 1 332 ? 24.448 3.705 -20.527 1.00 65.81 332 VAL A CA 1
ATOM 2513 C C . VAL A 1 332 ? 24.163 4.687 -21.668 1.00 65.81 332 VAL A C 1
ATOM 2515 O O . VAL A 1 332 ? 24.084 5.893 -21.437 1.00 65.81 332 VAL A O 1
ATOM 2518 N N . ALA A 1 333 ? 23.880 4.177 -22.870 1.00 64.56 333 ALA A N 1
ATOM 2519 C CA . ALA A 1 333 ? 23.514 4.989 -24.032 1.00 64.56 333 ALA A CA 1
ATOM 2520 C C . ALA A 1 333 ? 22.216 5.817 -23.865 1.00 64.56 333 ALA A C 1
ATOM 2522 O O . ALA A 1 333 ? 22.004 6.762 -24.620 1.00 64.56 333 ALA A O 1
ATOM 2523 N N . LEU A 1 334 ? 21.363 5.508 -22.878 1.00 58.19 334 LEU A N 1
ATOM 2524 C CA . LEU A 1 334 ? 20.166 6.292 -22.537 1.00 58.19 334 LEU A CA 1
ATOM 2525 C C . LEU A 1 334 ? 20.446 7.461 -21.570 1.00 58.19 334 LEU A C 1
ATOM 2527 O O . LEU A 1 334 ? 19.515 8.196 -21.240 1.00 58.19 334 LEU A O 1
ATOM 2531 N N . GLY A 1 335 ? 21.698 7.647 -21.128 1.00 62.44 335 GLY A N 1
ATOM 2532 C CA . GLY A 1 335 ? 22.113 8.738 -20.233 1.00 62.44 335 GLY A CA 1
ATOM 2533 C C . GLY A 1 335 ? 22.533 8.304 -18.822 1.00 62.44 335 GLY A C 1
ATOM 2534 O O . GLY A 1 335 ? 22.522 9.121 -17.900 1.00 62.44 335 GLY A O 1
ATOM 2535 N N . TYR A 1 336 ? 22.891 7.030 -18.635 1.00 58.47 336 TYR A N 1
ATOM 2536 C CA . TYR A 1 336 ? 23.370 6.482 -17.360 1.00 58.47 336 TYR A CA 1
ATOM 2537 C C . TYR A 1 336 ? 24.879 6.427 -17.371 1.00 58.47 336 TYR A C 1
ATOM 2539 O O . TYR A 1 336 ? 25.486 6.095 -18.385 1.00 58.47 336 TYR A O 1
ATOM 2547 N N . THR A 1 337 ? 25.495 6.651 -16.220 1.00 68.62 337 THR A N 1
ATOM 2548 C CA . THR A 1 337 ? 26.888 6.256 -16.042 1.00 68.62 337 THR A CA 1
ATOM 2549 C C . THR A 1 337 ? 26.962 4.788 -15.635 1.00 68.62 337 THR A C 1
ATOM 2551 O O . THR A 1 337 ? 26.067 4.251 -14.978 1.00 68.62 337 THR A O 1
ATOM 2554 N N . ARG A 1 338 ? 28.055 4.119 -16.011 1.00 70.12 338 ARG A N 1
ATOM 2555 C CA . ARG A 1 338 ? 28.321 2.747 -15.568 1.00 70.12 338 ARG A CA 1
ATOM 2556 C C . ARG A 1 338 ? 28.380 2.654 -14.039 1.00 70.12 338 ARG A C 1
ATOM 2558 O O . ARG A 1 338 ? 27.784 1.752 -13.467 1.00 70.12 338 ARG A O 1
ATOM 2565 N N . THR A 1 339 ? 29.003 3.635 -13.393 1.00 70.19 339 THR A N 1
ATOM 2566 C CA . THR A 1 339 ? 29.089 3.733 -11.932 1.00 70.19 339 THR A CA 1
ATOM 2567 C C . THR A 1 339 ? 27.712 3.742 -11.271 1.00 70.19 339 THR A C 1
ATOM 2569 O O . THR A 1 339 ? 27.481 2.954 -10.364 1.00 70.19 339 THR A O 1
ATOM 2572 N N . GLU A 1 340 ? 26.767 4.547 -11.767 1.00 60.81 340 GLU A N 1
ATOM 2573 C CA . GLU A 1 340 ? 25.396 4.572 -11.234 1.00 60.81 340 GLU A CA 1
ATOM 2574 C C . GLU A 1 340 ? 24.700 3.210 -11.368 1.00 60.81 340 GLU A C 1
ATOM 2576 O O . GLU A 1 340 ? 23.990 2.783 -10.461 1.00 60.81 340 GLU A O 1
ATOM 2581 N N . ILE A 1 341 ? 24.899 2.514 -12.491 1.00 61.94 341 ILE A N 1
ATOM 2582 C CA . ILE A 1 341 ? 24.338 1.174 -12.712 1.00 61.94 341 ILE A CA 1
ATOM 2583 C C . ILE A 1 341 ? 24.941 0.165 -11.732 1.00 61.94 341 ILE A C 1
ATOM 2585 O O . ILE A 1 341 ? 24.202 -0.597 -11.109 1.00 61.94 341 ILE A O 1
ATOM 2589 N N . ASP A 1 342 ? 26.261 0.172 -11.570 1.00 64.75 342 ASP A N 1
ATOM 2590 C CA . ASP A 1 342 ? 26.961 -0.758 -10.687 1.00 64.75 342 ASP A CA 1
ATOM 2591 C C . ASP A 1 342 ? 26.612 -0.500 -9.206 1.00 64.75 342 ASP A C 1
ATOM 2593 O O . ASP A 1 342 ? 26.355 -1.448 -8.463 1.00 64.75 342 ASP A O 1
ATOM 2597 N N . GLU A 1 343 ? 26.496 0.764 -8.781 1.00 61.66 343 GLU A N 1
ATOM 2598 C CA . GLU A 1 343 ? 26.023 1.151 -7.441 1.00 61.66 343 GLU A CA 1
ATOM 2599 C C . GLU A 1 343 ? 24.574 0.709 -7.191 1.00 61.66 343 GLU A C 1
ATOM 2601 O O . GLU A 1 343 ? 24.250 0.162 -6.128 1.00 61.66 343 GLU A O 1
ATOM 2606 N N . MET A 1 344 ? 23.689 0.898 -8.176 1.00 57.72 344 MET A N 1
ATOM 2607 C CA . MET A 1 344 ? 22.303 0.438 -8.092 1.00 57.72 344 MET A CA 1
ATOM 2608 C C . MET A 1 344 ? 22.225 -1.087 -7.997 1.00 57.72 344 MET A C 1
ATOM 2610 O O . MET A 1 344 ? 21.473 -1.585 -7.166 1.00 57.72 344 MET A O 1
ATOM 2614 N N . LEU A 1 345 ? 23.018 -1.834 -8.775 1.00 57.34 345 LEU A N 1
ATOM 2615 C CA . LEU A 1 345 ? 23.083 -3.301 -8.716 1.00 57.34 345 LEU A CA 1
ATOM 2616 C C . LEU A 1 345 ? 23.653 -3.811 -7.384 1.00 57.34 345 LEU A C 1
ATOM 2618 O O . LEU A 1 345 ? 23.155 -4.801 -6.848 1.00 57.34 345 LEU A O 1
ATOM 2622 N N . ALA A 1 346 ? 24.658 -3.130 -6.828 1.00 58.22 346 ALA A N 1
ATOM 2623 C CA . ALA A 1 346 ? 25.281 -3.498 -5.556 1.00 58.22 346 ALA A CA 1
ATOM 2624 C C . ALA A 1 346 ? 24.346 -3.279 -4.351 1.00 58.22 346 ALA A C 1
ATOM 2626 O O . ALA A 1 346 ? 24.353 -4.063 -3.401 1.00 58.22 346 ALA A O 1
ATOM 2627 N N . THR A 1 347 ? 23.506 -2.241 -4.401 1.00 51.47 347 THR A N 1
ATOM 2628 C CA . THR A 1 347 ? 22.573 -1.874 -3.318 1.00 51.47 347 THR A CA 1
ATOM 2629 C C . THR A 1 347 ? 21.194 -2.548 -3.423 1.00 51.47 347 THR A C 1
ATOM 2631 O O . THR A 1 347 ? 20.405 -2.497 -2.477 1.00 51.47 347 THR A O 1
ATOM 2634 N N . HIS A 1 348 ? 20.895 -3.233 -4.536 1.00 51.38 348 HIS A N 1
ATOM 2635 C CA . HIS A 1 348 ? 19.569 -3.792 -4.857 1.00 51.38 348 HIS A CA 1
ATOM 2636 C C . HIS A 1 348 ? 19.186 -5.110 -4.148 1.00 51.38 348 HIS A C 1
ATOM 2638 O O . HIS A 1 348 ? 18.162 -5.715 -4.464 1.00 51.38 348 HIS A O 1
ATOM 2644 N N . THR A 1 349 ? 19.995 -5.609 -3.217 1.00 50.81 349 THR A N 1
ATOM 2645 C CA . THR A 1 349 ? 20.193 -7.062 -3.056 1.00 50.81 349 THR A CA 1
ATOM 2646 C C . THR A 1 349 ? 19.279 -7.803 -2.067 1.00 50.81 349 THR A C 1
ATOM 2648 O O . THR A 1 349 ? 19.448 -9.006 -1.906 1.00 50.81 349 THR A O 1
ATOM 2651 N N . ALA A 1 350 ? 18.274 -7.168 -1.444 1.00 49.59 350 ALA A N 1
ATOM 2652 C CA . ALA A 1 350 ? 17.318 -7.905 -0.585 1.00 49.59 350 ALA A CA 1
ATOM 2653 C C . ALA A 1 350 ? 15.955 -7.229 -0.347 1.00 49.59 350 ALA A C 1
ATOM 2655 O O . ALA A 1 350 ? 14.967 -7.900 -0.073 1.00 49.59 350 ALA A O 1
ATOM 2656 N N . SER A 1 351 ? 15.861 -5.897 -0.416 1.00 52.12 351 SER A N 1
ATOM 2657 C CA . SER A 1 351 ? 14.665 -5.195 0.086 1.00 52.12 351 SER A CA 1
ATOM 2658 C C . SER A 1 351 ? 13.510 -5.092 -0.932 1.00 52.12 351 SER A C 1
ATOM 2660 O O . SER A 1 351 ? 12.386 -4.699 -0.612 1.00 52.12 351 SER A O 1
ATOM 2662 N N . THR A 1 352 ? 13.751 -5.403 -2.194 1.00 59.09 352 THR A N 1
ATOM 2663 C CA . THR A 1 352 ? 12.831 -5.088 -3.293 1.00 59.09 352 THR A CA 1
ATOM 2664 C C . THR A 1 352 ? 11.632 -6.020 -3.384 1.00 59.09 352 THR A C 1
ATOM 2666 O O . THR A 1 352 ? 10.528 -5.568 -3.698 1.00 59.09 352 THR A O 1
ATOM 2669 N N . THR A 1 353 ? 11.796 -7.267 -2.949 1.00 71.75 353 THR A N 1
ATOM 2670 C CA . THR A 1 353 ? 10.719 -8.249 -2.787 1.00 71.75 353 THR A CA 1
ATOM 2671 C C . THR A 1 353 ? 9.608 -7.756 -1.862 1.00 71.75 353 THR A C 1
ATOM 2673 O O . THR A 1 353 ? 8.436 -8.056 -2.075 1.00 71.75 353 THR A O 1
ATOM 2676 N N . GLY A 1 354 ? 9.933 -6.902 -0.886 1.00 75.88 354 GLY A N 1
ATOM 2677 C CA . GLY A 1 354 ? 8.953 -6.319 0.025 1.00 75.88 354 GLY A CA 1
ATOM 2678 C C . GLY A 1 354 ? 7.800 -5.613 -0.688 1.00 75.88 354 GLY A C 1
ATOM 2679 O O . GLY A 1 354 ? 6.649 -5.739 -0.279 1.00 75.88 354 GLY A O 1
ATOM 2680 N N . TYR A 1 355 ? 8.084 -4.888 -1.773 1.00 80.38 355 TYR A N 1
ATOM 2681 C CA . TYR A 1 355 ? 7.036 -4.178 -2.506 1.00 80.38 355 TYR A CA 1
ATOM 2682 C C . TYR A 1 355 ? 6.005 -5.131 -3.112 1.00 80.38 355 TYR A C 1
ATOM 2684 O O . TYR A 1 355 ? 4.842 -4.761 -3.251 1.00 80.38 355 TYR A O 1
ATOM 2692 N N . LEU A 1 356 ? 6.398 -6.364 -3.427 1.00 86.12 356 LEU A N 1
ATOM 2693 C CA . LEU A 1 356 ? 5.514 -7.354 -4.026 1.00 86.12 356 LEU A CA 1
ATOM 2694 C C . LEU A 1 356 ? 4.409 -7.799 -3.075 1.00 86.12 356 LEU A C 1
ATOM 2696 O O . LEU A 1 356 ? 3.300 -8.051 -3.533 1.00 86.12 356 LEU A O 1
ATOM 2700 N N . TYR A 1 357 ? 4.640 -7.783 -1.760 1.00 89.44 357 TYR A N 1
ATOM 2701 C CA . TYR A 1 357 ? 3.577 -8.058 -0.790 1.00 89.44 357 TYR A CA 1
ATOM 2702 C C . TYR A 1 357 ? 2.413 -7.068 -0.896 1.00 89.44 357 TYR A C 1
ATOM 2704 O O . TYR A 1 357 ? 1.282 -7.422 -0.575 1.00 89.44 357 TYR A O 1
ATOM 2712 N N . THR A 1 358 ? 2.636 -5.855 -1.413 1.00 91.00 358 THR A N 1
ATOM 2713 C CA . THR A 1 358 ? 1.540 -4.900 -1.646 1.00 91.00 358 THR A CA 1
ATOM 2714 C C . THR A 1 358 ? 0.588 -5.328 -2.765 1.00 91.00 358 THR A C 1
ATOM 2716 O O . THR A 1 358 ? -0.543 -4.852 -2.819 1.00 91.00 358 THR A O 1
ATOM 2719 N N . LEU A 1 359 ? 0.957 -6.309 -3.597 1.00 92.75 359 LEU A N 1
ATOM 2720 C CA . LEU A 1 359 ? 0.014 -6.942 -4.521 1.00 92.75 359 LEU A CA 1
ATOM 2721 C C . LEU A 1 359 ? -1.046 -7.778 -3.802 1.00 92.75 359 LEU A C 1
ATOM 2723 O O . LEU A 1 359 ? -2.044 -8.096 -4.432 1.00 92.75 359 LEU A O 1
ATOM 2727 N N . ALA A 1 360 ? -0.930 -8.049 -2.494 1.00 94.50 360 ALA A N 1
ATOM 2728 C CA . ALA A 1 360 ? -2.029 -8.629 -1.715 1.00 94.50 360 ALA A CA 1
ATOM 2729 C C . ALA A 1 360 ? -3.351 -7.860 -1.896 1.00 94.50 360 ALA A C 1
ATOM 2731 O O . ALA A 1 360 ? -4.431 -8.445 -1.842 1.00 94.50 360 ALA A O 1
ATOM 2732 N N . TRP A 1 361 ? -3.275 -6.559 -2.195 1.00 94.75 361 TRP A N 1
ATOM 2733 C CA . TRP A 1 361 ? -4.423 -5.718 -2.518 1.00 94.75 361 TRP A CA 1
ATOM 2734 C C . TRP A 1 361 ? -5.206 -6.135 -3.767 1.00 94.75 361 TRP A C 1
ATOM 2736 O O . TRP A 1 361 ? -6.343 -5.694 -3.908 1.00 94.75 361 TRP A O 1
ATOM 2746 N N . ASN A 1 362 ? -4.666 -6.969 -4.656 1.00 93.94 362 ASN A N 1
ATOM 2747 C CA . ASN A 1 362 ? -5.402 -7.496 -5.810 1.00 93.94 362 ASN A CA 1
ATOM 2748 C C . ASN A 1 362 ? -6.186 -8.790 -5.497 1.00 93.94 362 ASN A C 1
ATOM 2750 O O . ASN A 1 362 ? -6.937 -9.271 -6.351 1.00 93.94 362 ASN A O 1
ATOM 2754 N N . GLY A 1 363 ? -6.024 -9.337 -4.284 1.00 92.44 363 GLY A N 1
ATOM 2755 C CA . GLY A 1 363 ? -6.707 -10.543 -3.813 1.00 92.44 363 GLY A CA 1
ATOM 2756 C C . GLY A 1 363 ? -6.185 -11.862 -4.396 1.00 92.44 363 GLY A C 1
ATOM 2757 O O . GLY A 1 363 ? -6.850 -12.885 -4.271 1.00 92.44 363 GLY A O 1
ATOM 2758 N N . ASP A 1 364 ? -5.028 -11.873 -5.061 1.00 92.44 364 ASP A N 1
ATOM 2759 C CA . ASP A 1 364 ? -4.423 -13.082 -5.625 1.00 92.44 364 ASP A CA 1
ATOM 2760 C C . ASP A 1 364 ? -3.604 -13.834 -4.565 1.00 92.44 364 ASP A C 1
ATOM 2762 O O . ASP A 1 364 ? -2.390 -13.672 -4.435 1.00 92.44 364 ASP A O 1
ATOM 2766 N N . GLN A 1 365 ? -4.270 -14.701 -3.803 1.00 90.56 365 GLN A N 1
ATOM 2767 C CA . GLN A 1 365 ? -3.602 -15.542 -2.804 1.00 90.56 365 GLN A CA 1
ATOM 2768 C C . GLN A 1 365 ? -2.561 -16.486 -3.429 1.00 90.56 365 GLN A C 1
ATOM 2770 O O . GLN A 1 365 ? -1.529 -16.760 -2.819 1.00 90.56 365 GLN A O 1
ATOM 2775 N N . THR A 1 366 ? -2.783 -16.947 -4.665 1.00 89.56 366 THR A N 1
ATOM 2776 C CA . THR A 1 366 ? -1.826 -17.827 -5.358 1.00 89.56 366 THR A CA 1
ATOM 2777 C C . THR A 1 366 ? -0.511 -17.095 -5.634 1.00 89.56 366 THR A C 1
ATOM 2779 O O . THR A 1 366 ? 0.559 -17.695 -5.577 1.00 89.56 366 THR A O 1
ATOM 2782 N N . PHE A 1 367 ? -0.567 -15.788 -5.910 1.00 90.19 367 PHE A N 1
ATOM 2783 C CA . PHE A 1 367 ? 0.624 -14.949 -6.049 1.00 90.19 367 PHE A CA 1
ATOM 2784 C C . PHE A 1 367 ? 1.428 -14.875 -4.762 1.00 90.19 367 PHE A C 1
ATOM 2786 O O . PHE A 1 367 ? 2.637 -15.085 -4.798 1.00 90.19 367 PHE A O 1
ATOM 2793 N N . LEU A 1 368 ? 0.764 -14.628 -3.636 1.00 89.56 368 LEU A N 1
ATOM 2794 C CA . LEU A 1 368 ? 1.442 -14.504 -2.348 1.00 89.56 368 LEU A CA 1
ATOM 2795 C C . LEU A 1 368 ? 2.129 -15.809 -1.940 1.00 89.56 368 LEU A C 1
ATOM 2797 O O . LEU A 1 368 ? 3.274 -15.783 -1.509 1.00 89.56 368 LEU A O 1
ATOM 2801 N N . VAL A 1 369 ? 1.494 -16.958 -2.182 1.00 86.62 369 VAL A N 1
ATOM 2802 C CA . VAL A 1 369 ? 2.120 -18.273 -1.958 1.00 86.62 369 VAL A CA 1
ATOM 2803 C C . VAL A 1 369 ? 3.372 -18.457 -2.827 1.00 86.62 369 VAL A C 1
ATOM 2805 O O . VAL A 1 369 ? 4.396 -18.955 -2.355 1.00 86.62 369 VAL A O 1
ATOM 2808 N N . ALA A 1 370 ? 3.317 -18.049 -4.099 1.00 85.44 370 ALA A N 1
ATOM 2809 C CA . ALA A 1 370 ? 4.470 -18.123 -4.996 1.00 85.44 370 ALA A CA 1
ATOM 2810 C C . ALA A 1 370 ? 5.607 -17.183 -4.555 1.00 85.44 370 ALA A C 1
ATOM 2812 O O . ALA A 1 370 ? 6.772 -17.582 -4.580 1.00 85.44 370 ALA A O 1
ATOM 2813 N N . LEU A 1 371 ? 5.264 -15.968 -4.117 1.00 85.56 371 LEU A N 1
ATOM 2814 C CA . LEU A 1 371 ? 6.197 -14.986 -3.568 1.00 85.56 371 LEU A CA 1
ATOM 2815 C C . LEU A 1 371 ? 6.894 -15.518 -2.312 1.00 85.56 371 LEU A C 1
ATOM 2817 O O . LEU A 1 371 ? 8.120 -15.513 -2.251 1.00 85.56 371 LEU A O 1
ATOM 2821 N N . ASP A 1 372 ? 6.134 -16.041 -1.351 1.00 83.06 372 ASP A N 1
ATOM 2822 C CA . ASP A 1 372 ? 6.673 -16.605 -0.112 1.00 83.06 372 ASP A CA 1
ATOM 2823 C C . ASP A 1 372 ? 7.658 -17.753 -0.398 1.00 83.06 372 ASP A C 1
ATOM 2825 O O . ASP A 1 372 ? 8.750 -17.831 0.178 1.00 83.06 372 ASP A O 1
ATOM 2829 N N . LYS A 1 373 ? 7.304 -18.636 -1.344 1.00 79.75 373 LYS A N 1
ATOM 2830 C CA . LYS A 1 373 ? 8.180 -19.724 -1.798 1.00 79.75 373 LYS A CA 1
ATOM 2831 C C . LYS A 1 373 ? 9.480 -19.190 -2.403 1.00 79.75 373 LYS A C 1
ATOM 2833 O O . LYS A 1 373 ? 10.545 -19.762 -2.154 1.00 79.75 373 LYS A O 1
ATOM 2838 N N . ALA A 1 374 ? 9.395 -18.127 -3.202 1.00 77.88 374 ALA A N 1
ATOM 2839 C CA . ALA A 1 374 ? 10.545 -17.491 -3.835 1.00 77.88 374 ALA A CA 1
ATOM 2840 C C . ALA A 1 374 ? 11.485 -16.873 -2.789 1.00 77.88 374 ALA A C 1
ATOM 2842 O O . ALA A 1 374 ? 12.649 -17.258 -2.737 1.00 77.88 374 ALA A O 1
ATOM 2843 N N . VAL A 1 375 ? 10.956 -16.040 -1.884 1.00 77.50 375 VAL A N 1
ATOM 2844 C CA . VAL A 1 375 ? 11.688 -15.400 -0.769 1.00 77.50 375 VAL A CA 1
ATOM 2845 C C . VAL A 1 375 ? 12.504 -16.425 0.021 1.00 77.50 375 VAL A C 1
ATOM 2847 O O . VAL A 1 375 ? 13.689 -16.222 0.295 1.00 77.50 375 VAL A O 1
ATOM 2850 N N . ARG A 1 376 ? 11.889 -17.563 0.364 1.00 75.12 376 ARG A N 1
ATOM 2851 C CA . ARG A 1 376 ? 12.573 -18.615 1.119 1.00 75.12 376 ARG A CA 1
ATOM 2852 C C . ARG A 1 376 ? 13.625 -19.353 0.296 1.00 75.12 376 ARG A C 1
ATOM 2854 O O . ARG A 1 376 ? 14.730 -19.553 0.790 1.00 75.12 376 ARG A O 1
ATOM 2861 N N . THR A 1 377 ? 13.306 -19.744 -0.939 1.00 73.69 377 THR A N 1
ATOM 2862 C CA . THR A 1 377 ? 14.260 -20.441 -1.828 1.00 73.69 377 THR A CA 1
ATOM 2863 C C . THR A 1 377 ? 15.492 -19.575 -2.104 1.00 73.69 377 THR A C 1
ATOM 2865 O O . THR A 1 377 ? 16.616 -20.068 -2.111 1.00 73.69 377 THR A O 1
ATOM 2868 N N . ALA A 1 378 ? 15.276 -18.271 -2.266 1.00 70.25 378 ALA A N 1
ATOM 2869 C CA . ALA A 1 378 ? 16.304 -17.262 -2.475 1.00 70.25 378 ALA A CA 1
ATOM 2870 C C . ALA A 1 378 ? 17.182 -17.008 -1.242 1.00 70.25 378 ALA A C 1
ATOM 2872 O O . ALA A 1 378 ? 18.220 -16.349 -1.348 1.00 70.25 378 ALA A O 1
ATOM 2873 N N . GLY A 1 379 ? 16.754 -17.496 -0.077 1.00 67.75 379 GLY A N 1
ATOM 2874 C CA . GLY A 1 379 ? 17.429 -17.271 1.183 1.00 67.75 379 GLY A CA 1
ATOM 2875 C C . GLY A 1 379 ? 17.342 -15.828 1.679 1.00 67.75 379 GLY A C 1
ATOM 2876 O O . GLY A 1 379 ? 18.176 -15.407 2.474 1.00 67.75 379 GLY A O 1
ATOM 2877 N N . GLU A 1 380 ? 16.332 -15.058 1.267 1.00 66.44 380 GLU A N 1
ATOM 2878 C CA . GLU A 1 380 ? 16.135 -13.678 1.749 1.00 66.44 380 GLU A CA 1
ATOM 2879 C C . GLU A 1 380 ? 15.891 -13.622 3.271 1.00 66.44 380 GLU A C 1
ATOM 2881 O O . GLU A 1 380 ? 16.041 -12.580 3.903 1.00 66.44 380 GLU A O 1
ATOM 2886 N N . THR A 1 381 ? 15.575 -14.768 3.881 1.00 63.41 381 THR A N 1
ATOM 2887 C CA . THR A 1 381 ? 15.409 -14.951 5.328 1.00 63.41 381 THR A CA 1
ATOM 2888 C C . THR A 1 381 ? 16.637 -15.568 6.022 1.00 6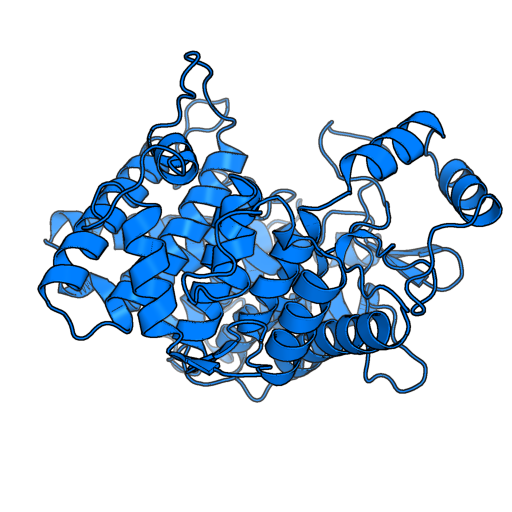3.41 381 THR A C 1
ATOM 2890 O O . THR A 1 381 ? 16.561 -15.874 7.210 1.00 63.41 381 THR A O 1
ATOM 2893 N N . VAL A 1 382 ? 17.758 -15.800 5.318 1.00 53.59 382 VAL A N 1
ATOM 2894 C CA . VAL A 1 382 ? 18.919 -16.592 5.805 1.00 53.59 382 VAL A CA 1
ATOM 2895 C C . VAL A 1 382 ? 19.716 -15.908 6.919 1.00 53.59 382 VAL A C 1
ATOM 2897 O O . VAL A 1 382 ? 20.359 -16.594 7.708 1.00 53.59 382 VAL A O 1
ATOM 2900 N N . PHE A 1 383 ? 19.601 -14.588 7.096 1.00 51.88 383 PHE A N 1
ATOM 2901 C CA . PHE A 1 383 ? 20.206 -13.888 8.242 1.00 51.88 383 PHE A CA 1
ATOM 2902 C C . PHE A 1 383 ? 19.612 -14.290 9.605 1.00 51.88 383 PHE A C 1
ATOM 2904 O O . PHE A 1 383 ? 20.133 -13.896 10.645 1.00 51.88 383 PHE A O 1
ATOM 2911 N N . LEU A 1 384 ? 18.542 -15.088 9.628 1.00 50.44 384 LEU A N 1
ATOM 2912 C CA . LEU A 1 384 ? 17.867 -15.528 10.844 1.00 50.44 384 LEU A CA 1
ATOM 2913 C C . LEU A 1 384 ? 18.229 -16.975 11.214 1.00 50.44 384 LEU A C 1
ATOM 2915 O O . LEU A 1 384 ? 17.347 -17.803 11.447 1.00 50.44 384 LEU A O 1
ATOM 2919 N N . GLY A 1 385 ? 19.528 -17.278 11.294 1.00 43.38 385 GLY A N 1
ATOM 2920 C CA . GLY A 1 385 ? 20.067 -18.599 11.666 1.00 43.38 385 GLY A CA 1
ATOM 2921 C C . GLY A 1 385 ? 19.572 -19.176 13.007 1.00 43.38 385 GLY A C 1
ATOM 2922 O O . GLY A 1 385 ? 19.874 -20.323 13.315 1.00 43.38 385 GLY A O 1
ATOM 2923 N N . SER A 1 386 ? 18.785 -18.422 13.783 1.00 45.75 386 SER A N 1
ATOM 2924 C CA . SER A 1 386 ? 18.164 -18.818 15.053 1.00 45.75 386 SER A CA 1
ATOM 2925 C C . SER A 1 386 ? 16.623 -18.908 15.040 1.00 45.75 386 SER A C 1
ATOM 2927 O O . SER A 1 386 ? 16.038 -19.276 16.053 1.00 45.75 386 SER A O 1
ATOM 2929 N N . GLU A 1 387 ? 15.936 -18.584 13.936 1.00 47.22 387 GLU A N 1
ATOM 2930 C CA . GLU A 1 387 ? 14.460 -18.443 13.900 1.00 47.22 387 GLU A CA 1
ATOM 2931 C C . GLU A 1 387 ? 13.721 -19.581 13.185 1.00 47.22 387 GLU A C 1
ATOM 2933 O O . GLU A 1 387 ? 12.490 -19.650 13.253 1.00 47.22 387 GLU A O 1
ATOM 2938 N N . SER A 1 388 ? 14.438 -20.492 12.517 1.00 43.25 388 SER A N 1
ATOM 2939 C CA . SER A 1 388 ? 13.856 -21.653 11.817 1.00 43.25 388 SER A CA 1
ATOM 2940 C C . SER A 1 388 ? 12.994 -22.553 12.722 1.00 43.25 388 SER A C 1
ATOM 2942 O O . SER A 1 388 ? 12.219 -23.373 12.227 1.00 43.25 388 SER A O 1
ATOM 2944 N N . THR A 1 389 ? 13.066 -22.357 14.040 1.00 44.97 389 THR A N 1
ATOM 2945 C CA . THR A 1 389 ? 12.379 -23.107 15.093 1.00 44.97 389 THR A CA 1
ATOM 2946 C C . THR A 1 389 ? 11.067 -22.482 15.598 1.00 44.97 389 THR A C 1
ATOM 2948 O O . THR A 1 389 ? 10.274 -23.204 16.195 1.00 44.97 389 THR A O 1
ATOM 2951 N N . ASN A 1 390 ? 10.760 -21.202 15.324 1.00 53.97 390 ASN A N 1
ATOM 2952 C CA . ASN A 1 390 ? 9.641 -20.481 15.978 1.00 53.97 390 ASN A CA 1
ATOM 2953 C C . ASN A 1 390 ? 8.310 -20.421 15.192 1.00 53.97 390 ASN A C 1
ATOM 2955 O O . ASN A 1 390 ? 7.379 -19.732 15.617 1.00 53.97 390 ASN A O 1
ATOM 2959 N N . GLY A 1 391 ? 8.210 -21.074 14.028 1.00 59.91 391 GLY A N 1
ATOM 2960 C CA . GLY A 1 391 ? 6.956 -21.154 13.259 1.00 59.91 391 GLY A CA 1
ATOM 2961 C C . GLY A 1 391 ? 6.401 -19.820 12.727 1.00 59.91 391 GLY A C 1
ATOM 2962 O O . GLY A 1 391 ? 5.197 -19.717 12.543 1.00 59.91 391 GLY A O 1
ATOM 2963 N N . SER A 1 392 ? 7.238 -18.795 12.519 1.00 71.69 392 SER A N 1
ATOM 2964 C CA . SER A 1 392 ? 6.831 -17.492 11.951 1.00 71.69 392 SER A CA 1
ATOM 2965 C C . SER A 1 392 ? 6.522 -17.584 10.449 1.00 71.69 392 SER A C 1
ATOM 2967 O O . SER A 1 392 ? 7.179 -18.344 9.734 1.00 71.69 392 SER A O 1
ATOM 2969 N N . SER A 1 393 ? 5.601 -16.756 9.944 1.00 81.19 393 SER A N 1
ATOM 2970 C CA . SER A 1 393 ? 5.359 -16.621 8.499 1.00 81.19 393 SER A CA 1
ATOM 2971 C C . SER A 1 393 ? 6.539 -16.000 7.743 1.00 81.19 393 SER A C 1
ATOM 2973 O O . SER A 1 393 ? 7.359 -15.265 8.308 1.00 81.19 393 SER A O 1
ATOM 2975 N N . VAL A 1 394 ? 6.611 -16.258 6.431 1.00 80.75 394 VAL A N 1
ATOM 2976 C CA . VAL A 1 394 ? 7.672 -15.722 5.555 1.00 80.75 394 VAL A CA 1
ATOM 2977 C C . VAL A 1 394 ? 7.687 -14.190 5.552 1.00 80.75 394 VAL A C 1
ATOM 2979 O O . VAL A 1 394 ? 8.754 -13.582 5.646 1.00 80.75 394 VAL A O 1
ATOM 2982 N N . ILE A 1 395 ? 6.513 -13.555 5.529 1.00 83.75 395 ILE A N 1
ATOM 2983 C CA . ILE A 1 395 ? 6.384 -12.094 5.563 1.00 83.75 395 ILE A CA 1
ATOM 2984 C C . ILE A 1 395 ? 6.920 -11.489 6.873 1.00 83.75 395 ILE A C 1
ATOM 2986 O O . ILE A 1 395 ? 7.591 -10.455 6.838 1.00 83.75 395 ILE A O 1
ATOM 2990 N N . VAL A 1 396 ? 6.703 -12.142 8.024 1.00 82.50 396 VAL A N 1
ATOM 2991 C CA . VAL A 1 396 ? 7.264 -11.705 9.315 1.00 82.50 396 VAL A CA 1
ATOM 2992 C C . VAL A 1 396 ? 8.778 -11.877 9.321 1.00 82.50 396 VAL A C 1
ATOM 2994 O O . VAL A 1 396 ? 9.491 -10.946 9.691 1.00 82.50 396 VAL A O 1
ATOM 2997 N N . ALA A 1 397 ? 9.292 -13.014 8.851 1.00 78.69 397 ALA A N 1
ATOM 2998 C CA . ALA A 1 397 ? 10.735 -13.220 8.737 1.00 78.69 397 ALA A CA 1
ATOM 2999 C C . ALA A 1 397 ? 11.393 -12.133 7.865 1.00 78.69 397 ALA A C 1
ATOM 3001 O O . ALA A 1 397 ? 12.383 -11.523 8.268 1.00 78.69 397 ALA A O 1
ATOM 3002 N N . TYR A 1 398 ? 10.786 -11.821 6.719 1.00 77.75 398 TYR A N 1
ATOM 3003 C CA . TYR A 1 398 ? 11.234 -10.757 5.825 1.00 77.75 398 TYR A CA 1
ATOM 3004 C C . TYR A 1 398 ? 11.183 -9.367 6.483 1.00 77.75 398 TYR A C 1
ATOM 3006 O O . TYR A 1 398 ? 12.117 -8.576 6.360 1.00 77.75 398 TYR A O 1
ATOM 3014 N N . SER A 1 399 ? 10.116 -9.058 7.220 1.00 78.12 399 SER A N 1
ATOM 3015 C CA . SER A 1 399 ? 9.922 -7.748 7.854 1.00 78.12 399 SER A CA 1
ATOM 3016 C C . SER A 1 399 ? 11.041 -7.356 8.830 1.00 78.12 399 SER A C 1
ATOM 3018 O O . SER A 1 399 ? 11.328 -6.173 9.004 1.00 78.12 399 SER A O 1
ATOM 3020 N N . ARG A 1 400 ? 11.718 -8.344 9.426 1.00 79.38 400 ARG A N 1
ATOM 3021 C CA . ARG A 1 400 ? 12.807 -8.141 10.390 1.00 79.38 400 ARG A CA 1
ATOM 3022 C C . ARG A 1 400 ? 14.149 -7.792 9.734 1.00 79.38 400 ARG A C 1
ATOM 3024 O O . ARG A 1 400 ? 15.099 -7.486 10.446 1.00 79.38 400 ARG A O 1
ATOM 3031 N N . THR A 1 401 ? 14.231 -7.790 8.401 1.00 72.06 401 THR A N 1
ATOM 3032 C CA . THR A 1 401 ? 15.447 -7.406 7.654 1.00 72.06 401 THR A CA 1
ATOM 3033 C C . THR A 1 401 ? 15.744 -5.904 7.710 1.00 72.06 401 THR A C 1
ATOM 3035 O O . THR A 1 401 ? 16.880 -5.494 7.484 1.00 72.06 401 THR A O 1
ATOM 3038 N N . GLY A 1 402 ? 14.752 -5.065 8.031 1.00 73.81 402 GLY A N 1
ATOM 3039 C CA . GLY A 1 402 ? 14.954 -3.630 8.210 1.00 73.81 402 GLY A CA 1
ATOM 3040 C C . GLY A 1 402 ? 13.677 -2.798 8.121 1.00 73.81 402 GLY A C 1
ATOM 3041 O O . GLY A 1 402 ? 12.593 -3.294 7.822 1.00 73.81 402 GLY A O 1
ATOM 3042 N N . GLU A 1 403 ? 13.828 -1.490 8.337 1.00 79.81 403 GLU A N 1
ATOM 3043 C CA . GLU A 1 403 ? 12.741 -0.497 8.340 1.00 79.81 403 GLU A CA 1
ATOM 3044 C C . GLU A 1 403 ? 11.854 -0.586 7.090 1.00 79.81 403 GLU A C 1
ATOM 3046 O O . GLU A 1 403 ? 10.635 -0.742 7.185 1.00 79.81 403 GLU A O 1
ATOM 3051 N N . ALA A 1 404 ? 12.464 -0.524 5.906 1.00 78.12 404 ALA A N 1
ATOM 3052 C CA . ALA A 1 404 ? 11.721 -0.508 4.654 1.00 78.12 404 ALA A CA 1
ATOM 3053 C C . ALA A 1 404 ? 10.958 -1.822 4.427 1.00 78.12 404 ALA A C 1
ATOM 3055 O O . ALA A 1 404 ? 9.844 -1.805 3.902 1.00 78.12 404 ALA A O 1
ATOM 3056 N N . ALA A 1 405 ? 11.535 -2.953 4.838 1.00 79.06 405 ALA A N 1
ATOM 3057 C CA . ALA A 1 405 ? 10.899 -4.260 4.753 1.00 79.06 405 ALA A CA 1
ATOM 3058 C C . ALA A 1 405 ? 9.686 -4.360 5.684 1.00 79.06 405 ALA A C 1
ATOM 3060 O O . ALA A 1 405 ? 8.626 -4.794 5.235 1.00 79.06 405 ALA A O 1
ATOM 3061 N N . ALA A 1 406 ? 9.804 -3.880 6.927 1.00 85.56 406 ALA A N 1
ATOM 3062 C CA . ALA A 1 406 ? 8.709 -3.864 7.893 1.00 85.56 406 ALA A CA 1
ATOM 3063 C C . ALA A 1 406 ? 7.487 -3.087 7.384 1.00 85.56 406 ALA A C 1
ATOM 3065 O O . ALA A 1 406 ? 6.367 -3.590 7.424 1.00 85.56 406 ALA A O 1
ATOM 3066 N N . HIS A 1 407 ? 7.682 -1.895 6.821 1.00 89.38 407 HIS A N 1
ATOM 3067 C CA . HIS A 1 407 ? 6.562 -1.090 6.322 1.00 89.38 407 HIS A CA 1
ATOM 3068 C C . HIS A 1 407 ? 5.966 -1.608 5.012 1.00 89.38 407 HIS A C 1
ATOM 3070 O O . HIS A 1 407 ? 4.778 -1.426 4.751 1.00 89.38 407 HIS A O 1
ATOM 3076 N N . ARG A 1 408 ? 6.764 -2.283 4.183 1.00 86.00 408 ARG A N 1
ATOM 3077 C CA . ARG A 1 408 ? 6.246 -2.998 3.011 1.00 86.00 408 ARG A CA 1
ATOM 3078 C C . ARG A 1 408 ? 5.412 -4.216 3.436 1.00 86.00 408 ARG A C 1
ATOM 3080 O O . ARG A 1 408 ? 4.326 -4.420 2.899 1.00 86.00 408 ARG A O 1
ATOM 3087 N N . ALA A 1 409 ? 5.864 -4.953 4.455 1.00 89.44 409 ALA A N 1
ATOM 3088 C CA . ALA A 1 409 ? 5.102 -6.036 5.076 1.00 89.44 409 ALA A CA 1
ATOM 3089 C C . ALA A 1 409 ? 3.788 -5.533 5.698 1.00 89.44 409 ALA A C 1
ATOM 3091 O O . ALA A 1 409 ? 2.758 -6.173 5.520 1.00 89.44 409 ALA A O 1
ATOM 3092 N N . MET A 1 410 ? 3.782 -4.355 6.334 1.00 94.06 410 MET A N 1
ATOM 3093 C CA . MET A 1 410 ? 2.557 -3.694 6.814 1.00 94.06 410 MET A CA 1
ATOM 3094 C C . MET A 1 410 ? 1.544 -3.455 5.694 1.00 94.06 410 MET A C 1
ATOM 3096 O O . MET A 1 410 ? 0.378 -3.813 5.846 1.00 94.06 410 MET A O 1
ATOM 3100 N N . GLY A 1 411 ? 1.982 -2.894 4.561 1.00 92.56 411 GLY A N 1
ATOM 3101 C CA . GLY A 1 411 ? 1.118 -2.698 3.394 1.00 92.56 411 GLY A CA 1
ATOM 3102 C C . GLY A 1 411 ? 0.559 -4.018 2.849 1.00 92.56 411 GLY A C 1
ATOM 3103 O O . GLY A 1 411 ? -0.611 -4.085 2.472 1.00 92.56 411 GLY A O 1
ATOM 3104 N N . GLY A 1 412 ? 1.369 -5.082 2.870 1.00 94.12 412 GLY A N 1
ATOM 3105 C CA . GLY A 1 412 ? 0.943 -6.436 2.517 1.00 94.12 412 GLY A CA 1
ATOM 3106 C C . GLY A 1 412 ? -0.086 -7.023 3.481 1.00 94.12 412 GLY A C 1
ATOM 3107 O O . GLY A 1 412 ? -1.137 -7.479 3.040 1.00 94.12 412 GLY A O 1
ATOM 3108 N N . PHE A 1 413 ? 0.164 -6.960 4.792 1.00 96.25 413 PHE A N 1
ATOM 3109 C CA . PHE A 1 413 ? -0.789 -7.400 5.814 1.00 96.25 413 PHE A CA 1
ATOM 3110 C C . PHE A 1 413 ? -2.103 -6.628 5.751 1.00 96.25 413 PHE A C 1
ATOM 3112 O O . PHE A 1 413 ? -3.160 -7.247 5.830 1.00 96.25 413 PHE A O 1
ATOM 3119 N N . ALA A 1 414 ? -2.057 -5.308 5.555 1.00 96.81 414 ALA A N 1
ATOM 3120 C CA . ALA A 1 414 ? -3.259 -4.506 5.352 1.00 96.81 414 ALA A CA 1
ATOM 3121 C C . ALA A 1 414 ? -4.073 -5.030 4.159 1.00 96.81 414 ALA A C 1
ATOM 3123 O O . ALA A 1 414 ? -5.267 -5.287 4.298 1.00 96.81 414 ALA A O 1
ATOM 3124 N N . GLY A 1 415 ? -3.412 -5.282 3.024 1.00 95.62 415 GLY A N 1
ATOM 3125 C CA . GLY A 1 415 ? -4.040 -5.887 1.852 1.00 95.62 415 GLY A CA 1
ATOM 3126 C C . GLY A 1 415 ? -4.642 -7.257 2.155 1.00 95.62 415 GLY A C 1
ATOM 3127 O O . GLY A 1 415 ? -5.817 -7.470 1.889 1.00 95.62 415 GLY A O 1
ATOM 3128 N N . MET A 1 416 ? -3.891 -8.169 2.774 1.00 95.88 416 MET A N 1
ATOM 3129 C CA . MET A 1 416 ? -4.385 -9.514 3.094 1.00 95.88 416 MET A CA 1
ATOM 3130 C C . MET A 1 416 ? -5.606 -9.488 4.019 1.00 95.88 416 MET A C 1
ATOM 3132 O O . MET A 1 416 ? -6.615 -10.126 3.719 1.00 95.88 416 MET A O 1
ATOM 3136 N N . LEU A 1 417 ? -5.546 -8.702 5.098 1.00 96.50 417 LEU A N 1
ATOM 3137 C CA . LEU A 1 417 ? -6.646 -8.541 6.049 1.00 96.50 417 LEU A CA 1
ATOM 3138 C C . LEU A 1 417 ? -7.887 -7.946 5.379 1.00 96.50 417 LEU A C 1
ATOM 3140 O O . LEU A 1 417 ? -8.996 -8.439 5.577 1.00 96.50 417 LEU A O 1
ATOM 3144 N N . GLN A 1 418 ? -7.712 -6.904 4.565 1.00 94.75 418 GLN A N 1
ATOM 3145 C CA . GLN A 1 418 ? -8.833 -6.247 3.902 1.00 94.75 418 GLN A CA 1
ATOM 3146 C C . GLN A 1 418 ? -9.407 -7.070 2.752 1.00 94.75 418 GLN A C 1
ATOM 3148 O O . GLN A 1 418 ? -10.612 -7.022 2.547 1.00 94.75 418 GLN A O 1
ATOM 3153 N N . ARG A 1 419 ? -8.594 -7.869 2.050 1.00 91.94 419 ARG A N 1
ATOM 3154 C CA . ARG A 1 419 ? -9.033 -8.764 0.964 1.00 91.94 419 ARG A CA 1
ATOM 3155 C C . ARG A 1 419 ? -9.558 -10.117 1.430 1.00 91.94 419 ARG A C 1
ATOM 3157 O O . ARG A 1 419 ? -9.933 -10.927 0.591 1.00 91.94 419 ARG A O 1
ATOM 3164 N N . GLY A 1 420 ? -9.584 -10.373 2.738 1.00 90.38 420 GLY A N 1
ATOM 3165 C CA . GLY A 1 420 ? -10.050 -11.650 3.277 1.00 90.38 420 GLY A CA 1
ATOM 3166 C C . GLY A 1 420 ? -9.125 -12.825 2.950 1.00 90.38 420 GLY A C 1
ATOM 3167 O O . GLY A 1 420 ? -9.574 -13.967 2.927 1.00 90.38 420 GLY A O 1
ATOM 3168 N N . ILE A 1 421 ? -7.837 -12.568 2.708 1.00 93.19 421 ILE A N 1
ATOM 3169 C CA . ILE A 1 421 ? -6.832 -13.623 2.561 1.00 93.19 421 ILE A CA 1
ATOM 3170 C C . ILE A 1 421 ? -6.554 -14.164 3.964 1.00 93.19 421 ILE A C 1
ATOM 3172 O O . ILE A 1 421 ? -5.828 -13.556 4.753 1.00 93.19 421 ILE A O 1
ATOM 3176 N N . SER A 1 422 ? -7.192 -15.285 4.297 1.00 92.81 422 SER A N 1
ATOM 3177 C CA . SER A 1 422 ? -7.261 -15.808 5.666 1.00 92.81 422 SER A CA 1
ATOM 3178 C C . SER A 1 422 ? -5.972 -16.468 6.145 1.00 92.81 422 SER A C 1
ATOM 3180 O O . SER A 1 422 ? -5.789 -16.622 7.354 1.00 92.81 422 SER A O 1
ATOM 3182 N N . THR A 1 423 ? -5.072 -16.831 5.230 1.00 91.94 423 THR A N 1
ATOM 3183 C CA . THR A 1 423 ? -3.838 -17.539 5.568 1.00 91.94 423 THR A CA 1
ATOM 3184 C C . THR A 1 423 ? -2.599 -17.011 4.855 1.00 91.94 423 THR A C 1
ATOM 3186 O O . THR A 1 423 ? -2.650 -16.719 3.660 1.00 91.94 423 THR A O 1
ATOM 3189 N N . VAL A 1 424 ? -1.470 -17.037 5.563 1.00 88.69 424 VAL A N 1
ATOM 3190 C CA . VAL A 1 424 ? -0.104 -16.864 5.046 1.00 88.69 424 VAL A CA 1
ATOM 3191 C C . VAL A 1 424 ? 0.673 -18.173 5.157 1.00 88.69 424 VAL A C 1
ATOM 3193 O O . VAL A 1 424 ? 0.264 -19.083 5.881 1.00 88.69 424 VAL A O 1
ATOM 3196 N N . THR A 1 425 ? 1.792 -18.297 4.452 1.00 81.25 425 THR A N 1
ATOM 3197 C CA . THR A 1 425 ? 2.609 -19.513 4.514 1.00 81.25 425 THR A CA 1
ATOM 3198 C C . THR A 1 425 ? 3.650 -19.415 5.633 1.00 81.25 425 THR A C 1
ATOM 3200 O O . THR A 1 425 ? 4.218 -18.350 5.891 1.00 81.25 425 THR A O 1
ATOM 3203 N N . ASP A 1 426 ? 3.931 -20.539 6.296 1.00 69.44 426 ASP A N 1
ATOM 3204 C CA . ASP A 1 426 ? 5.063 -20.664 7.232 1.00 69.44 426 ASP A CA 1
ATOM 3205 C C . ASP A 1 426 ? 6.397 -20.953 6.511 1.00 69.44 426 ASP A C 1
ATOM 3207 O O . ASP A 1 426 ? 7.459 -21.102 7.124 1.00 69.44 426 ASP A O 1
ATOM 3211 N N . GLY A 1 427 ? 6.331 -21.056 5.180 1.00 56.78 427 GLY A N 1
ATOM 3212 C CA . GLY A 1 427 ? 7.439 -21.377 4.297 1.00 56.78 427 GLY A CA 1
ATOM 3213 C C . GLY A 1 427 ? 7.944 -22.824 4.378 1.00 56.78 427 GLY A C 1
ATOM 3214 O O . GLY A 1 427 ? 8.969 -23.103 3.760 1.00 56.78 427 GLY A O 1
ATOM 3215 N N . LYS A 1 428 ? 7.324 -23.747 5.127 1.00 57.12 428 LYS A N 1
ATOM 3216 C CA . LYS A 1 428 ? 7.823 -25.132 5.270 1.00 57.12 428 LYS A CA 1
ATOM 3217 C C . LYS A 1 428 ? 7.493 -26.053 4.098 1.00 57.12 428 LYS A C 1
ATOM 3219 O O . LYS A 1 428 ? 6.346 -26.045 3.586 1.00 57.12 428 LYS A O 1
#

Sequence (428 aa):
MTTISTLTEATRFFNEQFPEGSQYKPLYSRVQVIRDGIEANGTKLEPYLRFQRLGNQLQFLASLYDKSSDTTLKNNVKSAILATLTGLESLKNTDGQSLLSTNAGLGAAPAGGIVLAGLVMARKGVYYSLGTADQSRVASATISMANQIATWIDSSSNPNYTALDLAVNSWRSQKYGNFALNGPILHAGGLALYSDLITTHTSASQYPKYNALYKFGTYVFDKCATLDATGTKASIAIGGANTPPKYGRKFFPSSGYNGYVGMGLAWLAHGIVYTGSLSTIPGSRLINDSKKIGNFYKGVFDAQPNKKAYELSEPADFTGKKLTEATIQAVVALGYTRTEIDEMLATHTASTTGYLYTLAWNGDQTFLVALDKAVRTAGETVFLGSESTNGSSVIVAYSRTGEAAAHRAMGGFAGMLQRGISTVTDGK

Secondary structure (DSSP, 8-state):
--EEEHHHHHHHHHHHH-TTSTT--GGGTHHHHHHH-B-TTSPBPPHHHHHHHHHHHHHHHHHHHHH---HHHHHHHHHHHHHHHHHHHT-B-TTS-BTTTS--STTT-SHHHHHHHHHHHHHHHTGGGS-HHHHHHHHHHHHHHHHHHHHHHH-TTS--HHHHHT-EEEETTEEEESS-THHHHHHHHHHHHHHHHTS--SSGGGSTTHHHHHHHHHHHHHHHEEEPTTSS-EEEEE---SS-SS----S---TTHHHHHHHHHHHHTHHHH--SSTTSPP-SHHHHHHHHHHHHHHHHHHHSTT--GGG--TTS-SS-PPPPHHHHHHHHTTT--HHHHHHHHHH-SSSGGGGGGGGGGGT-HHHHHHHHHHHHHTTTTTT-TTTTTS---HHHHHHTT-HHHHHHHHHHHHHHHHTT--EEE---

Foldseek 3Di:
DDWDFLLVQLLVLCLDADPLHPNHDVLLPLLVCLLVQADPVRDGDDQLVSLQLLLLLLLLLLLSLQLDPDPSSNVSSVVSNVSSLVSQQCGADPVRHRCLQDCVVAQAGQRLLSNLLSLLSCLQRVLVVDPPVVNCSSVSSNVNSLVNLVVQLVDPPHDDVVLLVVFWDDDPNATAGQFQLLNNLSSLLSNLSCQLAPDPDPALVPPPCSVVSVCSLVSQCVRQWDADPVNQATFGFYAHHLDDDPDTHHRWQAQQSLLSSLLSLQSSLCSHQRPNALQDRRPDPSLSSSVNHLVLLLQLLVLDPQLQSLQARPPDPSNRDHQDPVNLVSSVVVNDDSVVNVVCNVPSHAQRLLNNLLSLSSVPPVSQQSSLLSCVSNCSLVVCVPCLPPLRFSLSSQLSVHSSSVSSSSSNSSSCSRNVVGIGDSND